Protein AF-0000000070204686 (afdb_homodimer)

Sequence (764 aa):
MTTYTDKGEKPESGRFVSFDHITFWVGNAKQAASHYCARLGFELLAYKGLETGSREVAAHVVRQNKIMFVFQSMLQPHKPKEMGEHLVKHGDSVKDVAFEVEDLDAIFTRAIERGAIVVKKPWEETDEGGTVKFAMVKTYGDTTHTFVDRSKYKGAFLPGYRAITIQDPLCDLLPKTGLNFIDHIVGNQPEDDMVSVAEWYERNLMFHRFWSVDDKQIHTEYSALRSIVVTNYEETIKMPINEPASGRRKSQIQEYVDFNGGAGVQHIAMNTNDIIETVTRMKARGQQFLEIPTKYYDNLRKRLKLSNIKVTENMDTLQKLRILVDFDENGYLLQIFTRMMQDRPTVFLEVIQRHNNSGFGAGNFKSLFEAIELEQAERGNLMTTYTDKGEKPESGRFVSFDHITFWVGNAKQAASHYCARLGFELLAYKGLETGSREVAAHVVRQNKIMFVFQSMLQPHKPKEMGEHLVKHGDSVKDVAFEVEDLDAIFTRAIERGAIVVKKPWEETDEGGTVKFAMVKTYGDTTHTFVDRSKYKGAFLPGYRAITIQDPLCDLLPKTGLNFIDHIVGNQPEDDMVSVAEWYERNLMFHRFWSVDDKQIHTEYSALRSIVVTNYEETIKMPINEPASGRRKSQIQEYVDFNGGAGVQHIAMNTNDIIETVTRMKARGQQFLEIPTKYYDNLRKRLKLSNIKVTENMDTLQKLRILVDFDENGYLLQIFTRMMQDRPTVFLEVIQRHNNSGFGAGNFKSLFEAIELEQAERGNL

Organism: Mizuhopecten yessoensis (NCBI:txid6573)

pLDDT: mean 93.79, std 6.83, range [66.12, 98.94]

Foldseek 3Di:
DDFDDDFDDDQPDKDWDAWQAWEKEAADQVVVQVCCCLQQVWFWWWWFDVVLPHDFKIWTWTDDARYIYIYIYTDDVCPPVVSVVQCVQAHTATAETETEMDPVVSQQVQLVVLPWAWPAAWDWDQDPFFIKIWGKTDAFDNHIYIYIYCVGGDDRRHPSIGTDDDGDVSSVVADHQAWHGWLAWEKFFEPPCQVVRLVSCCRNRVWAWGDWDDQVLADDQFWTKIWTWTAHSVRNYIYIYMYTDDGNADFLSNLQCVLRVGMHIQEIEIEGACNLSNLVRSVVSVFAFFDFDLVLLVVVVVVVVVAPEDDPDDSVSCSVSVWDWADDNQWIKIKTKTQAPDPRNGYTYMYMYTDRDSDDRSVCSNRVRVRSVVVCVVVVRD/DDFDDDFDDDDPDKDWDAWQAWEKEAADQVVVQVCCCLQQVWFWWWWFDVVLPHDFKIWTWTDDARYIYIYIYTDDVCPPVVSVVQCVQAHTATAETETEMDPVVSQQVQLVVLPWAWPAAWDWDQDPFFIKIWGKTDAFDNHIYIYIYCVGGDDRRHPSIDTDDDGDVSSVVADHQAWHYWLAWEKFFEPPCQVVRLVSCCRNRVWAWGDWDDQVLADDQFWTKIWTWTAHSVRNYIYIYMYTDDGNADFLSNLQCVLRVGMHIQEIEIEGADNLSNLVRSVVSVFAFFDFDLVLLVVVVVVVVVAPEDDPDDSVSCSVSVWDWADDNQWIKIKTKTQAPDPRNGYTYMYMYTDRDSDDRSVCSNRVRVRSVVVCVVVVRD

Secondary structure (DSSP, 8-state):
-EE-----PPPSS-EEEEEEEEEEE-S-HHHHHHHHHHHH--EEEEEESGGGT-SSEEEEEEEETTEEEEEEEE-BTTBSHHHHHHHHHHSSEEEEEEEEEESHHHHHHHHHHTTPEEEEEEEEEEETTEEEEEEEEE-STT-EEEEEEEEEE-SSSSTTPEEP-SPPHHHHHS----EEEEEEEEEE--TT-HHHHHHHHHHHS--EEEEEE-TTTSB-SS-EEEEEEEE-TTS--EEEEEEEE--SS--HHHHHHHHHTSSEEEEEEEEES-HHHHHHHHHHTT--B----THHHHHHHHHHHTSS----S-HHHHHHHT-EEEE-SS-EEEEEEBPPSSSSTT-EEEEEEEES--S--HHHHHHHHHHHHHHHHHTT--/-EE-----PPPSS-EEEEEEEEEEE-S-HHHHHHHHHHHH--EEEEEESGGGT-SSEEEEEEEETTEEEEEEEE-BTTBSHHHHHHHHHHSSEEEEEEEEEESHHHHHHHHHHTTPEEEEEEEEEEETTEEEEEEEEE-STT-EEEEEEEEEE-SSSSTTPEEP-SPPHHHHHS----EEEEEEEEEE--TT-HHHHHHHHHHHS--EEEEEE-TTTSB-SS-EEEEEEEE-TTS--EEEEEEEE--SS--HHHHHHHHHTS-EEEEEEEEES-HHHHHHHHHHTT--B----THHHHHHHHHHHTSS----S-HHHHHHHT-EEEE-SS-EEEEEEBPPSSSSS--EEEEEEEES--S--HHHHHHHHHHHHHHHHHTT--

Solvent-accessible surface area (backbone atoms only — not comparable to full-atom values): 37889 Å² total; per-residue (Å²): 119,48,76,48,83,65,56,70,74,76,67,92,53,44,45,77,63,33,68,46,38,37,32,28,42,32,49,46,18,56,38,50,47,50,37,43,30,61,28,59,43,32,38,80,46,31,39,30,19,43,66,61,68,34,77,40,47,33,35,32,30,32,33,36,81,59,31,35,42,33,27,26,16,61,36,34,43,54,29,49,55,69,58,38,54,45,37,34,30,35,35,63,37,60,38,31,51,24,31,28,35,44,55,58,65,49,43,50,52,49,14,47,75,52,63,46,46,74,73,38,73,75,47,74,44,67,45,99,40,32,38,34,40,37,32,29,34,51,63,58,65,79,26,30,36,33,42,36,32,52,89,56,41,72,50,84,79,54,67,66,48,42,63,58,82,74,79,57,45,46,67,75,73,44,64,78,27,64,51,41,36,67,55,36,40,33,32,37,24,49,72,88,38,34,64,60,51,52,47,43,40,33,58,24,69,46,23,22,57,44,37,35,38,48,46,91,70,34,46,60,94,38,24,17,32,32,37,40,26,35,19,40,81,82,60,51,38,39,39,39,28,28,18,37,35,87,47,82,36,63,22,71,46,46,48,25,25,59,36,32,60,42,32,36,57,30,37,44,30,34,23,27,91,46,55,68,59,22,51,53,33,23,41,57,39,46,43,58,58,52,70,58,65,68,67,57,54,57,53,47,53,56,53,41,69,75,43,92,58,78,75,86,66,60,64,67,56,33,55,74,71,38,46,43,73,21,72,55,100,73,24,31,33,38,39,38,44,40,40,57,70,39,84,37,70,43,39,32,42,30,45,33,27,67,45,73,38,89,72,83,34,74,74,37,47,43,55,52,49,50,35,52,46,52,52,34,44,52,36,68,64,90,119,49,76,49,83,65,56,69,74,75,68,91,54,45,45,77,62,34,68,45,36,38,34,28,40,30,48,47,17,55,38,50,48,48,37,43,28,61,29,60,43,33,38,79,46,31,38,29,19,42,67,61,67,34,75,39,46,30,35,33,30,33,33,37,80,57,31,34,42,32,25,25,17,60,37,36,43,53,29,51,54,70,58,38,54,44,38,33,31,36,35,63,37,59,39,31,50,25,30,27,35,43,55,58,64,51,43,50,53,48,14,47,75,52,63,46,48,75,73,38,72,74,46,74,43,66,46,97,40,33,37,34,40,37,32,30,34,52,65,58,65,79,26,30,36,34,42,36,32,52,90,56,42,71,48,85,79,54,66,65,49,43,64,58,83,75,79,57,44,45,67,75,74,44,66,76,26,64,51,41,35,68,53,36,41,32,32,38,25,50,72,88,39,32,64,61,52,53,48,44,40,34,59,25,69,46,23,22,57,44,38,35,38,48,46,89,71,35,48,60,94,37,25,16,30,32,38,39,26,36,20,39,80,83,60,51,38,39,38,38,29,27,17,37,35,89,45,82,34,64,20,70,46,46,48,24,26,58,35,31,59,42,31,37,56,31,37,44,29,34,23,27,92,46,54,68,59,22,52,54,33,23,40,57,38,46,43,58,58,53,68,59,65,70,67,57,54,57,54,46,54,56,53,42,69,75,44,92,60,79,74,87,65,61,65,69,56,32,54,74,69,39,47,44,72,22,71,56,99,75,24,30,34,38,37,38,44,39,40,55,69,40,84,38,71,43,39,31,43,30,44,35,24,66,44,73,38,89,72,82,32,74,74,38,47,43,56,52,50,52,35,52,46,51,53,35,44,53,36,68,64,87

Nearest PDB structures (foldseek):
  8im2-assembly1_A  TM=9.362E-01  e=2.342E-60  Homo sapiens
  1sqi-assembly1_B  TM=9.832E-01  e=4.520E-55  Rattus norvegicus
  1sqi-assembly1_A  TM=9.799E-01  e=2.000E-55  Rattus norvegicus
  8jbw-assembly1_A-2  TM=8.081E-01  e=1.076E-39  Zymoseptoria tritici
  3zgj-assembly1_A  TM=9.229E-01  e=2.333E-34  Streptomyces coelicolor A3(2)

InterPro domains:
  IPR004360 Glyoxalase/fosfomycin resistance/dioxygenase domain [PF00903] (182-303)
  IPR005956 4-hydroxyphenylpyruvate dioxygenase [PIRSF009283] (11-382)
  IPR005956 4-hydroxyphenylpyruvate dioxygenase [PTHR11959] (7-382)
  IPR005956 4-hydroxyphenylpyruvate dioxygenase [TIGR01263] (18-382)
  IPR029068 Glyoxalase/Bleomycin resistance protein/Dihydroxybiphenyl dioxygenase [G3DSA:3.10.180.10] (1-171)
  IPR029068 Glyoxalase/Bleomycin resistance protein/Dihydroxybiphenyl dioxygenase [G3DSA:3.10.180.10] (176-382)
  IPR029068 Glyoxalase/Bleomycin resistance protein/Dihydroxybiphenyl dioxygenase [SSF54593] (16-369)
  IPR037523 Vicinal oxygen chelate (VOC), core domain [PS51819] (18-150)
  IPR037523 Vicinal oxygen chelate (VOC), core domain [PS51819] (181-339)
  IPR041735 4-hydroxyphenylpyruvate dioxygenase, C-terminal [cd07250] (179-373)
  IPR041736 4-hydroxyphenylpyruvate dioxygenase, N-terminal [cd08342] (19-163)

Radius of gyration: 27.89 Å; Cα contacts (8 Å, |Δi|>4): 1890; chains: 2; bounding box: 58×85×65 Å

Structure (mmCIF, N/CA/C/O backbone):
data_AF-0000000070204686-model_v1
#
loop_
_entity.id
_entity.type
_entity.pdbx_description
1 polymer '4-hydroxyphenylpyruvate dioxygenase'
#
loop_
_atom_site.group_PDB
_atom_site.id
_atom_site.type_symbol
_atom_site.label_atom_id
_atom_site.label_alt_id
_atom_site.label_comp_id
_atom_site.label_asym_id
_atom_site.label_entity_id
_atom_site.label_seq_id
_atom_site.pdbx_PDB_ins_code
_atom_site.Cartn_x
_atom_site.Cartn_y
_atom_site.Cartn_z
_atom_site.occupancy
_atom_site.B_iso_or_equiv
_atom_site.auth_seq_id
_atom_site.auth_comp_id
_atom_site.auth_asym_id
_atom_site.auth_atom_id
_atom_site.pdbx_PDB_model_num
ATOM 1 N N . MET A 1 1 ? 14.141 -33.031 -17.531 1 71.12 1 MET A N 1
ATOM 2 C CA . MET A 1 1 ? 12.766 -32.875 -17.047 1 71.12 1 MET A CA 1
ATOM 3 C C . MET A 1 1 ? 12.016 -34.219 -17.125 1 71.12 1 MET A C 1
ATOM 5 O O . MET A 1 1 ? 12.148 -34.969 -18.094 1 71.12 1 MET A O 1
ATOM 9 N N . THR A 1 2 ? 11.484 -34.562 -15.969 1 72.31 2 THR A N 1
ATOM 10 C CA . THR A 1 2 ? 10.711 -35.812 -15.898 1 72.31 2 THR A CA 1
ATOM 11 C C . THR A 1 2 ? 9.219 -35.531 -15.898 1 72.31 2 THR A C 1
ATOM 13 O O . THR A 1 2 ? 8.742 -34.688 -15.125 1 72.31 2 THR A O 1
ATOM 16 N N . THR A 1 3 ? 8.523 -36.125 -16.891 1 75.19 3 THR A N 1
ATOM 17 C CA . THR A 1 3 ? 7.074 -36 -16.969 1 75.19 3 THR A CA 1
ATOM 18 C C . THR A 1 3 ? 6.406 -37.25 -16.359 1 75.19 3 THR A C 1
ATOM 20 O O . THR A 1 3 ? 6.863 -38.375 -16.562 1 75.19 3 THR A O 1
ATOM 23 N N . TYR A 1 4 ? 5.371 -36.938 -15.68 1 82.81 4 TYR A N 1
ATOM 24 C CA . TYR A 1 4 ? 4.637 -38.031 -15.062 1 82.81 4 TYR A CA 1
ATOM 25 C C . TYR A 1 4 ? 3.291 -38.25 -15.742 1 82.81 4 TYR A C 1
ATOM 27 O O . TYR A 1 4 ? 2.555 -37.281 -15.984 1 82.81 4 TYR A O 1
ATOM 35 N N . THR A 1 5 ? 3.033 -39.438 -16.047 1 81.06 5 THR A N 1
ATOM 36 C CA . THR A 1 5 ? 1.786 -39.719 -16.75 1 81.06 5 THR A CA 1
ATOM 37 C C . THR A 1 5 ? 0.787 -40.406 -15.828 1 81.06 5 THR A C 1
ATOM 39 O O . THR A 1 5 ? -0.408 -40.469 -16.125 1 81.06 5 THR A O 1
ATOM 42 N N . ASP A 1 6 ? 1.283 -40.906 -14.758 1 84.69 6 ASP A N 1
ATOM 43 C CA . ASP A 1 6 ? 0.406 -41.562 -13.805 1 84.69 6 ASP A CA 1
ATOM 44 C C . ASP A 1 6 ? -0.297 -40.562 -12.906 1 84.69 6 ASP A C 1
ATOM 46 O O . ASP A 1 6 ? 0.343 -39.906 -12.078 1 84.69 6 ASP A O 1
ATOM 50 N N . LYS A 1 7 ? -1.594 -40.469 -13.039 1 89.06 7 LYS A N 1
ATOM 51 C CA . LYS A 1 7 ? -2.357 -39.5 -12.25 1 89.06 7 LYS A CA 1
ATOM 52 C C . LYS A 1 7 ? -2.771 -40.094 -10.906 1 89.06 7 LYS A C 1
ATOM 54 O O . LYS A 1 7 ? -3.266 -39.375 -10.039 1 89.06 7 LYS A O 1
ATOM 59 N N . GLY A 1 8 ? -2.4 -41.25 -10.75 1 86.44 8 GLY A N 1
ATOM 60 C CA . GLY A 1 8 ? -2.846 -41.906 -9.531 1 86.44 8 GLY A CA 1
ATOM 61 C C . GLY A 1 8 ? -4.336 -42.188 -9.523 1 86.44 8 GLY A C 1
ATOM 62 O O . GLY A 1 8 ? -4.98 -42.188 -10.57 1 86.44 8 GLY A O 1
ATOM 63 N N . GLU A 1 9 ? -4.848 -42.625 -8.391 1 89 9 GLU A N 1
ATOM 64 C CA . GLU A 1 9 ? -6.262 -42.969 -8.258 1 89 9 GLU A CA 1
ATOM 65 C C . GLU A 1 9 ? -7.137 -41.719 -8.289 1 89 9 GLU A C 1
ATOM 67 O O . GLU A 1 9 ? -6.781 -40.688 -7.699 1 89 9 GLU A O 1
ATOM 72 N N . LYS A 1 10 ? -8.133 -41.812 -9.047 1 91.81 10 LYS A N 1
ATOM 73 C CA . LYS A 1 10 ? -9.125 -40.75 -9.016 1 91.81 10 LYS A CA 1
ATOM 74 C C . LYS A 1 10 ? -9.859 -40.719 -7.68 1 91.81 10 LYS A C 1
ATOM 76 O O . LYS A 1 10 ? -10.297 -41.75 -7.184 1 91.81 10 LYS A O 1
ATOM 81 N N . PRO A 1 11 ? -10.008 -39.594 -7.082 1 92.19 11 PRO A N 1
ATOM 82 C CA . PRO A 1 11 ? -10.773 -39.5 -5.836 1 92.19 11 PRO A CA 1
ATOM 83 C C . PRO A 1 11 ? -12.195 -40.062 -5.984 1 92.19 11 PRO A C 1
ATOM 85 O O . PRO A 1 11 ? -12.852 -39.781 -6.996 1 92.19 11 PRO A O 1
ATOM 88 N N . GLU A 1 12 ? -12.609 -40.719 -5.008 1 91.38 12 GLU A N 1
ATOM 89 C CA . GLU A 1 12 ? -13.922 -41.344 -5.051 1 91.38 12 GLU A CA 1
ATOM 90 C C . GLU A 1 12 ? -15.039 -40.312 -5.031 1 91.38 12 GLU A C 1
ATOM 92 O O . GLU A 1 12 ? -16.109 -40.531 -5.598 1 91.38 12 GLU A O 1
ATOM 97 N N . SER A 1 13 ? -14.812 -39.344 -4.348 1 93.56 13 SER A N 1
ATOM 98 C CA . SER A 1 13 ? -15.773 -38.25 -4.223 1 93.56 13 SER A CA 1
ATOM 99 C C . SER A 1 13 ? -15.07 -36.906 -4.074 1 93.56 13 SER A C 1
ATOM 101 O O . SER A 1 13 ? -13.906 -36.875 -3.674 1 93.56 13 SER A O 1
ATOM 103 N N . GLY A 1 14 ? -15.828 -35.906 -4.527 1 94.06 14 GLY A N 1
ATOM 104 C CA . GLY A 1 14 ? -15.242 -34.562 -4.445 1 94.06 14 GLY A CA 1
ATOM 105 C C . GLY A 1 14 ? -14.375 -34.219 -5.637 1 94.06 14 GLY A C 1
ATOM 106 O O . GLY A 1 14 ? -13.758 -35.094 -6.234 1 94.06 14 GLY A O 1
ATOM 107 N N . ARG A 1 15 ? -14.32 -32.969 -5.953 1 96.12 15 ARG A N 1
ATOM 108 C CA . ARG A 1 15 ? -13.539 -32.531 -7.102 1 96.12 15 ARG A CA 1
ATOM 109 C C . ARG A 1 15 ? -13.016 -31.109 -6.887 1 96.12 15 ARG A C 1
ATOM 111 O O . ARG A 1 15 ? -13.742 -30.234 -6.406 1 96.12 15 ARG A O 1
ATOM 118 N N . PHE A 1 16 ? -11.719 -30.938 -7.164 1 97.94 16 PHE A N 1
ATOM 119 C CA . PHE A 1 16 ? -11.172 -29.594 -7.289 1 97.94 16 PHE A CA 1
ATOM 120 C C . PHE A 1 16 ? -11.453 -29.016 -8.672 1 97.94 16 PHE A C 1
ATOM 122 O O . PHE A 1 16 ? -11.141 -29.656 -9.688 1 97.94 16 PHE A O 1
ATOM 129 N N . VAL A 1 17 ? -11.961 -27.844 -8.742 1 97.88 17 VAL A N 1
ATOM 130 C CA . VAL A 1 17 ? -12.43 -27.297 -10.008 1 97.88 17 VAL A CA 1
ATOM 131 C C . VAL A 1 17 ? -11.383 -26.328 -10.578 1 97.88 17 VAL A C 1
ATOM 133 O O . VAL A 1 17 ? -10.961 -26.484 -11.727 1 97.88 17 VAL A O 1
ATOM 136 N N . SER A 1 18 ? -10.961 -25.359 -9.844 1 98.12 18 SER A N 1
ATOM 137 C CA . SER A 1 18 ? -10.031 -24.312 -10.25 1 98.12 18 SER A CA 1
ATOM 138 C C . SER A 1 18 ? -9.516 -23.531 -9.039 1 98.12 18 SER A C 1
ATOM 140 O O . SER A 1 18 ? -9.961 -23.766 -7.914 1 98.1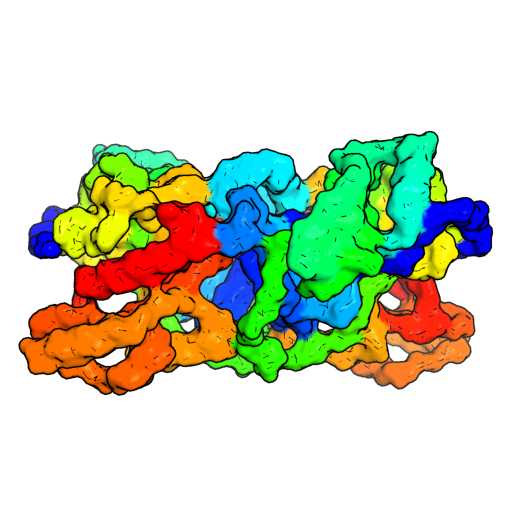2 18 SER A O 1
ATOM 142 N N . PHE A 1 19 ? -8.523 -22.719 -9.289 1 98.75 19 PHE A N 1
ATOM 143 C CA . PHE A 1 19 ? -8.25 -21.688 -8.297 1 98.75 19 PHE A CA 1
ATOM 144 C C . PHE A 1 19 ? -9.477 -20.812 -8.086 1 98.75 19 PHE A C 1
ATOM 146 O O . PHE A 1 19 ? -10.164 -20.438 -9.039 1 98.75 19 PHE A O 1
ATOM 153 N N . ASP A 1 20 ? -9.82 -20.516 -6.879 1 98.75 20 ASP A N 1
ATOM 154 C CA . ASP A 1 20 ? -10.953 -19.641 -6.586 1 98.75 20 ASP A CA 1
ATOM 155 C C . ASP A 1 20 ? -10.516 -18.188 -6.453 1 98.75 20 ASP A C 1
ATOM 157 O O . ASP A 1 20 ? -10.953 -17.328 -7.219 1 98.75 20 ASP A O 1
ATOM 161 N N . HIS A 1 21 ? -9.742 -17.875 -5.488 1 98.88 21 HIS A N 1
ATOM 162 C CA . HIS A 1 21 ? -9.148 -16.562 -5.258 1 98.88 21 HIS A CA 1
ATOM 163 C C . HIS A 1 21 ? -7.898 -16.672 -4.395 1 98.88 21 HIS A C 1
ATOM 165 O O . HIS A 1 21 ? -7.66 -17.688 -3.758 1 98.88 21 HIS A O 1
ATOM 171 N N . ILE A 1 22 ? -7.098 -15.688 -4.438 1 98.94 22 ILE A N 1
ATOM 172 C CA . ILE A 1 22 ? -5.875 -15.625 -3.648 1 98.94 22 ILE A CA 1
ATOM 173 C C . ILE A 1 22 ? -5.973 -14.492 -2.625 1 98.94 22 ILE A C 1
ATOM 175 O O . ILE A 1 22 ? -6.27 -13.352 -2.98 1 98.94 22 ILE A O 1
ATOM 179 N N . THR A 1 23 ? -5.742 -14.797 -1.374 1 98.94 23 THR A N 1
ATOM 180 C CA . THR A 1 23 ? -5.801 -13.797 -0.309 1 98.94 23 THR A CA 1
ATOM 181 C C . THR A 1 23 ? -4.398 -13.375 0.116 1 98.94 23 THR A C 1
ATOM 183 O O . THR A 1 23 ? -3.568 -14.219 0.461 1 98.94 23 THR A O 1
ATOM 186 N N . PHE A 1 24 ? -4.164 -12.117 0.087 1 98.94 24 PHE A N 1
ATOM 187 C CA . PHE A 1 24 ? -2.945 -11.508 0.602 1 98.94 24 PHE A CA 1
ATOM 188 C C . PHE A 1 24 ? -3.195 -10.852 1.957 1 98.94 24 PHE A C 1
ATOM 190 O O . PHE A 1 24 ? -4.211 -10.18 2.15 1 98.94 24 PHE A O 1
ATOM 197 N N . TRP A 1 25 ? -2.316 -11.109 2.869 1 98.88 25 TRP A N 1
ATOM 198 C CA . TRP A 1 25 ? -2.225 -10.227 4.031 1 98.88 25 TRP A CA 1
ATOM 199 C C . TRP A 1 25 ? -1.192 -9.133 3.805 1 98.88 25 TRP A C 1
ATOM 201 O O . TRP A 1 25 ? -0.029 -9.414 3.512 1 98.88 25 TRP A O 1
ATOM 211 N N . VAL A 1 26 ? -1.695 -7.918 3.916 1 98.81 26 VAL A N 1
ATOM 212 C CA . VAL A 1 26 ? -0.871 -6.777 3.531 1 98.81 26 VAL A CA 1
ATOM 213 C C . VAL A 1 26 ? -0.969 -5.688 4.594 1 98.81 26 VAL A C 1
ATOM 215 O O . VAL A 1 26 ? -1.84 -5.734 5.465 1 98.81 26 VAL A O 1
ATOM 218 N N . GLY A 1 27 ? -0.033 -4.738 4.551 1 98.38 27 GLY A N 1
ATOM 219 C CA . GLY A 1 27 ? -0.051 -3.635 5.496 1 98.38 27 GLY A CA 1
ATOM 220 C C . GLY A 1 27 ? -1.205 -2.676 5.27 1 98.38 27 GLY A C 1
ATOM 221 O O . GLY A 1 27 ? -1.776 -2.148 6.227 1 98.38 27 GLY A O 1
ATOM 222 N N . ASN A 1 28 ? -1.517 -2.416 4.027 1 98.56 28 ASN A N 1
ATOM 223 C CA . ASN A 1 28 ? -2.561 -1.482 3.615 1 98.56 28 ASN A CA 1
ATOM 224 C C . ASN A 1 28 ? -3.352 -2.016 2.426 1 98.56 28 ASN A C 1
ATOM 226 O O . ASN A 1 28 ? -2.998 -1.757 1.273 1 98.56 28 ASN A O 1
ATOM 230 N N . ALA A 1 29 ? -4.477 -2.602 2.752 1 98.81 29 ALA A N 1
ATOM 231 C CA . ALA A 1 29 ? -5.273 -3.299 1.745 1 98.81 29 ALA A CA 1
ATOM 232 C C . ALA A 1 29 ? -5.82 -2.322 0.709 1 98.81 29 ALA A C 1
ATOM 234 O O . ALA A 1 29 ? -5.879 -2.639 -0.481 1 98.81 29 ALA A O 1
ATOM 235 N N . LYS A 1 30 ? -6.238 -1.197 1.124 1 98.31 30 LYS A N 1
ATOM 236 C CA . LYS A 1 30 ? -6.785 -0.179 0.232 1 98.31 30 LYS A CA 1
ATOM 237 C C . LYS A 1 30 ? -5.766 0.223 -0.831 1 98.31 30 LYS A C 1
ATOM 239 O O . LYS A 1 30 ? -6.078 0.251 -2.021 1 98.31 30 LYS A O 1
ATOM 244 N N . GLN A 1 31 ? -4.574 0.503 -0.41 1 98.25 31 GLN A N 1
ATOM 245 C CA . GLN A 1 31 ? -3.537 0.931 -1.341 1 98.25 31 GLN A CA 1
ATOM 246 C C . GLN A 1 31 ? -3.078 -0.228 -2.223 1 98.25 31 GLN A C 1
ATOM 248 O O . GLN A 1 31 ? -2.73 -0.028 -3.389 1 98.25 31 GLN A O 1
ATOM 253 N N . ALA A 1 32 ? -3.008 -1.411 -1.649 1 98.62 32 ALA A N 1
ATOM 254 C CA . ALA A 1 32 ? -2.664 -2.572 -2.467 1 98.62 32 ALA A CA 1
ATOM 255 C C . ALA A 1 32 ? -3.662 -2.756 -3.605 1 98.62 32 ALA A C 1
ATOM 257 O O . ALA A 1 32 ? -3.27 -2.895 -4.766 1 98.62 32 ALA A O 1
ATOM 258 N N . ALA A 1 33 ? -4.926 -2.73 -3.264 1 98.19 33 ALA A N 1
ATOM 259 C CA . ALA A 1 33 ? -5.965 -2.861 -4.281 1 98.19 33 ALA A CA 1
ATOM 260 C C . ALA A 1 33 ? -5.832 -1.773 -5.344 1 98.19 33 ALA A C 1
ATOM 262 O O . ALA A 1 33 ? -5.91 -2.055 -6.539 1 98.19 33 ALA A O 1
ATOM 263 N N . SER A 1 34 ? -5.648 -0.604 -4.867 1 97 34 SER A N 1
ATOM 264 C CA . SER A 1 34 ? -5.488 0.524 -5.781 1 97 34 SER A CA 1
ATOM 265 C C . SER A 1 34 ? -4.309 0.308 -6.723 1 97 34 SER A C 1
ATOM 267 O O . SER A 1 34 ? -4.383 0.648 -7.906 1 97 34 SER A O 1
ATOM 269 N N . HIS A 1 35 ? -3.223 -0.2 -6.227 1 97.19 35 HIS A N 1
ATOM 270 C CA . HIS A 1 35 ? -2.023 -0.441 -7.02 1 97.19 35 HIS A CA 1
ATOM 271 C C . HIS A 1 35 ? -2.291 -1.451 -8.133 1 97.19 35 HIS A C 1
ATOM 273 O O . HIS A 1 35 ? -1.932 -1.22 -9.289 1 97.19 35 HIS A O 1
ATOM 279 N N . TYR A 1 36 ? -2.898 -2.527 -7.797 1 97.69 36 TYR A N 1
ATOM 280 C CA . TYR A 1 36 ? -3.168 -3.58 -8.773 1 97.69 36 TYR A CA 1
ATOM 281 C C . TYR A 1 36 ? -4.164 -3.109 -9.82 1 97.69 36 TYR A C 1
ATOM 283 O O . TYR A 1 36 ? -4.09 -3.516 -10.984 1 97.69 36 TYR A O 1
ATOM 291 N N . CYS A 1 37 ? -5.055 -2.262 -9.406 1 96.38 37 CYS A N 1
ATOM 292 C CA . CYS A 1 37 ? -5.973 -1.671 -10.375 1 96.38 37 CYS A CA 1
ATOM 293 C C . CYS A 1 37 ? -5.246 -0.703 -11.297 1 96.38 37 CYS A C 1
ATOM 295 O O . CYS A 1 37 ? -5.395 -0.771 -12.516 1 96.38 37 CYS A O 1
ATOM 297 N N . ALA A 1 38 ? -4.41 0.13 -10.734 1 95.25 38 ALA A N 1
ATOM 298 C CA . ALA A 1 38 ? -3.752 1.188 -11.492 1 95.25 38 ALA A CA 1
ATOM 299 C C . ALA A 1 38 ? -2.684 0.615 -12.422 1 95.25 38 ALA A C 1
ATOM 301 O O . ALA A 1 38 ? -2.539 1.059 -13.562 1 95.25 38 ALA A O 1
ATOM 302 N N . ARG A 1 39 ? -1.965 -0.385 -11.906 1 95.94 39 ARG A N 1
ATOM 303 C CA . ARG A 1 39 ? -0.764 -0.801 -12.625 1 95.94 39 ARG A CA 1
ATOM 304 C C . ARG A 1 39 ? -1.03 -2.045 -13.461 1 95.94 39 ARG A C 1
ATOM 306 O O . ARG A 1 39 ? -0.379 -2.262 -14.492 1 95.94 39 ARG A O 1
ATOM 313 N N . LEU A 1 40 ? -1.995 -2.871 -13.055 1 96.81 40 LEU A N 1
ATOM 314 C CA . LEU A 1 40 ? -2.15 -4.16 -13.719 1 96.81 40 LEU A CA 1
ATOM 315 C C . LEU A 1 40 ? -3.506 -4.254 -14.414 1 96.81 40 LEU A C 1
ATOM 317 O O . LEU A 1 40 ? -3.775 -5.223 -15.125 1 96.81 40 LEU A O 1
ATOM 321 N N . GLY A 1 41 ? -4.367 -3.34 -14.172 1 96 41 GLY A N 1
ATOM 322 C CA . GLY A 1 41 ? -5.629 -3.287 -14.891 1 96 41 GLY A CA 1
ATOM 323 C C . GLY A 1 41 ? -6.738 -4.062 -14.203 1 96 41 GLY A C 1
ATOM 324 O O . GLY A 1 41 ? -7.77 -4.352 -14.812 1 96 41 GLY A O 1
ATOM 325 N N . PHE A 1 42 ? -6.562 -4.426 -13.008 1 97.19 42 PHE A N 1
ATOM 326 C CA . PHE A 1 42 ? -7.652 -5.023 -12.25 1 97.19 42 PHE A CA 1
ATOM 327 C C . PHE A 1 42 ? -8.75 -4 -11.977 1 97.19 42 PHE A C 1
ATOM 329 O O . PHE A 1 42 ? -8.539 -2.799 -12.148 1 97.19 42 PHE A O 1
ATOM 336 N N . GLU A 1 43 ? -9.914 -4.562 -11.57 1 96.69 43 GLU A N 1
ATOM 337 C CA . GLU A 1 43 ? -11.039 -3.723 -11.172 1 96.69 43 GLU A CA 1
ATOM 338 C C . GLU A 1 43 ? -11.539 -4.102 -9.781 1 96.69 43 GLU A C 1
ATOM 340 O O . GLU A 1 43 ? -11.57 -5.285 -9.43 1 96.69 43 GLU A O 1
ATOM 345 N N . LEU A 1 44 ? -11.93 -3.08 -9.055 1 97.12 44 LEU A N 1
ATOM 346 C CA . LEU A 1 44 ? -12.516 -3.355 -7.75 1 97.12 44 LEU A CA 1
ATOM 347 C C . LEU A 1 44 ? -13.828 -4.121 -7.895 1 97.12 44 LEU A C 1
ATOM 349 O O . LEU A 1 44 ? -14.664 -3.783 -8.734 1 97.12 44 LEU A O 1
ATOM 353 N N . LEU A 1 45 ? -14.008 -5.148 -7.098 1 97.81 45 LEU A N 1
ATOM 354 C CA . LEU A 1 45 ? -15.195 -5.992 -7.176 1 97.81 45 LEU A CA 1
ATOM 355 C C . LEU A 1 45 ? -16.047 -5.852 -5.918 1 97.81 45 LEU A C 1
ATOM 357 O O . LEU A 1 45 ? -17.266 -5.719 -6.004 1 97.81 45 LEU A O 1
ATOM 361 N N . ALA A 1 46 ? -15.422 -5.973 -4.746 1 98.56 46 ALA A N 1
ATOM 362 C CA . ALA A 1 46 ? -16.156 -6 -3.477 1 98.56 46 ALA A CA 1
ATOM 363 C C . ALA A 1 46 ? -15.266 -5.523 -2.328 1 98.56 46 ALA A C 1
ATOM 365 O O . ALA A 1 46 ? -14.039 -5.434 -2.475 1 98.56 46 ALA A O 1
ATOM 366 N N . TYR A 1 47 ? -15.945 -5.215 -1.275 1 98.12 47 TYR A N 1
ATOM 367 C CA . TYR A 1 47 ? -15.273 -4.656 -0.107 1 98.12 47 TYR A CA 1
ATOM 368 C C . TYR A 1 47 ? -15.891 -5.184 1.182 1 98.12 47 TYR A C 1
ATOM 370 O O . TYR A 1 47 ? -17.109 -5.398 1.252 1 98.12 47 TYR A O 1
ATOM 378 N N . LYS A 1 48 ? -15.07 -5.5 2.141 1 98.19 48 LYS A N 1
ATOM 379 C CA . LYS A 1 48 ? -15.461 -5.805 3.514 1 98.19 48 LYS A CA 1
ATOM 380 C C . LYS A 1 48 ? -14.633 -5 4.512 1 98.19 48 LYS A C 1
ATOM 382 O O . LYS A 1 48 ? -13.406 -4.953 4.41 1 98.19 48 LYS A O 1
ATOM 387 N N . GLY A 1 49 ? -15.227 -4.336 5.465 1 97.56 49 GLY A N 1
ATOM 388 C CA . GLY A 1 49 ? -14.562 -3.531 6.477 1 97.56 49 GLY A CA 1
ATOM 389 C C . GLY A 1 49 ? -15.516 -2.961 7.508 1 97.56 49 GLY A C 1
ATOM 390 O O . GLY A 1 49 ? -16.562 -3.553 7.797 1 97.56 49 GLY A O 1
ATOM 391 N N . LEU A 1 50 ? -15.141 -1.843 8.125 1 96.5 50 LEU A N 1
ATOM 392 C CA . LEU A 1 50 ? -15.945 -1.253 9.195 1 96.5 50 LEU A CA 1
ATOM 393 C C . LEU A 1 50 ? -17.359 -0.958 8.711 1 96.5 50 LEU A C 1
ATOM 395 O O . LEU A 1 50 ? -18.328 -1.188 9.438 1 96.5 50 LEU A O 1
ATOM 399 N N . GLU A 1 51 ? -17.531 -0.53 7.465 1 94.38 51 GLU A N 1
ATOM 400 C CA . GLU A 1 51 ? -18.812 -0.135 6.895 1 94.38 51 GLU A CA 1
ATOM 401 C C . GLU A 1 51 ? -19.719 -1.346 6.68 1 94.38 51 GLU A C 1
ATOM 403 O O . GLU A 1 51 ? -20.922 -1.198 6.5 1 94.38 51 GLU A O 1
ATOM 408 N N . THR A 1 52 ? -19.109 -2.549 6.633 1 95.25 52 THR A N 1
ATOM 409 C CA . THR A 1 52 ? -19.906 -3.758 6.43 1 95.25 52 THR A CA 1
ATOM 410 C C . THR A 1 52 ? -19.984 -4.574 7.715 1 95.25 52 THR A C 1
ATOM 412 O O . THR A 1 52 ? -20.422 -5.73 7.695 1 95.25 52 THR A O 1
ATOM 415 N N . GLY A 1 53 ? -19.406 -4.035 8.789 1 95.19 53 GLY A N 1
ATOM 416 C CA . GLY A 1 53 ? -19.531 -4.684 10.086 1 95.19 53 GLY A CA 1
ATOM 417 C C . GLY A 1 53 ? -18.297 -5.453 10.492 1 95.19 53 GLY A C 1
ATOM 418 O O . GLY A 1 53 ? -18.219 -5.984 11.602 1 95.19 53 GLY A O 1
ATOM 419 N N . SER A 1 54 ? -17.375 -5.59 9.594 1 96.69 54 SER A N 1
ATOM 420 C CA . SER A 1 54 ? -16.109 -6.215 9.969 1 96.69 54 SER A CA 1
ATOM 421 C C . SER A 1 54 ? -15.281 -5.297 10.859 1 96.69 54 SER A C 1
ATOM 423 O O . SER A 1 54 ? -14.836 -4.238 10.414 1 96.69 54 SER A O 1
ATOM 425 N N . ARG A 1 55 ? -14.93 -5.711 11.992 1 96.81 55 ARG A N 1
ATOM 426 C CA . ARG A 1 55 ? -14.375 -4.805 13 1 96.81 55 ARG A CA 1
ATOM 427 C C . ARG A 1 55 ? -12.859 -4.941 13.086 1 96.81 55 ARG A C 1
ATOM 429 O O . ARG A 1 55 ? -12.18 -4.047 13.586 1 96.81 55 ARG A O 1
ATOM 436 N N . GLU A 1 56 ? -12.344 -6.043 12.578 1 97.31 56 GLU A N 1
ATOM 437 C CA . GLU A 1 56 ? -10.922 -6.281 12.82 1 97.31 56 GLU A CA 1
ATOM 438 C C . GLU A 1 56 ? -10.133 -6.309 11.516 1 97.31 56 GLU A C 1
ATOM 440 O O . GLU A 1 56 ? -8.93 -6.059 11.508 1 97.31 56 GLU A O 1
ATOM 445 N N . VAL A 1 57 ? -10.836 -6.656 10.438 1 98.56 57 VAL A N 1
ATOM 446 C CA . VAL A 1 57 ? -10.117 -6.855 9.18 1 98.56 57 VAL A CA 1
ATOM 447 C C . VAL A 1 57 ? -10.844 -6.133 8.055 1 98.56 57 VAL A C 1
ATOM 449 O O . VAL A 1 57 ? -12.07 -6.223 7.938 1 98.56 57 VAL A O 1
ATOM 452 N N . ALA A 1 58 ? -10.117 -5.363 7.297 1 98.62 58 ALA A N 1
ATOM 453 C CA . ALA A 1 58 ? -10.609 -4.832 6.027 1 98.62 58 ALA A CA 1
ATOM 454 C C . ALA A 1 58 ? -10.164 -5.711 4.859 1 98.62 58 ALA A C 1
ATOM 456 O O . ALA A 1 58 ? -9.07 -6.289 4.887 1 98.62 58 ALA A O 1
ATOM 457 N N . ALA A 1 59 ? -10.969 -5.805 3.828 1 98.88 59 ALA A N 1
ATOM 458 C CA . ALA A 1 59 ? -10.648 -6.621 2.658 1 98.88 59 ALA A CA 1
ATOM 459 C C . ALA A 1 59 ? -11.156 -5.961 1.377 1 98.88 59 ALA A C 1
ATOM 461 O O . ALA A 1 59 ? -12.297 -5.504 1.313 1 98.88 59 ALA A O 1
ATOM 462 N N . HIS A 1 60 ? -10.305 -5.812 0.41 1 98.81 60 HIS A N 1
ATOM 463 C CA . HIS A 1 60 ? -10.648 -5.359 -0.935 1 98.81 60 HIS A CA 1
ATOM 464 C C . HIS A 1 60 ? -10.445 -6.473 -1.958 1 98.81 60 HIS A C 1
ATOM 466 O O . HIS A 1 60 ? -9.367 -7.066 -2.023 1 98.81 60 HIS A O 1
ATOM 472 N N . VAL A 1 61 ? -11.445 -6.723 -2.752 1 98.88 61 VAL A N 1
ATOM 473 C CA . VAL A 1 61 ? -11.375 -7.738 -3.797 1 98.88 61 VAL A CA 1
ATOM 474 C C . VAL A 1 61 ? -11.219 -7.066 -5.16 1 98.88 61 VAL A C 1
ATOM 476 O O . VAL A 1 61 ? -12.016 -6.191 -5.52 1 98.88 61 VAL A O 1
ATOM 479 N N . VAL A 1 62 ? -10.18 -7.438 -5.867 1 98.44 62 VAL A N 1
ATOM 480 C CA . VAL A 1 62 ? -10.016 -6.965 -7.238 1 98.44 62 VAL A CA 1
ATOM 481 C C . VAL A 1 62 ? -10.125 -8.141 -8.203 1 98.44 62 VAL A C 1
ATOM 483 O O . VAL A 1 62 ? -9.781 -9.273 -7.859 1 98.44 62 VAL A O 1
ATOM 486 N N . ARG A 1 63 ? -10.57 -7.82 -9.398 1 97.94 63 ARG A N 1
ATOM 487 C CA . ARG A 1 63 ? -10.859 -8.898 -10.336 1 97.94 63 ARG A CA 1
ATOM 488 C C . ARG A 1 63 ? -10.438 -8.523 -11.75 1 97.94 63 ARG A C 1
ATOM 490 O O . ARG A 1 63 ? -10.555 -7.363 -12.156 1 97.94 63 ARG A O 1
ATOM 497 N N . GLN A 1 64 ? -9.922 -9.391 -12.438 1 97.69 64 GLN A N 1
ATOM 498 C CA . GLN A 1 64 ? -9.828 -9.43 -13.891 1 97.69 64 GLN A CA 1
ATOM 499 C C . GLN A 1 64 ? -10.297 -10.773 -14.438 1 97.69 64 GLN A C 1
ATOM 501 O O . GLN A 1 64 ? -9.625 -11.789 -14.266 1 97.69 64 GLN A O 1
ATOM 506 N N . ASN A 1 65 ? -11.422 -10.781 -15.102 1 97.62 65 ASN A N 1
ATOM 507 C CA . ASN A 1 65 ? -12.062 -12.008 -15.555 1 97.62 65 ASN A CA 1
ATOM 508 C C . ASN A 1 65 ? -12.18 -13.031 -14.43 1 97.62 65 ASN A C 1
ATOM 510 O O . ASN A 1 65 ? -12.859 -12.789 -13.43 1 97.62 65 ASN A O 1
ATOM 514 N N . LYS A 1 66 ? -11.422 -14.141 -14.5 1 98.06 66 LYS A N 1
ATOM 515 C CA . LYS A 1 66 ? -11.586 -15.188 -13.492 1 98.06 66 LYS A CA 1
ATOM 516 C C . LYS A 1 66 ? -10.555 -15.047 -12.383 1 98.06 66 LYS A C 1
ATOM 518 O O . LYS A 1 66 ? -10.555 -15.82 -11.422 1 98.06 66 LYS A O 1
ATOM 523 N N . ILE A 1 67 ? -9.703 -14.086 -12.461 1 98.81 67 ILE A N 1
ATOM 524 C CA . ILE A 1 67 ? -8.68 -13.867 -11.438 1 98.81 67 ILE A CA 1
ATOM 525 C C . ILE A 1 67 ? -9.234 -12.977 -10.336 1 98.81 67 ILE A C 1
ATOM 527 O O . ILE A 1 67 ? -9.711 -11.867 -10.602 1 98.81 67 ILE A O 1
ATOM 531 N N . MET A 1 68 ? -9.219 -13.438 -9.133 1 98.75 68 MET A N 1
ATOM 532 C CA . MET A 1 68 ? -9.625 -12.625 -7.988 1 98.75 68 MET A CA 1
ATOM 533 C C . MET A 1 68 ? -8.531 -12.602 -6.926 1 98.75 68 MET A C 1
ATOM 535 O O . MET A 1 68 ? -8.094 -13.656 -6.465 1 98.75 68 MET A O 1
ATOM 539 N N . PHE A 1 69 ? -8.055 -11.438 -6.605 1 98.94 69 PHE A N 1
ATOM 540 C CA . PHE A 1 69 ? -7.16 -11.203 -5.477 1 98.94 69 PHE A CA 1
ATOM 541 C C . PHE A 1 69 ? -7.895 -10.5 -4.34 1 98.94 69 PHE A C 1
ATOM 543 O O . PHE A 1 69 ? -8.688 -9.594 -4.574 1 98.94 69 PHE A O 1
ATOM 550 N N . VAL A 1 70 ? -7.699 -10.969 -3.154 1 98.94 70 VAL A N 1
ATOM 551 C CA . VAL A 1 70 ? -8.242 -10.352 -1.949 1 98.94 70 VAL A CA 1
ATOM 552 C C . VAL A 1 70 ? -7.102 -9.805 -1.095 1 98.94 70 VAL A C 1
ATOM 554 O O . VAL A 1 70 ? -6.254 -10.555 -0.619 1 98.94 70 VAL A O 1
ATOM 557 N N . PHE A 1 71 ? -7.086 -8.5 -0.883 1 98.94 71 PHE A N 1
ATOM 558 C CA . PHE A 1 71 ? -6.113 -7.879 0.004 1 98.94 71 PHE A CA 1
ATOM 559 C C . PHE A 1 71 ? -6.73 -7.574 1.362 1 98.94 71 PHE A C 1
ATOM 561 O O . PHE A 1 71 ? -7.75 -6.883 1.445 1 98.94 71 PHE A O 1
ATOM 568 N N . GLN A 1 72 ? -6.113 -8.102 2.396 1 98.94 72 GLN A N 1
ATOM 569 C CA . GLN A 1 72 ? -6.645 -7.922 3.744 1 98.94 72 GLN A CA 1
ATOM 570 C C . GLN A 1 72 ? -5.637 -7.211 4.641 1 98.94 72 GLN A C 1
ATOM 572 O O . GLN A 1 72 ? -4.43 -7.453 4.547 1 98.94 72 GLN A O 1
ATOM 577 N N . SER A 1 73 ? -6.082 -6.336 5.473 1 98.81 73 SER A N 1
ATOM 578 C CA . SER A 1 73 ? -5.23 -5.641 6.438 1 98.81 73 SER A CA 1
ATOM 579 C C . SER A 1 73 ? -5.945 -5.449 7.77 1 98.81 73 SER A C 1
ATOM 581 O O . SER A 1 73 ? -7.176 -5.504 7.832 1 98.81 73 SER A O 1
ATOM 583 N N . MET A 1 74 ? -5.188 -5.242 8.812 1 98.62 74 MET A N 1
ATOM 584 C CA . MET A 1 74 ? -5.699 -5.039 10.164 1 98.62 74 MET A CA 1
ATOM 585 C C . MET A 1 74 ? -6.398 -3.688 10.289 1 98.62 74 MET A C 1
ATOM 587 O O . MET A 1 74 ? -5.957 -2.703 9.688 1 98.62 74 MET A O 1
ATOM 591 N N . LEU A 1 75 ? -7.414 -3.666 11.148 1 98.12 75 LEU A N 1
ATOM 592 C CA . LEU A 1 75 ? -8.148 -2.422 11.352 1 98.12 75 LEU A CA 1
ATOM 593 C C . LEU A 1 75 ? -7.855 -1.838 12.727 1 98.12 75 LEU A C 1
ATOM 595 O O . LEU A 1 75 ? -8.141 -0.666 12.984 1 98.12 75 LEU A O 1
ATOM 599 N N . GLN A 1 76 ? -7.355 -2.645 13.625 1 97.88 76 GLN A N 1
ATOM 600 C CA . GLN A 1 76 ? -7.129 -2.221 15 1 97.88 76 GLN A CA 1
ATOM 601 C C . GLN A 1 76 ? -5.656 -2.365 15.383 1 97.88 76 GLN A C 1
ATOM 603 O O . GLN A 1 76 ? -4.949 -3.213 14.836 1 97.88 76 GLN A O 1
ATOM 608 N N . PRO A 1 77 ? -5.246 -1.562 16.359 1 98.38 77 PRO A N 1
ATOM 609 C CA . PRO A 1 77 ? -3.893 -1.777 16.875 1 98.38 77 PRO A CA 1
ATOM 610 C C . PRO A 1 77 ? -3.688 -3.188 17.422 1 98.38 77 PRO A C 1
ATOM 612 O O . PRO A 1 77 ? -4.418 -3.619 18.312 1 98.38 77 PRO A O 1
ATOM 615 N N . HIS A 1 78 ? -2.756 -3.904 16.938 1 98.25 78 HIS A N 1
ATOM 616 C CA . HIS A 1 78 ? -2.268 -5.188 17.438 1 98.25 78 HIS A CA 1
ATOM 617 C C . HIS A 1 78 ? -3.287 -6.297 17.203 1 98.25 78 HIS A C 1
ATOM 619 O O . HIS A 1 78 ? -3.135 -7.406 17.719 1 98.25 78 HIS A O 1
ATOM 625 N N . LYS A 1 79 ? -4.387 -5.945 16.484 1 97.31 79 LYS A N 1
ATOM 626 C CA . LYS A 1 79 ? -5.43 -6.941 16.25 1 97.31 79 LYS A CA 1
ATOM 627 C C . LYS A 1 79 ? -5.824 -6.988 14.781 1 97.31 79 LYS A C 1
ATOM 629 O O . LYS A 1 79 ? -6.035 -5.949 14.156 1 97.31 79 LYS A O 1
ATOM 634 N N . PRO A 1 80 ? -5.988 -8.289 14.312 1 98.06 80 PRO A N 1
ATOM 635 C CA . PRO A 1 80 ? -5.734 -9.602 14.914 1 98.06 80 PRO A CA 1
ATOM 636 C C . PRO A 1 80 ? -4.25 -9.867 15.133 1 98.06 80 PRO A C 1
ATOM 638 O O . PRO A 1 80 ? -3.43 -9.57 14.258 1 98.06 80 PRO A O 1
ATOM 641 N N . LYS A 1 81 ? -3.947 -10.516 16.156 1 98.06 81 LYS A N 1
ATOM 642 C CA . LYS A 1 81 ? -2.559 -10.766 16.531 1 98.06 81 LYS A CA 1
ATOM 643 C C . LYS A 1 81 ? -1.831 -11.555 15.453 1 98.06 81 LYS A C 1
ATOM 645 O O . LYS A 1 81 ? -0.703 -11.227 15.086 1 98.06 81 LYS A O 1
ATOM 650 N N . GLU A 1 82 ? -2.434 -12.562 14.93 1 98 82 GLU A N 1
ATOM 651 C CA . GLU A 1 82 ? -1.815 -13.43 13.938 1 98 82 GLU A CA 1
ATOM 652 C C . GLU A 1 82 ? -1.485 -12.664 12.656 1 98 82 GLU A C 1
ATOM 654 O O . GLU A 1 82 ? -0.472 -12.938 12.008 1 98 82 GLU A O 1
ATOM 659 N N . MET A 1 83 ? -2.314 -11.781 12.297 1 98.25 83 MET A N 1
ATOM 660 C CA . MET A 1 83 ? -2.068 -10.984 11.102 1 98.25 83 MET A CA 1
ATOM 661 C C . MET A 1 83 ? -0.887 -10.039 11.312 1 98.25 83 MET A C 1
ATOM 663 O O . MET A 1 83 ? -0.083 -9.836 10.398 1 98.25 83 MET A O 1
ATOM 667 N N . GLY A 1 84 ? -0.849 -9.422 12.492 1 98.5 84 GLY A N 1
ATOM 668 C CA . GLY A 1 84 ? 0.29 -8.578 12.812 1 98.5 84 GLY A CA 1
ATOM 669 C C . GLY A 1 84 ? 1.614 -9.32 12.766 1 98.5 84 GLY A C 1
ATOM 670 O O . GLY A 1 84 ? 2.588 -8.82 12.195 1 98.5 84 GLY A O 1
ATOM 671 N N . GLU A 1 85 ? 1.62 -10.477 13.367 1 98.44 85 GLU A N 1
ATOM 672 C CA . GLU A 1 85 ? 2.818 -11.305 13.352 1 98.44 85 GLU A CA 1
ATOM 673 C C . GLU A 1 85 ? 3.213 -11.68 11.93 1 98.44 85 GLU A C 1
ATOM 675 O O . GLU A 1 85 ? 4.395 -11.672 11.586 1 98.44 85 GLU A O 1
ATOM 680 N N . HIS A 1 86 ? 2.225 -12.039 11.141 1 98.62 86 HIS A N 1
ATOM 681 C CA . HIS A 1 86 ? 2.447 -12.398 9.75 1 98.62 86 HIS A CA 1
ATOM 682 C C . HIS A 1 86 ? 3.045 -11.234 8.969 1 98.62 86 HIS A C 1
ATOM 684 O O . HIS A 1 86 ? 3.977 -11.43 8.18 1 98.62 86 HIS A O 1
ATOM 690 N N . LEU A 1 87 ? 2.557 -10.07 9.219 1 98.38 87 LEU A N 1
ATOM 691 C CA . LEU A 1 87 ? 3.006 -8.875 8.5 1 98.38 87 LEU A CA 1
ATOM 692 C C . LEU A 1 87 ? 4.465 -8.57 8.82 1 98.38 87 LEU A C 1
ATOM 694 O O . LEU A 1 87 ? 5.246 -8.242 7.926 1 98.38 87 LEU A O 1
ATOM 698 N N . VAL A 1 88 ? 4.809 -8.648 10.078 1 98.56 88 VAL A N 1
ATOM 699 C CA . VAL A 1 88 ? 6.16 -8.305 10.508 1 98.56 88 VAL A CA 1
ATOM 700 C C . VAL A 1 88 ? 7.148 -9.344 9.992 1 98.56 88 VAL A C 1
ATOM 702 O O . VAL A 1 88 ? 8.289 -9.016 9.656 1 98.56 88 VAL A O 1
ATOM 705 N N . LYS A 1 89 ? 6.703 -10.492 9.844 1 98.69 89 LYS A N 1
ATOM 706 C CA . LYS A 1 89 ? 7.562 -11.586 9.398 1 98.69 89 LYS A CA 1
ATOM 707 C C . LYS A 1 89 ? 7.672 -11.617 7.879 1 98.69 89 LYS A C 1
ATOM 709 O O . LYS A 1 89 ? 8.773 -11.656 7.332 1 98.69 89 LYS A O 1
ATOM 714 N N . HIS A 1 90 ? 6.562 -11.516 7.156 1 98.69 90 HIS A N 1
ATOM 715 C CA . HIS A 1 90 ? 6.531 -11.828 5.734 1 98.69 90 HIS A CA 1
ATOM 716 C C . HIS A 1 90 ? 6.387 -10.562 4.895 1 98.69 90 HIS A C 1
ATOM 718 O O . HIS A 1 90 ? 6.625 -10.578 3.686 1 98.69 90 HIS A O 1
ATOM 724 N N . GLY A 1 91 ? 6.039 -9.375 5.496 1 98.19 91 GLY A N 1
ATOM 725 C CA . GLY A 1 91 ? 5.598 -8.258 4.68 1 98.19 91 GLY A CA 1
ATOM 726 C C . GLY A 1 91 ? 4.309 -8.539 3.926 1 98.19 91 GLY A C 1
ATOM 727 O O . GLY A 1 91 ? 3.486 -9.344 4.371 1 98.19 91 GLY A O 1
ATOM 728 N N . ASP A 1 92 ? 3.998 -7.805 2.889 1 98.56 92 ASP A N 1
ATOM 729 C CA . ASP A 1 92 ? 2.873 -8.156 2.027 1 98.56 92 ASP A CA 1
ATOM 730 C C . ASP A 1 92 ? 3.1 -9.508 1.354 1 98.56 92 ASP A C 1
ATOM 732 O O . ASP A 1 92 ? 4.051 -9.672 0.585 1 98.56 92 ASP A O 1
ATOM 736 N N . SER A 1 93 ? 2.24 -10.445 1.635 1 98.69 93 SER A N 1
ATOM 737 C CA . SER A 1 93 ? 2.477 -11.789 1.125 1 98.69 93 SER A CA 1
ATOM 738 C C . SER A 1 93 ? 1.169 -12.555 0.96 1 98.69 93 SER A C 1
ATOM 740 O O . SER A 1 93 ? 0.134 -12.148 1.492 1 98.69 93 SER A O 1
ATOM 742 N N . VAL A 1 94 ? 1.238 -13.594 0.194 1 98.88 94 VAL A N 1
ATOM 743 C CA . VAL A 1 94 ? 0.091 -14.484 0.031 1 98.88 94 VAL A CA 1
ATOM 744 C C . VAL A 1 94 ? -0.109 -15.305 1.301 1 98.88 94 VAL A C 1
ATOM 746 O O . VAL A 1 94 ? 0.812 -15.992 1.757 1 98.88 94 VAL A O 1
ATOM 749 N N . LYS A 1 95 ? -1.259 -15.203 1.83 1 98.88 95 LYS A N 1
ATOM 750 C CA . LYS A 1 95 ? -1.596 -15.969 3.025 1 98.88 95 LYS A CA 1
ATOM 751 C C . LYS A 1 95 ? -2.369 -17.234 2.664 1 98.88 95 LYS A C 1
ATOM 753 O O . LYS A 1 95 ? -2.18 -18.281 3.287 1 98.88 95 LYS A O 1
ATOM 758 N N . ASP A 1 96 ? -3.229 -17.125 1.641 1 98.88 96 ASP A N 1
ATOM 759 C CA . ASP A 1 96 ? -4.129 -18.234 1.352 1 98.88 96 ASP A CA 1
ATOM 760 C C . ASP A 1 96 ? -4.348 -18.391 -0.152 1 98.88 96 ASP A C 1
ATOM 762 O O . ASP A 1 96 ? -4.543 -17.391 -0.859 1 98.88 96 ASP A O 1
ATOM 766 N N . VAL A 1 97 ? -4.266 -19.562 -0.581 1 98.94 97 VAL A N 1
ATOM 767 C CA . VAL A 1 97 ? -4.664 -19.953 -1.929 1 98.94 97 VAL A CA 1
ATOM 768 C C . VAL A 1 97 ? -5.945 -20.781 -1.869 1 98.94 97 VAL A C 1
ATOM 770 O O . VAL A 1 97 ? -5.914 -21.969 -1.49 1 98.94 97 VAL A O 1
ATOM 773 N N . ALA A 1 98 ? -6.996 -20.203 -2.359 1 98.94 98 ALA A N 1
ATOM 774 C CA . ALA A 1 98 ? -8.289 -20.875 -2.258 1 98.94 98 ALA A CA 1
ATOM 775 C C . ALA A 1 98 ? -8.594 -21.688 -3.52 1 98.94 98 ALA A C 1
ATOM 777 O O . ALA A 1 98 ? -8.266 -21.25 -4.629 1 98.94 98 ALA A O 1
ATOM 778 N N . PHE A 1 99 ? -9.266 -22.828 -3.32 1 98.81 99 PHE A N 1
ATOM 779 C CA . PHE A 1 99 ? -9.703 -23.688 -4.406 1 98.81 99 PHE A CA 1
ATOM 780 C C . PHE A 1 99 ? -11.227 -23.781 -4.449 1 98.81 99 PHE A C 1
ATOM 782 O O . PHE A 1 99 ? -11.867 -23.984 -3.418 1 98.81 99 PHE A O 1
ATOM 789 N N . GLU A 1 100 ? -11.742 -23.562 -5.598 1 98.75 100 GLU A N 1
ATOM 790 C CA . GLU A 1 100 ? -13.133 -23.938 -5.805 1 98.75 100 GLU A CA 1
ATOM 791 C C . GLU A 1 100 ? -13.297 -25.453 -5.844 1 98.75 100 GLU A C 1
ATOM 793 O O . GLU A 1 100 ? -12.578 -26.141 -6.574 1 98.75 100 GLU A O 1
ATOM 798 N N . VAL A 1 101 ? -14.305 -25.984 -5.074 1 98.62 101 VAL A N 1
ATOM 799 C CA . VAL A 1 101 ? -14.414 -27.438 -4.996 1 98.62 101 VAL A CA 1
ATOM 800 C C . VAL A 1 101 ? -15.883 -27.844 -5.102 1 98.62 101 VAL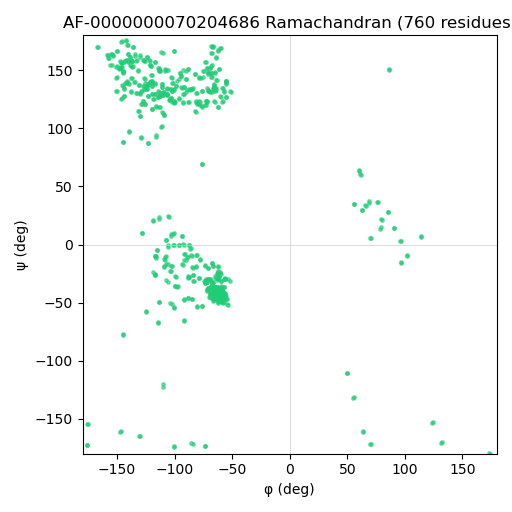 A C 1
ATOM 802 O O . VAL A 1 101 ? -16.781 -27.031 -4.875 1 98.62 101 VAL A O 1
ATOM 805 N N . GLU A 1 102 ? -16.125 -29.047 -5.484 1 97.88 102 GLU A N 1
ATOM 806 C CA . GLU A 1 102 ? -17.391 -29.75 -5.414 1 97.88 102 GLU A CA 1
ATOM 807 C C . GLU A 1 102 ? -17.344 -30.875 -4.387 1 97.88 102 GLU A C 1
ATOM 809 O O . GLU A 1 102 ? -16.344 -31.594 -4.301 1 97.88 102 GLU A O 1
ATOM 814 N N . ASP A 1 103 ? -18.391 -30.984 -3.584 1 97.56 103 ASP A N 1
ATOM 815 C CA . ASP A 1 103 ? -18.438 -31.953 -2.488 1 97.56 103 ASP A CA 1
ATOM 816 C C . ASP A 1 103 ? -17.312 -31.719 -1.493 1 97.56 103 ASP A C 1
ATOM 818 O O . ASP A 1 103 ? -16.516 -32.625 -1.232 1 97.56 103 ASP A O 1
ATOM 822 N N . LEU A 1 104 ? -17.359 -30.594 -0.88 1 98.38 104 LEU A N 1
ATOM 823 C CA . LEU A 1 104 ? -16.344 -30.109 0.041 1 98.38 104 LEU A CA 1
ATOM 824 C C . LEU A 1 104 ? -16.156 -31.062 1.209 1 98.38 104 LEU A C 1
ATOM 826 O O . LEU A 1 104 ? -15.031 -31.328 1.635 1 98.38 104 LEU A O 1
ATOM 830 N N . ASP A 1 105 ? -17.188 -31.641 1.671 1 97.62 105 ASP A N 1
ATOM 831 C CA . ASP A 1 105 ? -17.141 -32.531 2.828 1 97.62 105 ASP A CA 1
ATOM 832 C C . ASP A 1 105 ? -16.281 -33.75 2.537 1 97.62 105 ASP A C 1
ATOM 834 O O . ASP A 1 105 ? -15.492 -34.188 3.383 1 97.62 105 ASP A O 1
ATOM 838 N N . ALA A 1 106 ? -16.469 -34.281 1.405 1 97.38 106 ALA A N 1
ATOM 839 C CA . ALA A 1 106 ? -15.703 -35.438 1.028 1 97.38 106 ALA A CA 1
ATOM 840 C C . ALA A 1 106 ? -14.211 -35.125 0.934 1 97.38 106 ALA A C 1
ATOM 842 O O . ALA A 1 106 ? -13.375 -35.906 1.377 1 97.38 106 ALA A O 1
ATOM 843 N N . ILE A 1 107 ? -13.93 -34.031 0.287 1 97.44 107 ILE A N 1
ATOM 844 C CA . ILE A 1 107 ? -12.547 -33.594 0.135 1 97.44 107 ILE A CA 1
ATOM 845 C C . ILE A 1 107 ? -11.914 -33.375 1.511 1 97.44 107 ILE A C 1
ATOM 847 O O . ILE A 1 107 ? -10.805 -33.875 1.772 1 97.44 107 ILE A O 1
ATOM 851 N N . PHE A 1 108 ? -12.641 -32.719 2.379 1 97.69 108 PHE A N 1
ATOM 852 C CA . PHE A 1 108 ? -12.133 -32.375 3.705 1 97.69 108 PHE A CA 1
ATOM 853 C C . PHE A 1 108 ? -11.914 -33.656 4.527 1 97.69 108 PHE A C 1
ATOM 855 O O . PHE A 1 108 ? -10.875 -33.812 5.172 1 97.69 108 PHE A O 1
ATOM 862 N N . THR A 1 109 ? -12.883 -34.469 4.527 1 97.19 109 THR A N 1
ATOM 863 C CA . THR A 1 109 ? -12.797 -35.719 5.277 1 97.19 109 THR A CA 1
ATOM 864 C C . THR A 1 109 ? -11.578 -36.531 4.836 1 97.19 109 THR A C 1
ATOM 866 O O . THR A 1 109 ? -10.828 -37.031 5.668 1 97.19 109 THR A O 1
ATOM 869 N N . ARG A 1 110 ? -11.414 -36.625 3.6 1 96.06 110 ARG A N 1
ATOM 870 C CA . ARG A 1 110 ? -10.273 -37.375 3.051 1 96.06 110 ARG A CA 1
ATOM 871 C C . ARG A 1 110 ? -8.953 -36.719 3.453 1 96.06 110 ARG A C 1
ATOM 873 O O . ARG A 1 110 ? -8 -37.406 3.811 1 96.06 110 ARG A O 1
ATOM 880 N N . ALA A 1 111 ? -8.867 -35.438 3.334 1 96.5 111 ALA A N 1
ATOM 881 C CA . ALA A 1 111 ? -7.652 -34.719 3.697 1 96.5 111 ALA A CA 1
ATOM 882 C C . ALA A 1 111 ? -7.27 -34.969 5.152 1 96.5 111 ALA A C 1
ATOM 884 O O . ALA A 1 111 ? -6.102 -35.219 5.465 1 96.5 111 ALA A O 1
ATOM 885 N N . ILE A 1 112 ? -8.258 -34.938 6.02 1 96 112 ILE A N 1
ATOM 886 C CA . ILE A 1 112 ? -8.023 -35.125 7.445 1 96 112 ILE A CA 1
ATOM 887 C C . ILE A 1 112 ? -7.57 -36.562 7.711 1 96 112 ILE A C 1
ATOM 889 O O . ILE A 1 112 ? -6.641 -36.812 8.484 1 96 112 ILE A O 1
ATOM 893 N N . GLU A 1 113 ? -8.227 -37.469 7.113 1 95.56 113 GLU A N 1
ATOM 894 C CA . GLU A 1 113 ? -7.895 -38.875 7.289 1 95.56 113 GLU A CA 1
ATOM 895 C C . GLU A 1 113 ? -6.465 -39.156 6.844 1 95.56 113 GLU A C 1
ATOM 897 O O . GLU A 1 113 ? -5.816 -40.062 7.367 1 95.56 113 GLU A O 1
ATOM 902 N N . ARG A 1 114 ? -6.055 -38.344 6.004 1 95.19 114 ARG A N 1
ATOM 903 C CA . ARG A 1 114 ? -4.738 -38.594 5.414 1 95.19 114 ARG A CA 1
ATOM 904 C C . ARG A 1 114 ? -3.676 -37.719 6.062 1 95.19 114 ARG A C 1
ATOM 906 O O . ARG A 1 114 ? -2.539 -37.656 5.594 1 95.19 114 ARG A O 1
ATOM 913 N N . GLY A 1 115 ? -4.094 -36.875 7.047 1 94.12 115 GLY A N 1
ATOM 914 C CA . GLY A 1 115 ? -3.094 -36.25 7.902 1 94.12 115 GLY A CA 1
ATOM 915 C C . GLY A 1 115 ? -3.004 -34.75 7.73 1 94.12 115 GLY A C 1
ATOM 916 O O . GLY A 1 115 ? -2.117 -34.094 8.297 1 94.12 115 GLY A O 1
ATOM 917 N N . ALA A 1 116 ? -3.838 -34.188 7.012 1 95.44 116 ALA A N 1
ATOM 918 C CA . ALA A 1 116 ? -3.805 -32.719 6.848 1 95.44 116 ALA A CA 1
ATOM 919 C C . ALA A 1 116 ? -4.055 -32.031 8.172 1 95.44 116 ALA A C 1
ATOM 921 O O . ALA A 1 116 ? -4.875 -32.469 8.977 1 95.44 116 ALA A O 1
ATOM 922 N N . ILE A 1 117 ? -3.324 -30.922 8.398 1 96.12 117 ILE A N 1
ATOM 923 C CA . ILE A 1 117 ? -3.557 -30.078 9.562 1 96.12 117 ILE A CA 1
ATOM 924 C C . ILE A 1 117 ? -4.742 -29.156 9.305 1 96.12 117 ILE A C 1
ATOM 926 O O . ILE A 1 117 ? -4.715 -28.359 8.367 1 96.12 117 ILE A O 1
ATOM 930 N N . VAL A 1 118 ? -5.727 -29.297 10.172 1 97.12 118 VAL A N 1
ATOM 931 C CA . VAL A 1 118 ? -6.941 -28.5 10.039 1 97.12 118 VAL A CA 1
ATOM 932 C C . VAL A 1 118 ? -6.715 -27.109 10.641 1 97.12 118 VAL A C 1
ATOM 934 O O . VAL A 1 118 ? -6.281 -26.984 11.789 1 97.12 118 VAL A O 1
ATOM 937 N N . VAL A 1 119 ? -6.91 -26.109 9.867 1 97.5 119 VAL A N 1
ATOM 938 C CA . VAL A 1 119 ? -6.914 -24.734 10.375 1 97.5 119 VAL A CA 1
ATOM 939 C C . VAL A 1 119 ? -8.32 -24.359 10.828 1 97.5 119 VAL A C 1
ATOM 941 O O . VAL A 1 119 ? -8.5 -23.766 11.891 1 97.5 119 VAL A O 1
ATOM 944 N N . LYS A 1 120 ? -9.312 -24.672 10 1 97.06 120 LYS A N 1
ATOM 945 C CA . LYS A 1 120 ? -10.719 -24.453 10.328 1 97.06 120 LYS A CA 1
ATOM 946 C C . LYS A 1 120 ? -11.594 -25.547 9.727 1 97.06 120 LYS A C 1
ATOM 948 O O . LYS A 1 120 ? -11.531 -25.812 8.523 1 97.06 120 LYS A O 1
ATOM 953 N N . LYS A 1 121 ? -12.359 -26.156 10.562 1 98 121 LYS A N 1
ATOM 954 C CA . LYS A 1 121 ? -13.305 -27.172 10.109 1 98 121 LYS A CA 1
ATOM 955 C C . LYS A 1 121 ? -14.367 -26.562 9.195 1 98 121 LYS A C 1
ATOM 957 O O . LYS A 1 121 ? -14.555 -25.344 9.18 1 98 121 LYS A O 1
ATOM 962 N N . PRO A 1 122 ? -15.023 -27.422 8.43 1 98.44 122 PRO A N 1
ATOM 963 C CA . PRO A 1 122 ? -16.031 -26.891 7.504 1 98.44 122 PRO A CA 1
ATOM 964 C C . PRO A 1 122 ? -17.031 -25.969 8.195 1 98.44 122 PRO A C 1
ATOM 966 O O . PRO A 1 122 ? -17.516 -26.281 9.289 1 98.44 122 PRO A O 1
ATOM 969 N N . TRP A 1 123 ? -17.25 -24.844 7.617 1 98.38 123 TRP A N 1
ATOM 970 C CA . TRP A 1 123 ? -18.25 -23.906 8.109 1 98.38 123 TRP A CA 1
ATOM 971 C C . TRP A 1 123 ? -19 -23.25 6.953 1 98.38 123 TRP A C 1
ATOM 973 O O . TRP A 1 123 ? -18.594 -23.375 5.793 1 98.38 123 TRP A O 1
ATOM 983 N N . GLU A 1 124 ? -20.094 -22.656 7.262 1 98.38 124 GLU A N 1
ATOM 984 C CA . GLU A 1 124 ? -20.906 -21.969 6.266 1 98.38 124 GLU A CA 1
ATOM 985 C C . GLU A 1 124 ? -21.094 -20.484 6.625 1 98.38 124 GLU A C 1
ATOM 987 O O . GLU A 1 124 ? -21.156 -20.141 7.801 1 98.38 124 GLU A O 1
ATOM 992 N N . GLU A 1 125 ? -21.031 -19.703 5.617 1 98.25 125 GLU A N 1
ATOM 993 C CA . GLU A 1 125 ? -21.406 -18.297 5.73 1 98.25 125 GLU A CA 1
ATOM 994 C C . GLU A 1 125 ? -22.562 -17.953 4.809 1 98.25 125 GLU A C 1
ATOM 996 O O . GLU A 1 125 ? -22.641 -18.453 3.684 1 98.25 125 GLU A O 1
ATOM 1001 N N . THR A 1 126 ? -23.5 -17.125 5.324 1 98.12 126 THR A N 1
ATOM 1002 C CA . THR A 1 126 ? -24.734 -16.844 4.598 1 98.12 126 THR A CA 1
ATOM 1003 C C . THR A 1 126 ? -25.047 -15.352 4.613 1 98.12 126 THR A C 1
ATOM 1005 O O . THR A 1 126 ? -24.781 -14.672 5.602 1 98.12 126 THR A O 1
ATOM 1008 N N . ASP A 1 127 ? -25.5 -14.859 3.533 1 96.94 127 ASP A N 1
ATOM 1009 C CA . ASP A 1 127 ? -26.125 -13.547 3.451 1 96.94 127 ASP A CA 1
ATOM 1010 C C . ASP A 1 127 ? -27.234 -13.523 2.4 1 96.94 127 ASP A C 1
ATOM 1012 O O . ASP A 1 127 ? -27.812 -14.555 2.09 1 96.94 127 ASP A O 1
ATOM 1016 N N . GLU A 1 128 ? -27.625 -12.359 1.929 1 96.56 128 GLU A N 1
ATOM 1017 C CA . GLU A 1 128 ? -28.75 -12.242 0.999 1 96.56 128 GLU A CA 1
ATOM 1018 C C . GLU A 1 128 ? -28.453 -12.977 -0.309 1 96.56 128 GLU A C 1
ATOM 1020 O O . GLU A 1 128 ? -29.375 -13.367 -1.026 1 96.56 128 GLU A O 1
ATOM 1025 N N . GLY A 1 129 ? -27.234 -13.25 -0.567 1 97.38 129 GLY A N 1
ATOM 1026 C CA . GLY A 1 129 ? -26.844 -13.906 -1.806 1 97.38 129 GLY A CA 1
ATOM 1027 C C . GLY A 1 129 ? -26.859 -15.414 -1.708 1 97.38 129 GLY A C 1
ATOM 1028 O O . GLY A 1 129 ? -26.688 -16.109 -2.713 1 97.38 129 GLY A O 1
ATOM 1029 N N . GLY A 1 130 ? -27 -15.93 -0.509 1 98.25 130 GLY A N 1
ATOM 1030 C CA . GLY A 1 130 ? -26.984 -17.375 -0.314 1 98.25 130 GLY A CA 1
ATOM 1031 C C . GLY A 1 130 ? -25.938 -17.828 0.678 1 98.25 130 GLY A C 1
ATOM 1032 O O . GLY A 1 130 ? -25.641 -17.125 1.645 1 98.25 130 GLY A O 1
ATOM 1033 N N . THR A 1 131 ? -25.562 -19.062 0.417 1 98.5 131 THR A N 1
ATOM 1034 C CA . THR A 1 131 ? -24.656 -19.688 1.371 1 98.5 131 THR A CA 1
ATOM 1035 C C . THR A 1 131 ? -23.406 -20.203 0.668 1 98.5 131 THR A C 1
ATOM 1037 O O . THR A 1 131 ? -23.484 -20.75 -0.435 1 98.5 131 THR A O 1
ATOM 1040 N N . VAL A 1 132 ? -22.297 -20.016 1.266 1 98.75 132 VAL A N 1
ATOM 1041 C CA . VAL A 1 132 ? -21.031 -20.594 0.824 1 98.75 132 VAL A CA 1
ATOM 1042 C C . VAL A 1 132 ? -20.469 -21.484 1.919 1 98.75 132 VAL A C 1
ATOM 1044 O O . VAL A 1 132 ? -20.516 -21.141 3.102 1 98.75 132 VAL A O 1
ATOM 1047 N N . LYS A 1 133 ? -19.969 -22.641 1.571 1 98.62 133 LYS A N 1
ATOM 1048 C CA . LYS A 1 133 ? -19.297 -23.562 2.486 1 98.62 133 LYS A CA 1
ATOM 1049 C C . LYS A 1 133 ? -17.781 -23.484 2.334 1 98.62 133 LYS A C 1
ATOM 1051 O O . LYS A 1 133 ? -17.266 -23.406 1.214 1 98.62 133 LYS A O 1
ATOM 1056 N N . PHE A 1 134 ? -17.109 -23.516 3.451 1 98.81 134 PHE A N 1
ATOM 1057 C CA . PHE A 1 134 ? -15.656 -23.375 3.467 1 98.81 134 PHE A CA 1
ATOM 1058 C C . PHE A 1 134 ? -15.008 -24.484 4.281 1 98.81 134 PHE A C 1
ATOM 1060 O O . PHE A 1 134 ? -15.68 -25.141 5.082 1 98.81 134 PHE A O 1
ATOM 1067 N N . ALA A 1 135 ? -13.797 -24.672 4.105 1 98.75 135 ALA A N 1
ATOM 1068 C CA . ALA A 1 135 ? -12.867 -25.375 4.98 1 98.75 135 ALA A CA 1
ATOM 1069 C C . ALA A 1 135 ? -11.438 -24.906 4.754 1 98.75 135 ALA A C 1
ATOM 1071 O O . ALA A 1 135 ? -11.109 -24.375 3.689 1 98.75 135 ALA A O 1
ATOM 1072 N N . MET A 1 136 ? -10.656 -25.047 5.754 1 98.56 136 MET A N 1
ATOM 1073 C CA . MET A 1 136 ? -9.305 -24.516 5.633 1 98.56 136 MET A CA 1
ATOM 1074 C C . MET A 1 136 ? -8.281 -25.484 6.211 1 98.56 136 MET A C 1
ATOM 1076 O O . MET A 1 136 ? -8.461 -26 7.312 1 98.56 136 MET A O 1
ATOM 1080 N N . VAL A 1 137 ? -7.25 -25.719 5.449 1 98.25 137 VAL A N 1
ATOM 1081 C CA . VAL A 1 137 ? -6.16 -26.578 5.898 1 98.25 137 VAL A CA 1
ATOM 1082 C C . VAL A 1 137 ? -4.828 -25.859 5.734 1 98.25 137 VAL A C 1
ATOM 1084 O O . VAL A 1 137 ? -4.727 -24.891 4.973 1 98.25 137 VAL A O 1
ATOM 1087 N N . LYS A 1 138 ? -3.844 -26.312 6.484 1 97.62 138 LYS A N 1
ATOM 1088 C CA . LYS A 1 138 ? -2.5 -25.75 6.395 1 97.62 138 LYS A CA 1
ATOM 1089 C C . LYS A 1 138 ? -1.641 -26.516 5.398 1 97.62 138 LYS A C 1
ATOM 1091 O O . LYS A 1 138 ? -1.701 -27.75 5.344 1 97.62 138 LYS A O 1
ATOM 1096 N N . THR A 1 139 ? -0.931 -25.859 4.594 1 97.12 139 THR A N 1
ATOM 1097 C CA . THR A 1 139 ? 0.081 -26.469 3.746 1 97.12 139 THR A CA 1
ATOM 1098 C C . THR A 1 139 ? 1.483 -26.078 4.203 1 97.12 139 THR A C 1
ATOM 1100 O O . THR A 1 139 ? 1.863 -26.344 5.348 1 97.12 139 THR A O 1
ATOM 1103 N N . TYR A 1 140 ? 2.348 -25.453 3.33 1 97.75 140 TYR A N 1
ATOM 1104 C CA . TYR A 1 140 ? 3.727 -25.172 3.705 1 97.75 140 TYR A CA 1
ATOM 1105 C C . TYR A 1 140 ? 3.838 -23.797 4.348 1 97.75 140 TYR A C 1
ATOM 1107 O O . TYR A 1 140 ? 3.123 -22.859 3.967 1 97.75 140 TYR A O 1
ATOM 1115 N N . GLY A 1 141 ? 4.84 -23.688 5.285 1 97.25 141 GLY A N 1
ATOM 1116 C CA . GLY A 1 141 ? 5.02 -22.422 5.973 1 97.25 141 GLY A CA 1
ATOM 1117 C C . GLY A 1 141 ? 3.766 -21.938 6.68 1 97.25 141 GLY A C 1
ATOM 1118 O O . GLY A 1 141 ? 3.148 -22.688 7.434 1 97.25 141 GLY A O 1
ATOM 1119 N N . ASP A 1 142 ? 3.439 -20.688 6.457 1 97.62 142 ASP A N 1
ATOM 1120 C CA . ASP A 1 142 ? 2.244 -20.094 7.051 1 97.62 142 ASP A CA 1
ATOM 1121 C C . ASP A 1 142 ? 1.105 -20.031 6.035 1 97.62 142 ASP A C 1
ATOM 1123 O O . ASP A 1 142 ? 0.076 -19.406 6.293 1 97.62 142 ASP A O 1
ATOM 1127 N N . THR A 1 143 ? 1.298 -20.656 4.895 1 98.5 143 THR A N 1
ATOM 1128 C CA . THR A 1 143 ? 0.308 -20.625 3.826 1 98.5 143 THR A CA 1
ATOM 1129 C C . THR A 1 143 ? -0.83 -21.609 4.117 1 98.5 143 THR A C 1
ATOM 1131 O O . THR A 1 143 ? -0.599 -22.703 4.633 1 98.5 143 THR A O 1
ATOM 1134 N N . THR A 1 144 ? -2.02 -21.203 3.746 1 98.75 144 THR A N 1
ATOM 1135 C CA . THR A 1 144 ? -3.193 -22.062 3.918 1 98.75 144 THR A CA 1
ATOM 1136 C C . THR A 1 144 ? -3.93 -22.234 2.594 1 98.75 144 THR A C 1
ATOM 1138 O O . THR A 1 144 ? -3.715 -21.469 1.649 1 98.75 144 THR A O 1
ATOM 1141 N N . HIS A 1 145 ? -4.688 -23.266 2.496 1 98.81 145 HIS A N 1
ATOM 1142 C CA . HIS A 1 145 ? -5.668 -23.484 1.434 1 98.81 145 HIS A CA 1
ATOM 1143 C C . HIS A 1 145 ? -7.09 -23.438 1.978 1 98.81 145 HIS A C 1
ATOM 1145 O O . HIS A 1 145 ? -7.402 -24.094 2.971 1 98.81 145 HIS A O 1
ATOM 1151 N N . THR A 1 146 ? -7.852 -22.656 1.381 1 98.88 146 THR A N 1
ATOM 1152 C CA . THR A 1 146 ? -9.281 -22.656 1.674 1 98.88 146 THR A CA 1
ATOM 1153 C C . THR A 1 146 ? -10.062 -23.344 0.564 1 98.88 146 THR A C 1
ATOM 1155 O O . THR A 1 146 ? -9.859 -23.062 -0.619 1 98.88 146 THR A O 1
ATOM 1158 N N . PHE A 1 147 ? -10.828 -24.312 0.961 1 98.81 147 PHE A N 1
ATOM 1159 C CA . PHE A 1 147 ? -11.789 -24.906 0.038 1 98.81 147 PHE A CA 1
ATOM 1160 C C . PHE A 1 147 ? -13.078 -24.094 0.012 1 98.81 147 PHE A C 1
ATOM 1162 O O . PHE A 1 147 ? -13.602 -23.719 1.062 1 98.81 147 PHE A O 1
ATOM 1169 N N . VAL A 1 148 ? -13.578 -23.844 -1.179 1 98.81 148 VAL A N 1
ATOM 1170 C CA . VAL A 1 148 ? -14.75 -22.984 -1.32 1 98.81 148 VAL A CA 1
ATOM 1171 C C . VAL A 1 148 ? -15.805 -23.688 -2.176 1 98.81 148 VAL A C 1
ATOM 1173 O O . VAL A 1 148 ? -15.539 -24.047 -3.326 1 98.81 148 VAL A O 1
ATOM 1176 N N . ASP A 1 149 ? -16.922 -23.906 -1.701 1 98.62 149 ASP A N 1
ATOM 1177 C CA . ASP A 1 149 ? -18.094 -24.375 -2.439 1 98.62 149 ASP A CA 1
ATOM 1178 C C . ASP A 1 149 ? -19.156 -23.266 -2.516 1 98.62 149 ASP A C 1
ATOM 1180 O O . ASP A 1 149 ? -19.906 -23.047 -1.557 1 98.62 149 ASP A O 1
ATOM 1184 N N . ARG A 1 150 ? -19.234 -22.641 -3.617 1 96.56 150 ARG A N 1
ATOM 1185 C CA . ARG A 1 150 ? -20.172 -21.531 -3.775 1 96.56 150 ARG A CA 1
ATOM 1186 C C . ARG A 1 150 ? -21.359 -21.938 -4.625 1 96.56 150 ARG A C 1
ATOM 1188 O O . ARG A 1 150 ? -22.016 -21.094 -5.23 1 96.56 150 ARG A O 1
ATOM 1195 N N . SER A 1 151 ? -21.688 -23.156 -4.699 1 96.69 151 SER A N 1
ATOM 1196 C CA . SER A 1 151 ? -22.734 -23.688 -5.559 1 96.69 151 SER A CA 1
ATOM 1197 C C . SER A 1 151 ? -24.094 -23.094 -5.188 1 96.69 151 SER A C 1
ATOM 1199 O O . SER A 1 151 ? -25 -23.047 -6.016 1 96.69 151 SER A O 1
ATOM 1201 N N . LYS A 1 152 ? -24.25 -22.625 -4.012 1 97.56 152 LYS A N 1
ATOM 1202 C CA . LYS A 1 152 ? -25.531 -22.094 -3.555 1 97.56 152 LYS A CA 1
ATOM 1203 C C . LYS A 1 152 ? -25.438 -20.594 -3.301 1 97.56 152 LYS A C 1
ATOM 1205 O O . LYS A 1 152 ? -26.156 -20.047 -2.473 1 97.56 152 LYS A O 1
ATOM 1210 N N . TYR A 1 153 ? -24.484 -19.969 -3.91 1 97.81 153 TYR A N 1
ATOM 1211 C CA . TYR A 1 153 ? -24.266 -18.547 -3.646 1 97.81 153 TYR A CA 1
ATOM 1212 C C . TYR A 1 153 ? -24.25 -17.75 -4.945 1 97.81 153 TYR A C 1
ATOM 1214 O O . TYR A 1 153 ? -23.562 -18.109 -5.902 1 97.81 153 TYR A O 1
ATOM 1222 N N . LYS A 1 154 ? -24.922 -16.594 -4.957 1 96.81 154 LYS A N 1
ATOM 1223 C CA . LYS A 1 154 ? -25.047 -15.773 -6.16 1 96.81 154 LYS A CA 1
ATOM 1224 C C . LYS A 1 154 ? -24.641 -14.328 -5.883 1 96.81 154 LYS A C 1
ATOM 1226 O O . LYS A 1 154 ? -24.922 -13.43 -6.684 1 96.81 154 LYS A O 1
ATOM 1231 N N . GLY A 1 155 ? -24.078 -14.07 -4.77 1 95.69 155 GLY A N 1
ATOM 1232 C CA . GLY A 1 155 ? -23.672 -12.719 -4.426 1 95.69 155 GLY A CA 1
ATOM 1233 C C . GLY A 1 155 ? -22.438 -12.258 -5.18 1 95.69 155 GLY A C 1
ATOM 1234 O O . GLY A 1 155 ? -21.938 -12.969 -6.051 1 95.69 155 GLY A O 1
ATOM 1235 N N . ALA A 1 156 ? -21.906 -11.141 -4.887 1 94.31 156 ALA A N 1
ATOM 1236 C CA . ALA A 1 156 ? -20.844 -10.469 -5.633 1 94.31 156 ALA A CA 1
ATOM 1237 C C . ALA A 1 156 ? -19.531 -11.234 -5.527 1 94.31 156 ALA A C 1
ATOM 1239 O O . ALA A 1 156 ? -18.797 -11.375 -6.512 1 94.31 156 ALA A O 1
ATOM 1240 N N . PHE A 1 157 ? -19.219 -11.688 -4.359 1 98.19 157 PHE A N 1
ATOM 1241 C CA . PHE A 1 157 ? -17.969 -12.414 -4.125 1 98.19 157 PHE A CA 1
ATOM 1242 C C . PHE A 1 157 ? -18.172 -13.508 -3.088 1 98.19 157 PHE A C 1
ATOM 1244 O O . PHE A 1 157 ? -18.469 -14.656 -3.438 1 98.19 157 PHE A O 1
ATOM 1251 N N . LEU A 1 158 ? -18.219 -13.133 -1.826 1 98.5 158 LEU A N 1
ATOM 1252 C CA . LEU A 1 158 ? -18.5 -14.008 -0.691 1 98.5 158 LEU A CA 1
ATOM 1253 C C . LEU A 1 158 ? -19.438 -13.328 0.298 1 98.5 158 LEU A C 1
ATOM 1255 O O . LEU A 1 158 ? -19.594 -12.102 0.276 1 98.5 158 LEU A O 1
ATOM 1259 N N . PRO A 1 159 ? -20.141 -14.102 1.13 1 98.12 159 PRO A N 1
ATOM 1260 C CA . PRO A 1 159 ? -21 -13.469 2.139 1 98.12 159 PRO A CA 1
ATOM 1261 C C . PRO A 1 159 ? -20.234 -12.484 3.021 1 98.12 159 PRO A C 1
ATOM 1263 O O . PRO A 1 159 ? -19.094 -12.758 3.42 1 98.12 159 PRO A O 1
ATOM 1266 N N . GLY A 1 160 ? -20.875 -11.359 3.293 1 97 160 GLY A N 1
ATOM 1267 C CA . GLY A 1 160 ? -20.266 -10.344 4.137 1 97 160 GLY A CA 1
ATOM 1268 C C . GLY A 1 160 ? -19.578 -9.25 3.348 1 97 160 GLY A C 1
ATOM 1269 O O . GLY A 1 160 ? -19.25 -8.195 3.896 1 97 160 GLY A O 1
ATOM 1270 N N . TYR A 1 161 ? -19.344 -9.484 2.111 1 98.12 161 TYR A N 1
ATOM 1271 C CA . TYR A 1 161 ? -18.75 -8.477 1.233 1 98.12 161 TYR A CA 1
ATOM 1272 C C . TYR A 1 161 ? -19.844 -7.641 0.568 1 98.12 161 TYR A C 1
ATOM 1274 O O . TYR A 1 161 ? -20.891 -8.164 0.197 1 98.12 161 TYR A O 1
ATOM 1282 N N . ARG A 1 162 ? -19.594 -6.395 0.428 1 97.12 162 ARG A N 1
ATOM 1283 C CA . ARG A 1 162 ? -20.469 -5.492 -0.311 1 97.12 162 ARG A CA 1
ATOM 1284 C C . ARG A 1 162 ? -19.922 -5.223 -1.71 1 97.12 162 ARG A C 1
ATOM 1286 O O . ARG A 1 162 ? -18.75 -4.898 -1.872 1 97.12 162 ARG A O 1
ATOM 1293 N N . ALA A 1 163 ? -20.75 -5.309 -2.672 1 97.19 163 ALA A N 1
ATOM 1294 C CA . ALA A 1 163 ? -20.359 -5.043 -4.051 1 97.19 163 ALA A CA 1
ATOM 1295 C C . ALA A 1 163 ? -19.969 -3.578 -4.234 1 97.19 163 ALA A C 1
ATOM 1297 O O . ALA A 1 163 ? -20.609 -2.684 -3.684 1 97.19 163 ALA A O 1
ATOM 1298 N N . ILE A 1 164 ? -18.891 -3.346 -4.957 1 95.25 164 ILE A N 1
ATOM 1299 C CA . ILE A 1 164 ? -18.5 -1.985 -5.309 1 95.25 164 ILE A CA 1
ATOM 1300 C C . ILE A 1 164 ? -19.406 -1.462 -6.426 1 95.25 164 ILE A C 1
ATOM 1302 O O . ILE A 1 164 ? -19.594 -2.137 -7.438 1 95.25 164 ILE A O 1
ATOM 1306 N N . THR A 1 165 ? -19.859 -0.277 -6.172 1 90.31 165 THR A N 1
ATOM 1307 C CA . THR A 1 165 ? -20.797 0.265 -7.156 1 90.31 165 THR A CA 1
ATOM 1308 C C . THR A 1 165 ? -20.203 1.503 -7.828 1 90.31 165 THR A C 1
ATOM 1310 O O . THR A 1 165 ? -20.766 2.016 -8.797 1 90.31 165 THR A O 1
ATOM 1313 N N . ILE A 1 166 ? -19.141 1.971 -7.281 1 86.69 166 ILE A N 1
ATOM 1314 C CA . ILE A 1 166 ? -18.531 3.17 -7.852 1 86.69 166 ILE A CA 1
ATOM 1315 C C . ILE A 1 166 ? -17.453 2.777 -8.852 1 86.69 166 ILE A C 1
ATOM 1317 O O . ILE A 1 166 ? -16.625 1.908 -8.57 1 86.69 166 ILE A O 1
ATOM 1321 N N . GLN A 1 167 ? -17.516 3.445 -9.93 1 88.31 167 GLN A N 1
ATOM 1322 C CA . GLN A 1 167 ? -16.516 3.174 -10.961 1 88.31 167 GLN A CA 1
ATOM 1323 C C . GLN A 1 167 ? -15.25 3.982 -10.727 1 88.31 167 GLN A C 1
ATOM 1325 O O . GLN A 1 167 ? -15.312 5.176 -10.422 1 88.31 167 GLN A O 1
ATOM 1330 N N . ASP A 1 168 ? -14.18 3.35 -10.828 1 91.88 168 ASP A N 1
ATOM 1331 C CA . ASP A 1 168 ? -12.883 4.02 -10.758 1 91.88 168 ASP A CA 1
ATOM 1332 C C . ASP A 1 168 ? -12.578 4.75 -12.062 1 91.88 168 ASP A C 1
ATOM 1334 O O . ASP A 1 168 ? -12.453 4.125 -13.117 1 91.88 168 ASP A O 1
ATOM 1338 N N . PRO A 1 169 ? -12.414 6.023 -12.031 1 91.62 169 PRO A N 1
ATOM 1339 C CA . PRO A 1 169 ? -12.148 6.781 -13.25 1 91.62 169 PRO A CA 1
ATOM 1340 C C . PRO A 1 169 ? -10.914 6.273 -14 1 91.62 169 PRO A C 1
ATOM 1342 O O . PRO A 1 169 ? -10.836 6.391 -15.227 1 91.62 169 PRO A O 1
ATOM 1345 N N . LEU A 1 170 ? -9.969 5.742 -13.336 1 89.31 170 LEU A N 1
ATOM 1346 C CA . LEU A 1 170 ? -8.758 5.254 -13.984 1 89.31 170 LEU A CA 1
ATOM 1347 C C . LEU A 1 170 ? -9.07 4.105 -14.938 1 89.31 170 LEU A C 1
ATOM 1349 O O . LEU A 1 170 ? -8.359 3.885 -15.914 1 89.31 170 LEU A O 1
ATOM 1353 N N . CYS A 1 171 ? -10.094 3.355 -14.609 1 85.5 171 CYS A N 1
ATOM 1354 C CA . CYS A 1 171 ? -10.477 2.234 -15.461 1 85.5 171 CYS A CA 1
ATOM 1355 C C . CYS A 1 171 ? -10.891 2.719 -16.844 1 85.5 171 CYS A C 1
ATOM 1357 O O . CYS A 1 171 ? -10.742 1.993 -17.828 1 85.5 171 CYS A O 1
ATOM 1359 N N . ASP A 1 172 ? -11.344 3.912 -16.891 1 86.94 172 ASP A N 1
ATOM 1360 C CA . ASP A 1 172 ? -11.766 4.473 -18.172 1 86.94 172 ASP A CA 1
ATOM 1361 C C . ASP A 1 172 ? -10.594 5.129 -18.906 1 86.94 172 ASP A C 1
ATOM 1363 O O . ASP A 1 172 ? -10.578 5.184 -20.125 1 86.94 172 ASP A O 1
ATOM 1367 N N . LEU A 1 173 ? -9.711 5.562 -18.141 1 88 173 LEU A N 1
ATOM 1368 C CA . LEU A 1 173 ? -8.609 6.332 -18.719 1 88 173 LEU A CA 1
ATOM 1369 C C . LEU A 1 173 ? -7.477 5.418 -19.156 1 88 173 LEU A C 1
ATOM 1371 O O . LEU A 1 173 ? -6.727 5.746 -20.078 1 88 173 LEU A O 1
ATOM 1375 N N . LEU A 1 174 ? -7.348 4.301 -18.5 1 90.19 174 LEU A N 1
ATOM 1376 C CA . LEU A 1 174 ? -6.207 3.424 -18.734 1 90.19 174 LEU A CA 1
ATOM 1377 C C . LEU A 1 174 ? -6.625 2.191 -19.531 1 90.19 174 LEU A C 1
ATOM 1379 O O . LEU A 1 174 ? -7.766 1.737 -19.422 1 90.19 174 LEU A O 1
ATOM 1383 N N . PRO A 1 175 ? -5.742 1.644 -20.297 1 92.31 175 PRO A N 1
ATOM 1384 C CA . PRO A 1 175 ? -6.086 0.497 -21.141 1 92.31 175 PRO A CA 1
ATOM 1385 C C . PRO A 1 175 ? -6.391 -0.762 -20.328 1 92.31 175 PRO A C 1
ATOM 1387 O O . PRO A 1 175 ? -5.734 -1.021 -19.312 1 92.31 175 PRO A O 1
ATOM 1390 N N . LYS A 1 176 ? -7.32 -1.57 -20.891 1 94.81 176 LYS A N 1
ATOM 1391 C CA . LYS A 1 176 ? -7.59 -2.883 -20.312 1 94.81 176 LYS A CA 1
ATOM 1392 C C . LYS A 1 176 ? -6.492 -3.879 -20.672 1 94.81 176 LYS A C 1
ATOM 1394 O O . LYS A 1 176 ? -5.977 -3.867 -21.797 1 94.81 176 LYS A O 1
ATOM 1399 N N . THR A 1 177 ? -6.148 -4.77 -19.766 1 96.62 177 THR A N 1
ATOM 1400 C CA . THR A 1 177 ? -4.926 -5.535 -19.984 1 96.62 177 THR A CA 1
ATOM 1401 C C . THR A 1 177 ? -5.25 -6.949 -20.453 1 96.62 177 THR A C 1
ATOM 1403 O O . THR A 1 177 ? -4.391 -7.637 -21.016 1 96.62 177 THR A O 1
ATOM 1406 N N . GLY A 1 178 ? -6.398 -7.473 -20.203 1 97.25 178 GLY A N 1
ATOM 1407 C CA . GLY A 1 178 ? -6.875 -8.672 -20.875 1 97.25 178 GLY A CA 1
ATOM 1408 C C . GLY A 1 178 ? -6.402 -9.953 -20.203 1 97.25 178 GLY A C 1
ATOM 1409 O O . GLY A 1 178 ? -6.227 -10.977 -20.875 1 97.25 178 GLY A O 1
ATOM 1410 N N . LEU A 1 179 ? -6.137 -10.031 -18.938 1 98.44 179 LEU A N 1
ATOM 1411 C CA . LEU A 1 179 ? -5.828 -11.266 -18.234 1 98.44 179 LEU A CA 1
ATOM 1412 C C . LEU A 1 179 ? -7.074 -12.133 -18.078 1 98.44 179 LEU A C 1
ATOM 1414 O O . LEU A 1 179 ? -8.188 -11.617 -18 1 98.44 179 LEU A O 1
ATOM 1418 N N . ASN A 1 180 ? -6.891 -13.461 -18 1 98.38 180 ASN A N 1
ATOM 1419 C CA . ASN A 1 180 ? -8.031 -14.359 -18.062 1 98.38 180 ASN A CA 1
ATOM 1420 C C . ASN A 1 180 ? -8.234 -15.109 -16.75 1 98.38 180 ASN A C 1
ATOM 1422 O O . ASN A 1 180 ? -9.258 -14.945 -16.078 1 98.38 180 ASN A O 1
ATOM 1426 N N . PHE A 1 181 ? -7.312 -15.969 -16.391 1 98.5 181 PHE A N 1
ATOM 1427 C CA . PHE A 1 181 ? -7.402 -16.797 -15.203 1 98.5 181 PHE A CA 1
ATOM 1428 C C . PHE A 1 181 ? -6.016 -17.109 -14.648 1 98.5 181 PHE A C 1
ATOM 1430 O O . PHE A 1 181 ? -5.008 -16.797 -15.281 1 98.5 181 PHE A O 1
ATOM 1437 N N . ILE A 1 182 ? -5.977 -17.609 -13.43 1 98.69 182 ILE A N 1
ATOM 1438 C CA . ILE A 1 182 ? -4.719 -18.016 -12.82 1 98.69 182 ILE A CA 1
ATOM 1439 C C . ILE A 1 182 ? -4.234 -19.312 -13.461 1 98.69 182 ILE A C 1
ATOM 1441 O O . ILE A 1 182 ? -4.934 -20.328 -13.43 1 98.69 182 ILE A O 1
ATOM 1445 N N . ASP A 1 183 ? -3.08 -19.234 -14.031 1 98.12 183 ASP A N 1
ATOM 1446 C CA . ASP A 1 183 ? -2.502 -20.406 -14.703 1 98.12 183 ASP A CA 1
ATOM 1447 C C . ASP A 1 183 ? -1.857 -21.344 -13.695 1 98.12 183 ASP A C 1
ATOM 1449 O O . ASP A 1 183 ? -2.102 -22.562 -13.727 1 98.12 183 ASP A O 1
ATOM 1453 N N . HIS A 1 184 ? -0.996 -20.859 -12.898 1 97.94 184 HIS A N 1
ATOM 1454 C CA . HIS A 1 184 ? -0.352 -21.641 -11.852 1 97.94 184 HIS A CA 1
ATOM 1455 C C . HIS A 1 184 ? 0.192 -20.75 -10.742 1 97.94 184 HIS A C 1
ATOM 1457 O O . HIS A 1 184 ? 0.285 -19.531 -10.914 1 97.94 184 HIS A O 1
ATOM 1463 N N . ILE A 1 185 ? 0.484 -21.312 -9.594 1 98.62 185 ILE A N 1
ATOM 1464 C CA . ILE A 1 185 ? 1.046 -20.609 -8.445 1 98.62 185 ILE A CA 1
ATOM 1465 C C . ILE A 1 185 ? 2.283 -21.359 -7.941 1 98.62 185 ILE A C 1
ATOM 1467 O O . ILE A 1 185 ? 2.248 -22.578 -7.75 1 98.62 185 ILE A O 1
ATOM 1471 N N . VAL A 1 186 ? 3.34 -20.609 -7.719 1 97.25 186 VAL A N 1
ATOM 1472 C CA . VAL A 1 186 ? 4.609 -21.234 -7.367 1 97.25 186 VAL A CA 1
ATOM 1473 C C . VAL A 1 186 ? 4.902 -21 -5.883 1 97.25 186 VAL A C 1
ATOM 1475 O O . VAL A 1 186 ? 4.863 -19.859 -5.406 1 97.25 186 VAL A O 1
ATOM 1478 N N . GLY A 1 187 ? 5.215 -22.094 -5.184 1 98.25 187 GLY A N 1
ATOM 1479 C CA . GLY A 1 187 ? 5.672 -22.047 -3.807 1 98.25 187 GLY A CA 1
ATOM 1480 C C . GLY A 1 187 ? 7.152 -22.328 -3.656 1 98.25 187 GLY A C 1
ATOM 1481 O O . GLY A 1 187 ? 7.664 -23.281 -4.23 1 98.25 187 GLY A O 1
ATOM 1482 N N . ASN A 1 188 ? 7.848 -21.453 -2.961 1 97.94 188 ASN A N 1
ATOM 1483 C CA . ASN A 1 188 ? 9.258 -21.656 -2.66 1 97.94 188 ASN A CA 1
ATOM 1484 C C . ASN A 1 188 ? 9.461 -22.203 -1.251 1 97.94 188 ASN A C 1
ATOM 1486 O O . ASN A 1 188 ? 8.773 -21.797 -0.315 1 97.94 188 ASN A O 1
ATOM 1490 N N . GLN A 1 189 ? 10.344 -23.172 -1.188 1 98.19 189 GLN A N 1
ATOM 1491 C CA . GLN A 1 189 ? 10.641 -23.875 0.055 1 98.19 189 GLN A CA 1
ATOM 1492 C C . GLN A 1 189 ? 12.109 -23.734 0.435 1 98.19 189 GLN A C 1
ATOM 1494 O O . GLN A 1 189 ? 12.961 -23.531 -0.43 1 98.19 189 GLN A O 1
ATOM 1499 N N . PRO A 1 190 ? 12.359 -23.844 1.817 1 97.06 190 PRO A N 1
ATOM 1500 C CA . PRO A 1 190 ? 13.758 -24.062 2.205 1 97.06 190 PRO A CA 1
ATOM 1501 C C . PRO A 1 190 ? 14.344 -25.344 1.621 1 97.06 190 PRO A C 1
ATOM 1503 O O . PRO A 1 190 ? 13.602 -26.203 1.146 1 97.06 190 PRO A O 1
ATOM 1506 N N . GLU A 1 191 ? 15.648 -25.469 1.752 1 94.31 191 GLU A N 1
ATOM 1507 C CA . GLU A 1 191 ? 16.359 -26.656 1.269 1 94.31 191 GLU A CA 1
ATOM 1508 C C . GLU A 1 191 ? 15.797 -27.922 1.907 1 94.31 191 GLU A C 1
ATOM 1510 O O . GLU A 1 191 ? 15.508 -27.953 3.105 1 94.31 191 GLU A O 1
ATOM 1515 N N . ASP A 1 192 ? 15.523 -28.922 1.074 1 94.25 192 ASP A N 1
ATOM 1516 C CA . ASP A 1 192 ? 15.148 -30.281 1.447 1 94.25 192 ASP A CA 1
ATOM 1517 C C . ASP A 1 192 ? 13.68 -30.359 1.861 1 94.25 192 ASP A C 1
ATOM 1519 O O . ASP A 1 192 ? 13.234 -31.359 2.418 1 94.25 192 ASP A O 1
ATOM 1523 N N . ASP A 1 193 ? 12.93 -29.281 1.547 1 96.62 193 ASP A N 1
ATOM 1524 C CA . ASP A 1 193 ? 11.531 -29.312 1.965 1 96.62 193 ASP A CA 1
ATOM 1525 C C . ASP A 1 193 ? 10.602 -29.516 0.768 1 96.62 193 ASP A C 1
ATOM 1527 O O . ASP A 1 193 ? 9.406 -29.766 0.936 1 96.62 193 ASP A O 1
ATOM 1531 N N . MET A 1 194 ? 11.07 -29.438 -0.404 1 96.56 194 MET A N 1
ATOM 1532 C CA . MET A 1 194 ? 10.266 -29.5 -1.621 1 96.56 194 MET A CA 1
ATOM 1533 C C . MET A 1 194 ? 9.508 -30.812 -1.704 1 96.56 194 MET A C 1
ATOM 1535 O O . MET A 1 194 ? 8.297 -30.828 -1.932 1 96.56 194 MET A O 1
ATOM 1539 N N . VAL A 1 195 ? 10.203 -31.906 -1.479 1 96.31 195 VAL A N 1
ATOM 1540 C CA . VAL A 1 195 ? 9.633 -33.25 -1.654 1 96.31 195 VAL A CA 1
ATOM 1541 C C . VAL A 1 195 ? 8.516 -33.469 -0.643 1 96.31 195 VAL A C 1
ATOM 1543 O O . VAL A 1 195 ? 7.445 -33.969 -0.993 1 96.31 195 VAL A O 1
ATOM 1546 N N . SER A 1 196 ? 8.805 -33.094 0.573 1 97.25 196 SER A N 1
ATOM 1547 C CA . SER A 1 196 ? 7.797 -33.281 1.613 1 97.25 196 SER A CA 1
ATOM 1548 C C . SER A 1 196 ? 6.531 -32.469 1.307 1 97.25 196 SER A C 1
ATOM 1550 O O . SER A 1 196 ? 5.422 -32.938 1.574 1 97.25 196 SER A O 1
ATOM 1552 N N . VAL A 1 197 ? 6.652 -31.328 0.804 1 97.88 197 VAL A N 1
ATOM 1553 C CA . VAL A 1 197 ? 5.5 -30.5 0.453 1 97.88 197 VAL A CA 1
ATOM 1554 C C . VAL A 1 197 ? 4.75 -31.125 -0.717 1 97.88 197 VAL A C 1
ATOM 1556 O O . VAL A 1 197 ? 3.518 -31.188 -0.712 1 97.88 197 VAL A O 1
ATOM 1559 N N . ALA A 1 198 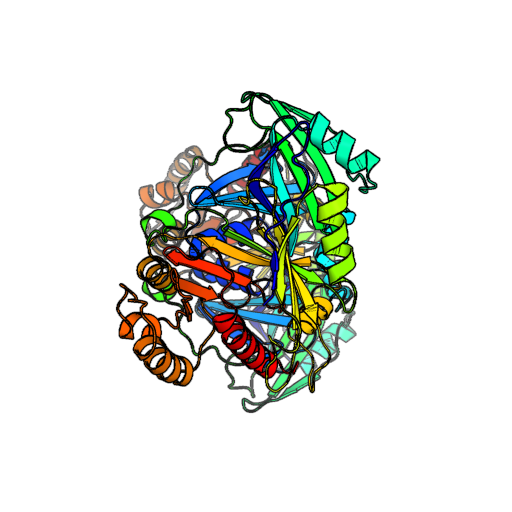? 5.465 -31.547 -1.729 1 96.94 198 ALA A N 1
ATOM 1560 C CA . ALA A 1 198 ? 4.828 -32.25 -2.85 1 96.94 198 ALA A CA 1
ATOM 1561 C C . ALA A 1 198 ? 4.051 -33.469 -2.375 1 96.94 198 ALA A C 1
ATOM 1563 O O . ALA A 1 198 ? 2.912 -33.688 -2.793 1 96.94 198 ALA A O 1
ATOM 1564 N N . GLU A 1 199 ? 4.707 -34.188 -1.508 1 96.81 199 GLU A N 1
ATOM 1565 C CA . GLU A 1 199 ? 4.074 -35.406 -0.96 1 96.81 199 GLU A CA 1
ATOM 1566 C C . GLU A 1 199 ? 2.822 -35.031 -0.163 1 96.81 199 GLU A C 1
ATOM 1568 O O . GLU A 1 199 ? 1.851 -35.812 -0.153 1 96.81 199 GLU A O 1
ATOM 1573 N N . TRP A 1 200 ? 2.895 -33.938 0.5 1 97.44 200 TRP A N 1
ATOM 1574 C CA . TRP A 1 200 ? 1.712 -33.5 1.222 1 97.44 200 TRP A CA 1
ATOM 1575 C C . TRP A 1 200 ? 0.529 -33.312 0.275 1 97.44 200 TRP A C 1
ATOM 1577 O O . TRP A 1 200 ? -0.586 -33.75 0.582 1 97.44 200 TRP A O 1
ATOM 1587 N N . TYR A 1 201 ? 0.668 -32.688 -0.833 1 97.5 201 TYR A N 1
ATOM 1588 C CA . TYR A 1 201 ? -0.402 -32.5 -1.805 1 97.5 201 TYR A CA 1
ATOM 1589 C C . TYR A 1 201 ? -0.901 -33.844 -2.346 1 97.5 201 TYR A C 1
ATOM 1591 O O . TYR A 1 201 ? -2.105 -34.031 -2.535 1 97.5 201 TYR A O 1
ATOM 1599 N N . GLU A 1 202 ? 0.033 -34.719 -2.623 1 96.12 202 GLU A N 1
ATOM 1600 C CA . GLU A 1 202 ? -0.319 -36.031 -3.15 1 96.12 202 GLU A CA 1
ATOM 1601 C C . GLU A 1 202 ? -1.156 -36.812 -2.148 1 96.12 202 GLU A C 1
ATOM 1603 O O . GLU A 1 202 ? -2.176 -37.406 -2.514 1 96.12 202 GLU A O 1
ATOM 1608 N N . ARG A 1 203 ? -0.685 -36.781 -0.971 1 95.75 203 ARG A N 1
ATOM 1609 C CA . ARG A 1 203 ? -1.309 -37.594 0.073 1 95.75 203 ARG A CA 1
ATOM 1610 C C . ARG A 1 203 ? -2.617 -36.969 0.541 1 95.75 203 ARG A C 1
ATOM 1612 O O . ARG A 1 203 ? -3.666 -37.625 0.514 1 95.75 203 ARG A O 1
ATOM 1619 N N . ASN A 1 204 ? -2.557 -35.719 0.911 1 96.12 204 ASN A N 1
ATOM 1620 C CA . ASN A 1 204 ? -3.662 -35.094 1.633 1 96.12 204 ASN A CA 1
ATOM 1621 C C . ASN A 1 204 ? -4.742 -34.594 0.68 1 96.12 204 ASN A C 1
ATOM 1623 O O . ASN A 1 204 ? -5.922 -34.531 1.038 1 96.12 204 ASN A O 1
ATOM 1627 N N . LEU A 1 205 ? -4.359 -34.188 -0.521 1 96.44 205 LEU A N 1
ATOM 1628 C CA . LEU A 1 205 ? -5.352 -33.625 -1.433 1 96.44 205 LEU A CA 1
ATOM 1629 C C . LEU A 1 205 ? -5.52 -34.5 -2.664 1 96.44 205 LEU A C 1
ATOM 1631 O O . LEU A 1 205 ? -6.34 -34.219 -3.537 1 96.44 205 LEU A O 1
ATOM 1635 N N . MET A 1 206 ? -4.734 -35.531 -2.812 1 96 206 MET A N 1
ATOM 1636 C CA . MET A 1 206 ? -4.738 -36.5 -3.912 1 96 206 MET A CA 1
ATOM 1637 C C . MET A 1 206 ? -4.402 -35.812 -5.234 1 96 206 MET A C 1
ATOM 1639 O O . MET A 1 206 ? -4.996 -36.125 -6.266 1 96 206 MET A O 1
ATOM 1643 N N . PHE A 1 207 ? -3.641 -34.781 -5.121 1 96.94 207 PHE A N 1
ATOM 1644 C CA . PHE A 1 207 ? -2.996 -34.281 -6.332 1 96.94 207 PHE A CA 1
ATOM 1645 C C . PHE A 1 207 ? -1.963 -35.281 -6.844 1 96.94 207 PHE A C 1
ATOM 1647 O O . PHE A 1 207 ? -1.73 -36.312 -6.215 1 96.94 207 PHE A O 1
ATOM 1654 N N . HIS A 1 208 ? -1.419 -35.094 -8.023 1 95.31 208 HIS A N 1
ATOM 1655 C CA . HIS A 1 208 ? -0.352 -35.938 -8.539 1 95.31 208 HIS A CA 1
ATOM 1656 C C . HIS A 1 208 ? 0.785 -35.094 -9.117 1 95.31 208 HIS A C 1
ATOM 1658 O O . HIS A 1 208 ? 0.596 -33.906 -9.445 1 95.31 208 HIS A O 1
ATOM 1664 N N . ARG A 1 209 ? 1.917 -35.719 -9.195 1 93.19 209 ARG A N 1
ATOM 1665 C CA . ARG A 1 209 ? 3.057 -35.062 -9.828 1 93.19 209 ARG A CA 1
ATOM 1666 C C . ARG A 1 209 ? 2.848 -34.938 -11.328 1 93.19 209 ARG A C 1
ATOM 1668 O O . ARG A 1 209 ? 2.385 -35.875 -11.984 1 93.19 209 ARG A O 1
ATOM 1675 N N . PHE A 1 210 ? 3.072 -33.875 -11.758 1 89.5 210 PHE A N 1
ATOM 1676 C CA . PHE A 1 210 ? 2.91 -33.562 -13.18 1 89.5 210 PHE A CA 1
ATOM 1677 C C . PHE A 1 210 ? 4.262 -33.5 -13.875 1 89.5 210 PHE A C 1
ATOM 1679 O O . PHE A 1 210 ? 4.438 -34.062 -14.953 1 89.5 210 PHE A O 1
ATOM 1686 N N . TRP A 1 211 ? 5.137 -32.719 -13.234 1 84.75 211 TRP A N 1
ATOM 1687 C CA . TRP A 1 211 ? 6.473 -32.5 -13.773 1 84.75 211 TRP A CA 1
ATOM 1688 C C . TRP A 1 211 ? 7.496 -32.375 -12.648 1 84.75 211 TRP A C 1
ATOM 1690 O O . TRP A 1 211 ? 7.156 -31.969 -11.531 1 84.75 211 TRP A O 1
ATOM 1700 N N . SER A 1 212 ? 8.734 -32.844 -12.938 1 85.44 212 SER A N 1
ATOM 1701 C CA . SER A 1 212 ? 9.828 -32.531 -12.023 1 85.44 212 SER A CA 1
ATOM 1702 C C . SER A 1 212 ? 11.094 -32.156 -12.789 1 85.44 212 SER A C 1
ATOM 1704 O O . SER A 1 212 ? 11.289 -32.594 -13.922 1 85.44 212 SER A O 1
ATOM 1706 N N . VAL A 1 213 ? 11.758 -31.234 -12.227 1 81.62 213 VAL A N 1
ATOM 1707 C CA . VAL A 1 213 ? 13.055 -30.844 -12.766 1 81.62 213 VAL A CA 1
ATOM 1708 C C . VAL A 1 213 ? 14.117 -30.953 -11.68 1 81.62 213 VAL A C 1
ATOM 1710 O O . VAL A 1 213 ? 13.867 -30.641 -10.516 1 81.62 213 VAL A O 1
ATOM 1713 N N . ASP A 1 214 ? 15.242 -31.516 -12.109 1 81.19 214 ASP A N 1
ATOM 1714 C CA . ASP A 1 214 ? 16.344 -31.641 -11.164 1 81.19 214 ASP A CA 1
ATOM 1715 C C . ASP A 1 214 ? 17.391 -30.547 -11.383 1 81.19 214 ASP A C 1
ATOM 1717 O O . ASP A 1 214 ? 17.281 -29.766 -12.336 1 81.19 214 ASP A O 1
ATOM 1721 N N . ASP A 1 215 ? 18.281 -30.422 -10.375 1 75.06 215 ASP A N 1
ATOM 1722 C CA . ASP A 1 215 ? 19.234 -29.328 -10.352 1 75.06 215 ASP A CA 1
ATOM 1723 C C . ASP A 1 215 ? 20.234 -29.453 -11.508 1 75.06 215 ASP A C 1
ATOM 1725 O O . ASP A 1 215 ? 20.922 -28.484 -11.844 1 75.06 215 ASP A O 1
ATOM 1729 N N . LYS A 1 216 ? 20.359 -30.531 -12.055 1 76.12 216 LYS A N 1
ATOM 1730 C CA . LYS A 1 216 ? 21.234 -30.688 -13.219 1 76.12 216 LYS A CA 1
ATOM 1731 C C . LYS A 1 216 ? 20.609 -30.047 -14.461 1 76.12 216 LYS A C 1
ATOM 1733 O O . LYS A 1 216 ? 21.312 -29.703 -15.406 1 76.12 216 LYS A O 1
ATOM 1738 N N . GLN A 1 217 ? 19.344 -29.859 -14.32 1 72.69 217 GLN A N 1
ATOM 1739 C CA . GLN A 1 217 ? 18.625 -29.328 -15.469 1 72.69 217 GLN A CA 1
ATOM 1740 C C . GLN A 1 217 ? 18.406 -27.828 -15.328 1 72.69 217 GLN A C 1
ATOM 1742 O O . GLN A 1 217 ? 18.344 -27.109 -16.328 1 72.69 217 GLN A O 1
ATOM 1747 N N . ILE A 1 218 ? 18.188 -27.391 -14.172 1 75.44 218 ILE A N 1
ATOM 1748 C CA . ILE A 1 218 ? 17.938 -25.969 -13.945 1 75.44 218 ILE A CA 1
ATOM 1749 C C . ILE A 1 218 ? 19.047 -25.391 -13.094 1 75.44 218 ILE A C 1
ATOM 1751 O O . ILE A 1 218 ? 19 -25.453 -11.859 1 75.44 218 ILE A O 1
ATOM 1755 N N . HIS A 1 219 ? 19.969 -24.875 -13.688 1 78.38 219 HIS A N 1
ATOM 1756 C CA . HIS A 1 219 ? 21.078 -24.234 -12.992 1 78.38 219 HIS A CA 1
ATOM 1757 C C . HIS A 1 219 ? 21.672 -23.109 -13.828 1 78.38 219 HIS A C 1
ATOM 1759 O O . HIS A 1 219 ? 21.562 -23.109 -15.055 1 78.38 219 HIS A O 1
ATOM 1765 N N . THR A 1 220 ? 22.047 -22.125 -13.18 1 75.62 220 THR A N 1
ATOM 1766 C CA . THR A 1 220 ? 22.875 -21.094 -13.773 1 75.62 220 THR A CA 1
ATOM 1767 C C . THR A 1 220 ? 24.344 -21.281 -13.375 1 75.62 220 THR A C 1
ATOM 1769 O O . THR A 1 220 ? 24.703 -22.328 -12.828 1 75.62 220 THR A O 1
ATOM 1772 N N . GLU A 1 221 ? 25.109 -20.25 -13.797 1 75.19 221 GLU A N 1
ATOM 1773 C CA . GLU A 1 221 ? 26.516 -20.297 -13.391 1 75.19 221 GLU A CA 1
ATOM 1774 C C . GLU A 1 221 ? 26.641 -20.234 -11.875 1 75.19 221 GLU A C 1
ATOM 1776 O O . GLU A 1 221 ? 27.594 -20.781 -11.297 1 75.19 221 GLU A O 1
ATOM 1781 N N . TYR A 1 222 ? 25.641 -19.672 -11.227 1 75.19 222 TYR A N 1
ATOM 1782 C CA . TYR A 1 222 ? 25.844 -19.328 -9.828 1 75.19 222 TYR A CA 1
ATOM 1783 C C . TYR A 1 222 ? 24.891 -20.109 -8.93 1 75.19 222 TYR A C 1
ATOM 1785 O O . TYR A 1 222 ? 25.156 -20.312 -7.742 1 75.19 222 TYR A O 1
ATOM 1793 N N . SER A 1 223 ? 23.75 -20.531 -9.5 1 78.44 223 SER A N 1
ATOM 1794 C CA . SER A 1 223 ? 22.734 -21.109 -8.633 1 78.44 223 SER A CA 1
ATOM 1795 C C . SER A 1 223 ? 21.969 -22.219 -9.336 1 78.44 223 SER A C 1
ATOM 1797 O O . SER A 1 223 ? 22.031 -22.344 -10.562 1 78.44 223 SER A O 1
ATOM 1799 N N . ALA A 1 224 ? 21.406 -23.094 -8.547 1 80.81 224 ALA A N 1
ATOM 1800 C CA . ALA A 1 224 ? 20.562 -24.172 -9.055 1 80.81 224 ALA A CA 1
ATOM 1801 C C . ALA A 1 224 ? 19.297 -24.328 -8.195 1 80.81 224 ALA A C 1
ATOM 1803 O O . ALA A 1 224 ? 19.25 -23.844 -7.066 1 80.81 224 ALA A O 1
ATOM 1804 N N . LEU A 1 225 ? 18.297 -24.859 -8.922 1 84.12 225 LEU A N 1
ATOM 1805 C CA . LEU A 1 225 ? 17.078 -25.125 -8.164 1 84.12 225 LEU A CA 1
ATOM 1806 C C . LEU A 1 225 ? 16.453 -26.453 -8.602 1 84.12 225 LEU A C 1
ATOM 1808 O O . LEU A 1 225 ? 16.828 -27 -9.633 1 84.12 225 LEU A O 1
ATOM 1812 N N . ARG A 1 226 ? 15.648 -27.016 -7.727 1 89.38 226 ARG A N 1
ATOM 1813 C CA . ARG A 1 226 ? 14.797 -28.156 -8.008 1 89.38 226 ARG A CA 1
ATOM 1814 C C . ARG A 1 226 ? 13.328 -27.781 -7.953 1 89.38 226 ARG A C 1
ATOM 1816 O O . ARG A 1 226 ? 12.938 -26.875 -7.223 1 89.38 226 ARG A O 1
ATOM 1823 N N . SER A 1 227 ? 12.578 -28.5 -8.773 1 91.75 227 SER A N 1
ATOM 1824 C CA . SER A 1 227 ? 11.156 -28.188 -8.836 1 91.75 227 SER A CA 1
ATOM 1825 C C . SER A 1 227 ? 10.32 -29.438 -9.055 1 91.75 227 SER A C 1
ATOM 1827 O O . SER A 1 227 ? 10.719 -30.344 -9.797 1 91.75 227 SER A O 1
ATOM 1829 N N . ILE A 1 228 ? 9.25 -29.516 -8.336 1 93.56 228 ILE A N 1
ATOM 1830 C CA . ILE A 1 228 ? 8.203 -30.516 -8.562 1 93.56 228 ILE A CA 1
ATOM 1831 C C . ILE A 1 228 ? 6.867 -29.812 -8.781 1 93.56 228 ILE A C 1
ATOM 1833 O O . ILE A 1 228 ? 6.473 -28.953 -7.984 1 93.56 228 ILE A O 1
ATOM 1837 N N . VAL A 1 229 ? 6.203 -30.141 -9.859 1 94.5 229 VAL A N 1
ATOM 1838 C CA . VAL A 1 229 ? 4.879 -29.578 -10.102 1 94.5 229 VAL A CA 1
ATOM 1839 C C . VAL A 1 229 ? 3.809 -30.594 -9.719 1 94.5 229 VAL A C 1
ATOM 1841 O O . VAL A 1 229 ? 3.814 -31.719 -10.203 1 94.5 229 VAL A O 1
ATOM 1844 N N . VAL A 1 230 ? 2.941 -30.188 -8.828 1 96.12 230 VAL A N 1
ATOM 1845 C CA . VAL A 1 230 ? 1.799 -31.031 -8.484 1 96.12 230 VAL A CA 1
ATOM 1846 C C . VAL A 1 230 ? 0.521 -30.422 -9.062 1 96.12 230 VAL A C 1
ATOM 1848 O O . VAL A 1 230 ? 0.42 -29.203 -9.227 1 96.12 230 VAL A O 1
ATOM 1851 N N . THR A 1 231 ? -0.42 -31.234 -9.391 1 96.81 231 THR A N 1
ATOM 1852 C CA . THR A 1 231 ? -1.68 -30.797 -9.984 1 96.81 231 THR A CA 1
ATOM 1853 C C . THR A 1 231 ? -2.826 -31.703 -9.547 1 96.81 231 THR A C 1
ATOM 1855 O O . THR A 1 231 ? -2.6 -32.844 -9.133 1 96.81 231 THR A O 1
ATOM 1858 N N . ASN A 1 232 ? -4.016 -31.094 -9.516 1 96.44 232 ASN A N 1
ATOM 1859 C CA . ASN A 1 232 ? -5.191 -31.906 -9.234 1 96.44 232 ASN A CA 1
ATOM 1860 C C . ASN A 1 232 ? -5.477 -32.906 -10.359 1 96.44 232 ASN A C 1
ATOM 1862 O O . ASN A 1 232 ? -4.855 -32.844 -11.422 1 96.44 232 ASN A O 1
ATOM 1866 N N . TYR A 1 233 ? -6.371 -33.812 -10.141 1 94.81 233 TYR A N 1
ATOM 1867 C CA . TYR A 1 233 ? -6.645 -34.906 -11.078 1 94.81 233 TYR A CA 1
ATOM 1868 C C . TYR A 1 233 ? -7.039 -34.344 -12.445 1 94.81 233 TYR A C 1
ATOM 1870 O O . TYR A 1 233 ? -6.605 -34.875 -13.477 1 94.81 233 TYR A O 1
ATOM 1878 N N . GLU A 1 234 ? -7.883 -33.281 -12.461 1 93.5 234 GLU A N 1
ATOM 1879 C CA . GLU A 1 234 ? -8.359 -32.688 -13.703 1 93.5 234 GLU A CA 1
ATOM 1880 C C . GLU A 1 234 ? -7.285 -31.797 -14.336 1 93.5 234 GLU A C 1
ATOM 1882 O O . GLU A 1 234 ? -7.422 -31.375 -15.484 1 93.5 234 GLU A O 1
ATOM 1887 N N . GLU A 1 235 ? -6.219 -31.484 -13.562 1 94.5 235 GLU A N 1
ATOM 1888 C CA . GLU A 1 235 ? -5.062 -30.703 -14 1 94.5 235 GLU A CA 1
ATOM 1889 C C . GLU A 1 235 ? -5.457 -29.266 -14.328 1 94.5 235 GLU A C 1
ATOM 1891 O O . GLU A 1 235 ? -4.973 -28.688 -15.305 1 94.5 235 GLU A O 1
ATOM 1896 N N . THR A 1 236 ? -6.41 -28.75 -13.609 1 96.06 236 THR A N 1
ATOM 1897 C CA . THR A 1 236 ? -6.848 -27.359 -13.719 1 96.06 236 THR A CA 1
ATOM 1898 C C . THR A 1 236 ? -6.121 -26.484 -12.695 1 96.06 236 THR A C 1
ATOM 1900 O O . THR A 1 236 ? -6.148 -25.25 -12.797 1 96.06 236 THR A O 1
ATOM 1903 N N . ILE A 1 237 ? -5.531 -27.094 -11.703 1 97.81 237 ILE A N 1
ATOM 1904 C CA . ILE A 1 237 ? -4.758 -26.406 -10.672 1 97.81 237 ILE A CA 1
ATOM 1905 C C . ILE A 1 237 ? -3.318 -26.922 -10.68 1 97.81 237 ILE A C 1
ATOM 1907 O O . ILE A 1 237 ? -3.072 -28.109 -10.445 1 97.81 237 ILE A O 1
ATOM 1911 N N . LYS A 1 238 ? -2.416 -26.078 -10.977 1 96.81 238 LYS A N 1
ATOM 1912 C CA . LYS A 1 238 ? -1.008 -26.469 -11.008 1 96.81 238 LYS A CA 1
ATOM 1913 C C . LYS A 1 238 ? -0.194 -25.656 -10 1 96.81 238 LYS A C 1
ATOM 1915 O O . LYS A 1 238 ? -0.277 -24.438 -9.961 1 96.81 238 LYS A O 1
ATOM 1920 N N . MET A 1 239 ? 0.569 -26.375 -9.203 1 97.25 239 MET A N 1
ATOM 1921 C CA . MET A 1 239 ? 1.361 -25.766 -8.141 1 97.25 239 MET A CA 1
ATOM 1922 C C . MET A 1 239 ? 2.811 -26.234 -8.203 1 97.25 239 MET A C 1
ATOM 1924 O O . MET A 1 239 ? 3.164 -27.25 -7.602 1 97.25 239 MET A O 1
ATOM 1928 N N . PRO A 1 240 ? 3.648 -25.484 -8.906 1 96 240 PRO A N 1
ATOM 1929 C CA . PRO A 1 240 ? 5.078 -25.797 -8.797 1 96 240 PRO A CA 1
ATOM 1930 C C . PRO A 1 240 ? 5.633 -25.516 -7.402 1 96 240 PRO A C 1
ATOM 1932 O O . PRO A 1 240 ? 5.301 -24.5 -6.789 1 96 240 PRO A O 1
ATOM 1935 N N . ILE A 1 241 ? 6.41 -26.453 -6.871 1 97 241 ILE A N 1
ATOM 1936 C CA . ILE A 1 241 ? 7.105 -26.344 -5.594 1 97 241 ILE A CA 1
ATOM 1937 C C . ILE A 1 241 ? 8.617 -26.375 -5.824 1 97 241 ILE A C 1
ATOM 1939 O O . ILE A 1 241 ? 9.156 -27.359 -6.34 1 97 241 ILE A O 1
ATOM 1943 N N . ASN A 1 242 ? 9.289 -25.25 -5.43 1 95.19 242 ASN A N 1
ATOM 1944 C CA . ASN A 1 242 ? 10.711 -25.109 -5.703 1 95.19 242 ASN A CA 1
ATOM 1945 C C . ASN A 1 242 ? 11.531 -25.125 -4.414 1 95.19 242 ASN A C 1
ATOM 1947 O O . ASN A 1 242 ? 11.031 -24.766 -3.348 1 95.19 242 ASN A O 1
ATOM 1951 N N . GLU A 1 243 ? 12.742 -25.594 -4.461 1 95.75 243 GLU A N 1
ATOM 1952 C CA . GLU A 1 243 ? 13.742 -25.469 -3.404 1 95.75 243 GLU A CA 1
ATOM 1953 C C . GLU A 1 243 ? 15.117 -25.141 -3.982 1 95.75 243 GLU A C 1
ATOM 1955 O O . GLU A 1 243 ? 15.383 -25.406 -5.16 1 95.75 243 GLU A O 1
ATOM 1960 N N . PRO A 1 244 ? 15.922 -24.484 -3.15 1 93.12 244 PRO A N 1
ATOM 1961 C CA . PRO A 1 244 ? 17.281 -24.219 -3.648 1 93.12 244 PRO A CA 1
ATOM 1962 C C . PRO A 1 244 ? 18.125 -25.484 -3.775 1 93.12 244 PRO A C 1
ATOM 1964 O O . PRO A 1 244 ? 17.828 -26.484 -3.139 1 93.12 244 PRO A O 1
ATOM 1967 N N . ALA A 1 245 ? 19 -25.438 -4.633 1 87.62 245 ALA A N 1
ATOM 1968 C CA . ALA A 1 245 ? 20.016 -26.484 -4.762 1 87.62 245 ALA A CA 1
ATOM 1969 C C . ALA A 1 245 ? 21.422 -25.922 -4.625 1 87.62 245 ALA A C 1
ATOM 1971 O O . ALA A 1 245 ? 21.625 -24.703 -4.727 1 87.62 245 ALA A O 1
ATOM 1972 N N . SER A 1 246 ? 22.312 -26.781 -4.293 1 81 246 SER A N 1
ATOM 1973 C CA . SER A 1 246 ? 23.688 -26.359 -4.066 1 81 246 SER A CA 1
ATOM 1974 C C . SER A 1 246 ? 24.25 -25.625 -5.281 1 81 246 SER A C 1
ATOM 1976 O O . SER A 1 246 ? 23.984 -26.016 -6.422 1 81 246 SER A O 1
ATOM 1978 N N . GLY A 1 247 ? 24.781 -24.422 -5.113 1 81.06 247 GLY A N 1
ATOM 1979 C CA . GLY A 1 247 ? 25.438 -23.625 -6.137 1 81.06 247 GLY A CA 1
ATOM 1980 C C . GLY A 1 247 ? 26.578 -22.781 -5.602 1 81.06 247 GLY A C 1
ATOM 1981 O O . GLY A 1 247 ? 26.875 -22.828 -4.406 1 81.06 247 GLY A O 1
ATOM 1982 N N . ARG A 1 248 ? 27.219 -22.172 -6.562 1 77.5 248 ARG A N 1
ATOM 1983 C CA . ARG A 1 248 ? 28.359 -21.359 -6.203 1 77.5 248 ARG A CA 1
ATOM 1984 C C . ARG A 1 248 ? 27.953 -20.156 -5.355 1 77.5 248 ARG A C 1
ATOM 1986 O O . ARG A 1 248 ? 28.719 -19.688 -4.516 1 77.5 248 ARG A O 1
ATOM 1993 N N . ARG A 1 249 ? 26.656 -19.703 -5.562 1 81 249 ARG A N 1
ATOM 1994 C CA . ARG A 1 249 ? 26.141 -18.516 -4.879 1 81 249 ARG A CA 1
ATOM 1995 C C . ARG A 1 249 ? 24.734 -18.75 -4.352 1 81 249 ARG A C 1
ATOM 1997 O O . ARG A 1 249 ? 24.172 -19.844 -4.535 1 81 249 ARG A O 1
ATOM 2004 N N . LYS A 1 250 ? 24.359 -17.797 -3.584 1 83 250 LYS A N 1
ATOM 2005 C CA . LYS A 1 250 ? 23.031 -17.922 -2.986 1 83 250 LYS A CA 1
ATOM 2006 C C . LYS A 1 250 ? 21.953 -17.984 -4.059 1 83 250 LYS A C 1
ATOM 2008 O O . LYS A 1 250 ? 21.875 -17.109 -4.922 1 83 250 LYS A O 1
ATOM 2013 N N . SER A 1 251 ? 21.188 -18.875 -4.004 1 86.25 251 SER A N 1
ATOM 2014 C CA . SER A 1 251 ? 20.078 -19.078 -4.934 1 86.25 251 SER A CA 1
ATOM 2015 C C . SER A 1 251 ? 18.984 -18.047 -4.723 1 86.25 251 SER A C 1
ATOM 2017 O O . SER A 1 251 ? 18.766 -17.562 -3.604 1 86.25 251 SER A O 1
ATOM 2019 N N . GLN A 1 252 ? 18.281 -17.656 -5.816 1 87.5 252 GLN A N 1
ATOM 2020 C CA . GLN A 1 252 ? 17.141 -16.766 -5.727 1 87.5 252 GLN A CA 1
ATOM 2021 C C . GLN A 1 252 ? 16.031 -17.359 -4.855 1 87.5 252 GLN A C 1
ATOM 2023 O O . GLN A 1 252 ? 15.289 -16.625 -4.195 1 87.5 252 GLN A O 1
ATOM 2028 N N . ILE A 1 253 ? 15.93 -18.688 -4.863 1 93.5 253 ILE A N 1
ATOM 2029 C CA . ILE A 1 253 ? 14.961 -19.359 -3.992 1 93.5 253 ILE A CA 1
ATOM 2030 C C . ILE A 1 253 ? 15.328 -19.109 -2.531 1 93.5 253 ILE A C 1
ATOM 2032 O O . ILE A 1 253 ? 14.461 -18.797 -1.71 1 93.5 253 ILE A O 1
ATOM 2036 N N . GLN A 1 254 ? 16.594 -19.266 -2.273 1 94.06 254 GLN A N 1
ATOM 2037 C CA . GLN A 1 254 ? 17.047 -19 -0.911 1 94.06 254 GLN A CA 1
ATOM 2038 C C . GLN A 1 254 ? 16.828 -17.547 -0.524 1 94.06 254 GLN A C 1
ATOM 2040 O O . GLN A 1 254 ? 16.484 -17.25 0.622 1 94.06 254 GLN A O 1
ATOM 2045 N N . GLU A 1 255 ? 17.094 -16.641 -1.453 1 95.12 255 GLU A N 1
ATOM 2046 C CA . GLU A 1 255 ? 16.828 -15.234 -1.18 1 95.12 255 GLU A CA 1
ATOM 2047 C C . GLU A 1 255 ? 15.367 -15.023 -0.776 1 95.12 255 GLU A C 1
ATOM 2049 O O . GLU A 1 255 ? 15.078 -14.32 0.194 1 95.12 255 GLU A O 1
ATOM 2054 N N . TYR A 1 256 ? 14.5 -15.625 -1.548 1 96.44 256 TYR A N 1
ATOM 2055 C CA . TYR A 1 256 ? 13.086 -15.555 -1.182 1 96.44 256 TYR A CA 1
ATOM 2056 C C . TYR A 1 256 ? 12.867 -16.031 0.248 1 96.44 256 TYR A C 1
ATOM 2058 O O . TYR A 1 256 ? 12.195 -15.367 1.037 1 96.44 256 TYR A O 1
ATOM 2066 N N . VAL A 1 257 ? 13.359 -17.188 0.583 1 97.56 257 VAL A N 1
ATOM 2067 C CA . VAL A 1 257 ? 13.141 -17.812 1.882 1 97.56 257 VAL A CA 1
ATOM 2068 C C . VAL A 1 257 ? 13.656 -16.891 2.99 1 97.56 257 VAL A C 1
ATOM 2070 O O . VAL A 1 257 ? 13.008 -16.734 4.027 1 97.56 257 VAL A O 1
ATOM 2073 N N . ASP A 1 258 ? 14.789 -16.297 2.723 1 97.19 258 ASP A N 1
ATOM 2074 C CA . ASP A 1 258 ? 15.391 -15.406 3.713 1 97.19 258 ASP A CA 1
ATOM 2075 C C . ASP A 1 258 ? 14.516 -14.172 3.945 1 97.19 258 ASP A C 1
ATOM 2077 O O . ASP A 1 258 ? 14.242 -13.805 5.09 1 97.19 258 ASP A O 1
ATOM 2081 N N . PHE A 1 259 ? 14.047 -13.586 2.891 1 98 259 PHE A N 1
ATOM 2082 C CA . PHE A 1 259 ? 13.352 -12.312 2.998 1 98 259 PHE A CA 1
ATOM 2083 C C . PHE A 1 259 ? 11.891 -12.516 3.354 1 98 259 PHE A C 1
ATOM 2085 O O . PHE A 1 259 ? 11.25 -11.633 3.932 1 98 259 PHE A O 1
ATOM 2092 N N . ASN A 1 260 ? 11.336 -13.664 3.002 1 98.25 260 ASN A N 1
ATOM 2093 C CA . ASN A 1 260 ? 9.969 -13.984 3.393 1 98.25 260 ASN A CA 1
ATOM 2094 C C . ASN A 1 260 ? 9.906 -14.523 4.82 1 98.25 260 ASN A C 1
ATOM 2096 O O . ASN A 1 260 ? 8.836 -14.547 5.43 1 98.25 260 ASN A O 1
ATOM 2100 N N . GLY A 1 261 ? 11 -14.961 5.324 1 98.19 261 GLY A N 1
ATOM 2101 C CA . GLY A 1 261 ? 11.031 -15.594 6.633 1 98.19 261 GLY A CA 1
ATOM 2102 C C . GLY A 1 261 ? 10.5 -17.016 6.625 1 98.19 261 GLY A C 1
ATOM 2103 O O . GLY A 1 261 ? 9.797 -17.422 7.551 1 98.19 261 GLY A O 1
ATOM 2104 N N . GLY A 1 262 ? 10.742 -17.75 5.602 1 98.19 262 GLY A N 1
ATOM 2105 C CA . GLY A 1 262 ? 10.273 -19.125 5.473 1 98.19 262 GLY A CA 1
ATOM 2106 C C . GLY A 1 262 ? 9.609 -19.391 4.137 1 98.19 262 GLY A C 1
ATOM 2107 O O . GLY A 1 262 ? 9.727 -18.609 3.201 1 98.19 262 GLY A O 1
ATOM 2108 N N . ALA A 1 263 ? 8.992 -20.547 4.023 1 98.75 263 ALA A N 1
ATOM 2109 C CA . ALA A 1 263 ? 8.32 -20.969 2.799 1 98.75 263 ALA A CA 1
ATOM 2110 C C . ALA A 1 263 ? 7.094 -20.109 2.512 1 98.75 263 ALA A C 1
ATOM 2112 O O . ALA A 1 263 ? 6.504 -19.547 3.43 1 98.75 263 ALA A O 1
ATOM 2113 N N . GLY A 1 264 ? 6.746 -20.031 1.262 1 98.69 264 GLY A N 1
ATOM 2114 C CA . GLY A 1 264 ? 5.559 -19.297 0.859 1 98.69 264 GLY A CA 1
ATOM 2115 C C . GLY A 1 264 ? 5.406 -19.188 -0.646 1 98.69 264 GLY A C 1
ATOM 2116 O O . GLY A 1 264 ? 6.23 -19.703 -1.398 1 98.69 264 GLY A O 1
ATOM 2117 N N . VAL A 1 265 ? 4.363 -18.531 -1.072 1 98.81 265 VAL A N 1
ATOM 2118 C CA . VAL A 1 265 ? 4.09 -18.344 -2.492 1 98.81 265 VAL A CA 1
ATOM 2119 C C . VAL A 1 265 ? 4.98 -17.219 -3.041 1 98.81 265 VAL A C 1
ATOM 2121 O O . VAL A 1 265 ? 4.938 -16.094 -2.559 1 98.81 265 VAL A O 1
ATOM 2124 N N . GLN A 1 266 ? 5.73 -17.516 -4.023 1 97.75 266 GLN A N 1
ATOM 2125 C CA . GLN A 1 266 ? 6.617 -16.516 -4.598 1 97.75 266 GLN A CA 1
ATOM 2126 C C . GLN A 1 266 ? 5.941 -15.781 -5.754 1 97.75 266 GLN A C 1
ATOM 2128 O O . GLN A 1 266 ? 6.051 -14.555 -5.867 1 97.75 266 GLN A O 1
ATOM 2133 N N . HIS A 1 267 ? 5.305 -16.547 -6.676 1 97.38 267 HIS A N 1
ATOM 2134 C CA . HIS A 1 267 ? 4.688 -15.805 -7.773 1 97.38 267 HIS A CA 1
ATOM 2135 C C . HIS A 1 267 ? 3.42 -16.5 -8.258 1 97.38 267 HIS A C 1
ATOM 2137 O O . HIS A 1 267 ? 3.201 -17.672 -7.969 1 97.38 267 HIS A O 1
ATOM 2143 N N . ILE A 1 268 ? 2.602 -15.75 -8.867 1 98.75 268 ILE A N 1
ATOM 2144 C CA . ILE A 1 268 ? 1.327 -16.141 -9.461 1 98.75 268 ILE A CA 1
ATOM 2145 C C . ILE A 1 268 ? 1.363 -15.875 -10.969 1 98.75 268 ILE A C 1
ATOM 2147 O O . ILE A 1 268 ? 1.672 -14.766 -11.398 1 98.75 268 ILE A O 1
ATOM 2151 N N . ALA A 1 269 ? 1.078 -16.891 -11.703 1 98.31 269 ALA A N 1
ATOM 2152 C CA . ALA A 1 269 ? 1.051 -16.766 -13.156 1 98.31 269 ALA A CA 1
ATOM 2153 C C . ALA A 1 269 ? -0.369 -16.516 -13.664 1 98.31 269 ALA A C 1
ATOM 2155 O O . ALA A 1 269 ? -1.283 -17.281 -13.367 1 98.31 269 ALA A O 1
ATOM 2156 N N . MET A 1 270 ? -0.471 -15.461 -14.398 1 98.81 270 MET A N 1
ATOM 2157 C CA . MET A 1 270 ? -1.768 -15.07 -14.945 1 98.81 270 MET A CA 1
ATOM 2158 C C . MET A 1 270 ? -1.807 -15.273 -16.453 1 98.81 270 MET A C 1
ATOM 2160 O O . MET A 1 270 ? -0.958 -14.75 -17.172 1 98.81 270 MET A O 1
ATOM 2164 N N . ASN A 1 271 ? -2.789 -15.93 -16.875 1 98.44 271 ASN A N 1
ATOM 2165 C CA . ASN A 1 271 ? -2.949 -16.312 -18.281 1 98.44 271 ASN A CA 1
ATOM 2166 C C . ASN A 1 271 ? -3.533 -15.172 -19.109 1 98.44 271 ASN A C 1
ATOM 2168 O O . ASN A 1 271 ? -4.316 -14.367 -18.609 1 98.44 271 ASN A O 1
ATOM 2172 N N . THR A 1 272 ? -3.125 -15.102 -20.359 1 98.62 272 THR A N 1
ATOM 2173 C CA . THR A 1 272 ? -3.725 -14.203 -21.344 1 98.62 272 THR A CA 1
ATOM 2174 C C . THR A 1 272 ? -3.758 -14.844 -22.719 1 98.62 272 THR A C 1
ATOM 2176 O O . THR A 1 272 ? -3.006 -15.789 -23 1 98.62 272 THR A O 1
ATOM 2179 N N . ASN A 1 273 ? -4.652 -14.359 -23.594 1 97.69 273 ASN A N 1
ATOM 2180 C CA . ASN A 1 273 ? -4.734 -14.844 -24.969 1 97.69 273 ASN A CA 1
ATOM 2181 C C . ASN A 1 273 ? -3.865 -14.016 -25.906 1 97.69 273 ASN A C 1
ATOM 2183 O O . ASN A 1 273 ? -3.619 -14.414 -27.047 1 97.69 273 ASN A O 1
ATOM 2187 N N . ASP A 1 274 ? -3.426 -12.93 -25.453 1 98.25 274 ASP A N 1
ATOM 2188 C CA . ASP A 1 274 ? -2.609 -12.023 -26.25 1 98.25 274 ASP A CA 1
ATOM 2189 C C . ASP A 1 274 ? -1.562 -11.328 -25.391 1 98.25 274 ASP A C 1
ATOM 2191 O O . ASP A 1 274 ? -1.74 -10.172 -25 1 98.25 274 ASP A O 1
ATOM 2195 N N . ILE A 1 275 ? -0.448 -11.977 -25.281 1 98.5 275 ILE A N 1
ATOM 2196 C CA . ILE A 1 275 ? 0.556 -11.523 -24.312 1 98.5 275 ILE A CA 1
ATOM 2197 C C . ILE A 1 275 ? 1.191 -10.227 -24.812 1 98.5 275 ILE A C 1
ATOM 2199 O O . ILE A 1 275 ? 1.571 -9.367 -24.016 1 98.5 275 ILE A O 1
ATOM 2203 N N . ILE A 1 276 ? 1.319 -10.039 -26.062 1 98.56 276 ILE A N 1
ATOM 2204 C CA . ILE A 1 276 ? 1.893 -8.812 -26.609 1 98.56 276 ILE A CA 1
ATOM 2205 C C . ILE A 1 276 ? 1.024 -7.617 -26.234 1 98.56 276 ILE A C 1
ATOM 2207 O O . ILE A 1 276 ? 1.53 -6.613 -25.734 1 98.56 276 ILE A O 1
ATOM 2211 N N . GLU A 1 277 ? -0.252 -7.73 -26.453 1 98.38 277 GLU A N 1
ATOM 2212 C CA . GLU A 1 277 ? -1.17 -6.656 -26.094 1 98.38 277 GLU A CA 1
ATOM 2213 C C . GLU A 1 277 ? -1.183 -6.426 -24.578 1 98.38 277 GLU A C 1
ATOM 2215 O O . GLU A 1 277 ? -1.132 -5.281 -24.125 1 98.38 277 GLU A O 1
ATOM 2220 N N . THR A 1 278 ? -1.281 -7.496 -23.812 1 98.62 278 THR A N 1
ATOM 2221 C CA . THR A 1 278 ? -1.349 -7.418 -22.359 1 98.62 278 THR A CA 1
ATOM 2222 C C . THR A 1 278 ? -0.128 -6.691 -21.797 1 98.62 278 THR A C 1
ATOM 2224 O O . THR A 1 278 ? -0.263 -5.75 -21.016 1 98.62 278 THR A O 1
ATOM 2227 N N . VAL A 1 279 ? 1.014 -7.098 -22.219 1 98.44 279 VAL A N 1
ATOM 2228 C CA . VAL A 1 279 ? 2.264 -6.559 -21.688 1 98.44 279 VAL A CA 1
ATOM 2229 C C . VAL A 1 279 ? 2.43 -5.105 -22.141 1 98.44 279 VAL A C 1
ATOM 2231 O O . VAL A 1 279 ? 2.863 -4.254 -21.359 1 98.44 279 VAL A O 1
ATOM 2234 N N . THR A 1 280 ? 2.096 -4.84 -23.453 1 98.12 280 THR A N 1
ATOM 2235 C CA . THR A 1 280 ? 2.156 -3.471 -23.953 1 98.12 280 THR A CA 1
ATOM 2236 C C . THR A 1 280 ? 1.294 -2.543 -23.109 1 98.12 280 THR A C 1
ATOM 2238 O O . THR A 1 280 ? 1.733 -1.456 -22.734 1 98.12 280 THR A O 1
ATOM 2241 N N . ARG A 1 281 ? 0.164 -2.969 -22.844 1 97.56 281 ARG A N 1
ATOM 2242 C CA . ARG A 1 281 ? -0.785 -2.154 -22.094 1 97.56 281 ARG A CA 1
ATOM 2243 C C . ARG A 1 281 ? -0.368 -2.037 -20.625 1 97.56 281 ARG A C 1
ATOM 2245 O O . ARG A 1 281 ? -0.56 -0.993 -20 1 97.56 281 ARG A O 1
ATOM 2252 N N . MET A 1 282 ? 0.157 -3.09 -20.016 1 97.62 282 MET A N 1
ATOM 2253 C CA . MET A 1 282 ? 0.66 -3.025 -18.656 1 97.62 282 MET A CA 1
ATOM 2254 C C . MET A 1 282 ? 1.838 -2.062 -18.547 1 97.62 282 MET A C 1
ATOM 2256 O O . MET A 1 282 ? 1.945 -1.309 -17.578 1 97.62 282 MET A O 1
ATOM 2260 N N . LYS A 1 283 ? 2.689 -2.129 -19.531 1 96.38 283 LYS A N 1
ATOM 2261 C CA . LYS A 1 283 ? 3.807 -1.19 -19.562 1 96.38 283 LYS A CA 1
ATOM 2262 C C . LYS A 1 283 ? 3.316 0.247 -19.688 1 96.38 283 LYS A C 1
ATOM 2264 O O . LYS A 1 283 ? 3.883 1.162 -19.094 1 96.38 283 LYS A O 1
ATOM 2269 N N . ALA A 1 284 ? 2.289 0.442 -20.484 1 95.31 284 ALA A N 1
ATOM 2270 C CA . ALA A 1 284 ? 1.695 1.77 -20.625 1 95.31 284 ALA A CA 1
ATOM 2271 C C . ALA A 1 284 ? 1.132 2.262 -19.297 1 95.31 284 ALA A C 1
ATOM 2273 O O . ALA A 1 284 ? 1.058 3.469 -19.062 1 95.31 284 ALA A O 1
ATOM 2274 N N . ARG A 1 285 ? 0.767 1.328 -18.453 1 95.06 285 ARG A N 1
ATOM 2275 C CA . ARG A 1 285 ? 0.252 1.649 -17.125 1 95.06 285 ARG A CA 1
ATOM 2276 C C . ARG A 1 285 ? 1.389 1.824 -16.125 1 95.06 285 ARG A C 1
ATOM 2278 O O . ARG A 1 285 ? 1.148 2.092 -14.953 1 95.06 285 ARG A O 1
ATOM 2285 N N . GLY A 1 286 ? 2.602 1.6 -16.578 1 94.44 286 GLY A N 1
ATOM 2286 C CA . GLY A 1 286 ? 3.768 1.845 -15.734 1 94.44 286 GLY A CA 1
ATOM 2287 C C . GLY A 1 286 ? 4.266 0.6 -15.023 1 94.44 286 GLY A C 1
ATOM 2288 O O . GLY A 1 286 ? 5.156 0.677 -14.18 1 94.44 286 GLY A O 1
ATOM 2289 N N . GLN A 1 287 ? 3.662 -0.554 -15.281 1 96.5 287 GLN A N 1
ATOM 2290 C CA . GLN A 1 287 ? 4.188 -1.787 -14.703 1 96.5 287 GLN A CA 1
ATOM 2291 C C . GLN A 1 287 ? 5.57 -2.111 -15.258 1 96.5 287 GLN A C 1
ATOM 2293 O O . GLN A 1 287 ? 5.801 -1.997 -16.469 1 96.5 287 GLN A O 1
ATOM 2298 N N . GLN A 1 288 ? 6.445 -2.494 -14.359 1 95.19 288 GLN A N 1
ATOM 2299 C CA . GLN A 1 288 ? 7.816 -2.812 -14.742 1 95.19 288 GLN A CA 1
ATOM 2300 C C . GLN A 1 288 ? 8.031 -4.32 -14.805 1 95.19 288 GLN A C 1
ATOM 2302 O O . GLN A 1 288 ? 7.512 -5.062 -13.969 1 95.19 288 GLN A O 1
ATOM 2307 N N . PHE A 1 289 ? 8.812 -4.73 -15.734 1 96.12 289 PHE A N 1
ATOM 2308 C CA . PHE A 1 289 ? 9.109 -6.145 -15.945 1 96.12 289 PHE A CA 1
ATOM 2309 C C . PHE A 1 289 ? 10.609 -6.398 -15.891 1 96.12 289 PHE A C 1
ATOM 2311 O O . PHE A 1 289 ? 11.406 -5.461 -15.969 1 96.12 289 PHE A O 1
ATOM 2318 N N . LEU A 1 290 ? 10.906 -7.68 -15.688 1 92.31 290 LEU A N 1
ATOM 2319 C CA . LEU A 1 290 ? 12.305 -8.078 -15.648 1 92.31 290 LEU A CA 1
ATOM 2320 C C . LEU A 1 290 ? 12.969 -7.855 -17.016 1 92.31 290 LEU A C 1
ATOM 2322 O O . LEU A 1 290 ? 12.328 -8.016 -18.047 1 92.31 290 LEU A O 1
ATOM 2326 N N . GLU A 1 291 ? 14.211 -7.535 -16.906 1 88.12 291 GLU A N 1
ATOM 2327 C CA . GLU A 1 291 ? 14.984 -7.328 -18.141 1 88.12 291 GLU A CA 1
ATOM 2328 C C . GLU A 1 291 ? 15.672 -8.617 -18.578 1 88.12 291 GLU A C 1
ATOM 2330 O O . GLU A 1 291 ? 16.281 -9.312 -17.766 1 88.12 291 GLU A O 1
ATOM 2335 N N . ILE A 1 292 ? 15.484 -8.945 -19.797 1 87.94 292 ILE A N 1
ATOM 2336 C CA . ILE A 1 292 ? 16.094 -10.125 -20.406 1 87.94 292 ILE A CA 1
ATOM 2337 C C . ILE A 1 292 ? 17.156 -9.688 -21.406 1 87.94 292 ILE A C 1
ATOM 2339 O O . ILE A 1 292 ? 16.906 -8.844 -22.266 1 87.94 292 ILE A O 1
ATOM 2343 N N . PRO A 1 293 ? 18.266 -10.273 -21.297 1 85.5 293 PRO A N 1
ATOM 2344 C CA . PRO A 1 293 ? 19.328 -9.906 -22.234 1 85.5 293 PRO A CA 1
ATOM 2345 C C . PRO A 1 293 ? 18.969 -10.195 -23.688 1 85.5 293 PRO A C 1
ATOM 2347 O O . PRO A 1 293 ? 18.328 -11.211 -23.984 1 85.5 293 PRO A O 1
ATOM 2350 N N . THR A 1 294 ? 19.547 -9.391 -24.531 1 88.06 294 THR A N 1
ATOM 2351 C CA . THR A 1 294 ? 19.234 -9.516 -25.953 1 88.06 294 THR A CA 1
ATOM 2352 C C . THR A 1 294 ? 19.781 -10.82 -26.516 1 88.06 294 THR A C 1
ATOM 2354 O O . THR A 1 294 ? 19.203 -11.398 -27.438 1 88.06 294 THR A O 1
ATOM 2357 N N . LYS A 1 295 ? 20.906 -11.266 -25.953 1 87.75 295 LYS A N 1
ATOM 2358 C CA . LYS A 1 295 ? 21.547 -12.5 -26.406 1 87.75 295 LYS A CA 1
ATOM 2359 C C . LYS A 1 295 ? 20.578 -13.672 -26.328 1 87.75 295 LYS A C 1
ATOM 2361 O O . LYS A 1 295 ? 20.656 -14.602 -27.141 1 87.75 295 LYS A O 1
ATOM 2366 N N . TYR A 1 296 ? 19.672 -13.609 -25.438 1 89.06 296 TYR A N 1
ATOM 2367 C CA . TYR A 1 296 ? 18.656 -14.641 -25.297 1 89.06 296 TYR A CA 1
ATOM 2368 C C . TYR A 1 296 ? 17.891 -14.828 -26.609 1 89.06 296 TYR A C 1
ATOM 2370 O O . TYR A 1 296 ? 17.656 -15.961 -27.047 1 89.06 296 TYR A O 1
ATOM 2378 N N . TYR A 1 297 ? 17.547 -13.789 -27.281 1 93.06 297 TYR A N 1
ATOM 2379 C CA . TYR A 1 297 ? 16.688 -13.859 -28.453 1 93.06 297 TYR A CA 1
ATOM 2380 C C . TYR A 1 297 ? 17.469 -14.305 -29.688 1 93.06 297 TYR A C 1
ATOM 2382 O O . TYR A 1 297 ? 16.922 -14.93 -30.594 1 93.06 297 TYR A O 1
ATOM 2390 N N . ASP A 1 298 ? 18.766 -13.969 -29.656 1 92.88 298 ASP A N 1
ATOM 2391 C CA . ASP A 1 298 ? 19.609 -14.516 -30.719 1 92.88 298 ASP A CA 1
ATOM 2392 C C . ASP A 1 298 ? 19.641 -16.047 -30.656 1 92.88 298 ASP A C 1
ATOM 2394 O O . ASP A 1 298 ? 19.484 -16.703 -31.688 1 92.88 298 ASP A O 1
ATOM 2398 N N . ASN A 1 299 ? 19.844 -16.516 -29.516 1 90.06 299 ASN A N 1
ATOM 2399 C CA . ASN A 1 299 ? 19.875 -17.953 -29.312 1 90.06 299 ASN A CA 1
ATOM 2400 C C . ASN A 1 299 ? 18.5 -18.578 -29.594 1 90.06 299 ASN A C 1
ATOM 2402 O O . ASN A 1 299 ? 18.422 -19.703 -30.094 1 90.06 299 ASN A O 1
ATOM 2406 N N . LEU A 1 300 ? 17.469 -17.938 -29.266 1 91.62 300 LEU A N 1
ATOM 2407 C CA . LEU A 1 300 ? 16.109 -18.406 -29.5 1 91.62 300 LEU A CA 1
ATOM 2408 C C . LEU A 1 300 ? 15.836 -18.562 -30.984 1 91.62 300 LEU A C 1
ATOM 2410 O O . LEU A 1 300 ? 15.266 -19.578 -31.406 1 91.62 300 LEU A O 1
ATOM 2414 N N . ARG A 1 301 ? 16.219 -17.578 -31.75 1 94.38 301 ARG A N 1
ATOM 2415 C CA . ARG A 1 301 ? 16.031 -17.641 -33.188 1 94.38 301 ARG A CA 1
ATOM 2416 C C . ARG A 1 301 ? 16.75 -18.828 -33.781 1 94.38 301 ARG A C 1
ATOM 2418 O O . ARG A 1 301 ? 16.234 -19.5 -34.688 1 94.38 301 ARG A O 1
ATOM 2425 N N . LYS A 1 302 ? 17.953 -19.094 -33.281 1 93.75 302 LYS A N 1
ATOM 2426 C CA . LYS A 1 302 ? 18.719 -20.234 -33.75 1 93.75 302 LYS A CA 1
ATOM 2427 C C . LYS A 1 302 ? 18 -21.547 -33.406 1 93.75 302 LYS A C 1
ATOM 2429 O O . LYS A 1 302 ? 17.922 -22.453 -34.25 1 93.75 302 LYS A O 1
ATOM 2434 N N . ARG A 1 303 ? 17.531 -21.656 -32.25 1 91 303 ARG A N 1
ATOM 2435 C CA . ARG A 1 303 ? 16.859 -22.859 -31.812 1 91 303 ARG A CA 1
ATOM 2436 C C . ARG A 1 303 ? 15.555 -23.078 -32.562 1 91 303 ARG A C 1
ATOM 2438 O O . ARG A 1 303 ? 15.203 -24.219 -32.906 1 91 303 ARG A O 1
ATOM 2445 N N . LEU A 1 304 ? 14.828 -22.031 -32.844 1 92.81 304 LEU A N 1
ATOM 2446 C CA . LEU A 1 304 ? 13.555 -22.125 -33.562 1 92.81 304 LEU A CA 1
ATOM 2447 C C . LEU A 1 304 ? 13.75 -22.562 -35 1 92.81 304 LEU A C 1
ATOM 2449 O O . LEU A 1 304 ? 12.891 -23.25 -35.562 1 92.81 304 LEU A O 1
ATOM 2453 N N . LYS A 1 305 ? 14.852 -22.141 -35.531 1 92.88 305 LYS A N 1
ATOM 2454 C CA . LYS A 1 305 ? 15.156 -22.547 -36.875 1 92.88 305 LYS A CA 1
ATOM 2455 C C . LYS A 1 305 ? 15.328 -24.047 -37 1 92.88 305 LYS A C 1
ATOM 2457 O O . LYS A 1 305 ? 15.039 -24.641 -38.031 1 92.88 305 LYS A O 1
ATOM 2462 N N . LEU A 1 306 ? 15.758 -24.625 -35.938 1 92.44 306 LEU A N 1
ATOM 2463 C CA . LEU A 1 306 ? 16.031 -26.047 -35.938 1 92.44 306 LEU A CA 1
ATOM 2464 C C . LEU A 1 306 ? 14.789 -26.828 -35.469 1 92.44 306 LEU A C 1
ATOM 2466 O O . LEU A 1 306 ? 14.812 -28.062 -35.438 1 92.44 306 LEU A O 1
ATOM 2470 N N . SER A 1 307 ? 13.812 -26.141 -35.188 1 89.94 307 SER A N 1
ATOM 2471 C CA . SER A 1 307 ? 12.594 -26.766 -34.688 1 89.94 307 SER A CA 1
ATOM 2472 C C . SER A 1 307 ? 11.469 -26.703 -35.688 1 89.94 307 SER A C 1
ATOM 2474 O O . SER A 1 307 ? 11.562 -25.969 -36.688 1 89.94 307 SER A O 1
ATOM 2476 N N . ASN A 1 308 ? 10.414 -27.5 -35.469 1 91.62 308 ASN A N 1
ATOM 2477 C CA . ASN A 1 308 ? 9.242 -27.484 -36.344 1 91.62 308 ASN A CA 1
ATOM 2478 C C . ASN A 1 308 ? 8.172 -26.531 -35.812 1 91.62 308 ASN A C 1
ATOM 2480 O O . ASN A 1 308 ? 7.082 -26.438 -36.375 1 91.62 308 ASN A O 1
ATOM 2484 N N . ILE A 1 309 ? 8.516 -25.844 -34.844 1 91.19 309 ILE A N 1
ATOM 2485 C CA . ILE A 1 309 ? 7.551 -24.938 -34.219 1 91.19 309 ILE A CA 1
ATOM 2486 C C . ILE A 1 309 ? 7.598 -23.578 -34.906 1 91.19 309 ILE A C 1
ATOM 2488 O O . ILE A 1 309 ? 8.68 -23.062 -35.219 1 91.19 309 ILE A O 1
ATOM 2492 N N . LYS A 1 310 ? 6.391 -23.062 -35.219 1 92.56 310 LYS A N 1
ATOM 2493 C CA . LYS A 1 310 ? 6.27 -21.703 -35.719 1 92.56 310 LYS A CA 1
ATOM 2494 C C . LYS A 1 310 ? 5.594 -20.781 -34.719 1 92.56 310 LYS A C 1
ATOM 2496 O O . LYS A 1 310 ? 4.41 -20.953 -34.406 1 92.56 310 LYS A O 1
ATOM 2501 N N . VAL A 1 311 ? 6.266 -19.891 -34.25 1 95.38 311 VAL A N 1
ATOM 2502 C CA . VAL A 1 311 ? 5.73 -18.875 -33.344 1 95.38 311 VAL A CA 1
ATOM 2503 C C . VAL A 1 311 ? 4.98 -17.812 -34.156 1 95.38 311 VAL A C 1
ATOM 2505 O O . VAL A 1 311 ? 5.562 -17.156 -35 1 95.38 311 VAL A O 1
ATOM 2508 N N . THR A 1 312 ? 3.721 -17.641 -33.875 1 96.12 312 THR A N 1
ATOM 2509 C CA . THR A 1 312 ? 2.848 -16.781 -34.656 1 96.12 312 THR A CA 1
ATOM 2510 C C . THR A 1 312 ? 3.15 -15.312 -34.406 1 96.12 312 THR A C 1
ATOM 2512 O O . THR A 1 312 ? 2.959 -14.469 -35.281 1 96.12 312 THR A O 1
ATOM 2515 N N . GLU A 1 313 ? 3.596 -15.047 -33.188 1 97.12 313 GLU A N 1
ATOM 2516 C CA . GLU A 1 313 ? 3.867 -13.664 -32.812 1 97.12 313 GLU A CA 1
ATOM 2517 C C . GLU A 1 313 ? 5.148 -13.148 -33.438 1 97.12 313 GLU A C 1
ATOM 2519 O O . GLU A 1 313 ? 6.078 -13.922 -33.688 1 97.12 313 GLU A O 1
ATOM 2524 N N . ASN A 1 314 ? 5.156 -11.844 -33.688 1 97.06 314 ASN A N 1
ATOM 2525 C CA . ASN A 1 314 ? 6.34 -11.211 -34.281 1 97.06 314 ASN A CA 1
ATOM 2526 C C . ASN A 1 314 ? 7.527 -11.273 -33.312 1 97.06 314 ASN A C 1
ATOM 2528 O O . ASN A 1 314 ? 7.469 -10.727 -32.219 1 97.06 314 ASN A O 1
ATOM 2532 N N . MET A 1 315 ? 8.633 -11.867 -33.781 1 95.88 315 MET A N 1
ATOM 2533 C CA . MET A 1 315 ? 9.805 -12.117 -32.938 1 95.88 315 MET A CA 1
ATOM 2534 C C . MET A 1 315 ? 10.445 -10.805 -32.5 1 95.88 315 MET A C 1
ATOM 2536 O O . MET A 1 315 ? 10.961 -10.703 -31.391 1 95.88 315 MET A O 1
ATOM 2540 N N . ASP A 1 316 ? 10.461 -9.805 -33.344 1 97.12 316 ASP A N 1
ATOM 2541 C CA . ASP A 1 316 ? 11.039 -8.516 -33 1 97.12 316 ASP A CA 1
ATOM 2542 C C . ASP A 1 316 ? 10.242 -7.836 -31.875 1 97.12 316 ASP A C 1
ATOM 2544 O O . ASP A 1 316 ? 10.812 -7.176 -31.016 1 97.12 316 ASP A O 1
ATOM 2548 N N . THR A 1 317 ? 8.969 -8.023 -31.938 1 97.94 317 THR A N 1
ATOM 2549 C CA . THR A 1 317 ? 8.109 -7.465 -30.906 1 97.94 317 THR A CA 1
ATOM 2550 C C . THR A 1 317 ? 8.328 -8.18 -29.578 1 97.94 317 THR A C 1
ATOM 2552 O O . THR A 1 317 ? 8.383 -7.539 -28.516 1 97.94 317 THR A O 1
ATOM 2555 N N . LEU A 1 318 ? 8.43 -9.492 -29.625 1 97.38 318 LEU A N 1
ATOM 2556 C CA . LEU A 1 318 ? 8.711 -10.266 -28.422 1 97.38 318 LEU A CA 1
ATOM 2557 C C . LEU A 1 318 ? 10.016 -9.805 -27.781 1 97.38 318 LEU A C 1
ATOM 2559 O O . LEU A 1 318 ? 10.086 -9.648 -26.562 1 97.38 318 LEU A O 1
ATOM 2563 N N . GLN A 1 319 ? 11.016 -9.617 -28.625 1 96.12 319 GLN A N 1
ATOM 2564 C CA . GLN A 1 319 ? 12.305 -9.148 -28.141 1 96.12 319 GLN A CA 1
ATOM 2565 C C . GLN A 1 319 ? 12.203 -7.75 -27.547 1 96.12 319 GLN A C 1
ATOM 2567 O O . GLN A 1 319 ? 12.742 -7.488 -26.469 1 96.12 319 GLN A O 1
ATOM 2572 N N . LYS A 1 320 ? 11.516 -6.891 -28.219 1 96.5 320 LYS A N 1
ATOM 2573 C CA . LYS A 1 320 ? 11.336 -5.52 -27.75 1 96.5 320 LYS A CA 1
ATOM 2574 C C . LYS A 1 320 ? 10.648 -5.496 -26.391 1 96.5 320 LYS A C 1
ATOM 2576 O O . LYS A 1 320 ? 11.008 -4.703 -25.516 1 96.5 320 LYS A O 1
ATOM 2581 N N . LEU A 1 321 ? 9.727 -6.355 -26.172 1 97.19 321 LEU A N 1
ATOM 2582 C CA . LEU A 1 321 ? 8.945 -6.398 -24.938 1 97.19 321 LEU A CA 1
ATOM 2583 C C . LEU A 1 321 ? 9.602 -7.316 -23.906 1 97.19 321 LEU A C 1
ATOM 2585 O O . LEU A 1 321 ? 9.141 -7.402 -22.766 1 97.19 321 LEU A O 1
ATOM 2589 N N . ARG A 1 322 ? 10.609 -8.039 -24.266 1 94.75 322 ARG A N 1
ATOM 2590 C CA . ARG A 1 322 ? 11.383 -8.938 -23.406 1 94.75 322 ARG A CA 1
ATOM 2591 C C . ARG A 1 322 ? 10.547 -10.141 -22.984 1 94.75 322 ARG A C 1
ATOM 2593 O O . ARG A 1 322 ? 10.602 -10.562 -21.828 1 94.75 322 ARG A O 1
ATOM 2600 N N . ILE A 1 323 ? 9.734 -10.602 -23.906 1 96.44 323 ILE A N 1
ATOM 2601 C CA . ILE A 1 323 ? 8.891 -11.766 -23.672 1 96.44 323 ILE A CA 1
ATOM 2602 C C . ILE A 1 323 ? 9.664 -13.039 -24.016 1 96.44 323 ILE A C 1
ATOM 2604 O O . ILE A 1 323 ? 10.312 -13.117 -25.062 1 96.44 323 ILE A O 1
ATOM 2608 N N . LEU A 1 324 ? 9.602 -14.023 -23.141 1 94.75 324 LEU A N 1
ATOM 2609 C CA . LEU A 1 324 ? 10.305 -15.289 -23.297 1 94.75 324 LEU A CA 1
ATOM 2610 C C . LEU A 1 324 ? 9.453 -16.297 -24.078 1 94.75 324 LEU A C 1
ATOM 2612 O O . LEU A 1 324 ? 8.219 -16.219 -24.031 1 94.75 324 LEU A O 1
ATOM 2616 N N . VAL A 1 325 ? 10.133 -17.203 -24.797 1 94 325 VAL A N 1
ATOM 2617 C CA . VAL A 1 325 ? 9.469 -18.25 -25.578 1 94 325 VAL A CA 1
ATOM 2618 C C . VAL A 1 325 ? 10.062 -19.609 -25.203 1 94 325 VAL A C 1
ATOM 2620 O O . VAL A 1 325 ? 11.281 -19.781 -25.234 1 94 325 VAL A O 1
ATOM 2623 N N . ASP A 1 326 ? 9.227 -20.469 -24.797 1 90.56 326 ASP A N 1
ATOM 2624 C CA . ASP A 1 326 ? 9.602 -21.859 -24.656 1 90.56 326 ASP A CA 1
ATOM 2625 C C . ASP A 1 326 ? 8.727 -22.75 -25.531 1 90.56 326 ASP A C 1
ATOM 2627 O O . ASP A 1 326 ? 7.59 -22.406 -25.844 1 90.56 326 ASP A O 1
ATOM 2631 N N . PHE A 1 327 ? 9.391 -23.812 -26.031 1 90.19 327 PHE A N 1
ATOM 2632 C CA . PHE A 1 327 ? 8.641 -24.656 -26.969 1 90.19 327 PHE A CA 1
ATOM 2633 C C . PHE A 1 327 ? 9.117 -26.094 -26.906 1 90.19 327 PHE A C 1
ATOM 2635 O O . PHE A 1 327 ? 10.219 -26.375 -26.422 1 90.19 327 PHE A O 1
ATOM 2642 N N . ASP A 1 328 ? 8.242 -26.969 -27.25 1 84.88 328 ASP A N 1
ATOM 2643 C CA . ASP A 1 328 ? 8.547 -28.375 -27.484 1 84.88 328 ASP A CA 1
ATOM 2644 C C . ASP A 1 328 ? 7.965 -28.859 -28.812 1 84.88 328 ASP A C 1
ATOM 2646 O O . ASP A 1 328 ? 7.699 -28.047 -29.703 1 84.88 328 ASP A O 1
ATOM 2650 N N . GLU A 1 329 ? 7.918 -30.188 -28.969 1 84.62 329 GLU A N 1
ATOM 2651 C CA . GLU A 1 329 ? 7.516 -30.734 -30.266 1 84.62 329 GLU A CA 1
ATOM 2652 C C . GLU A 1 329 ? 6.047 -30.438 -30.562 1 84.62 329 GLU A C 1
ATOM 2654 O O . GLU A 1 329 ? 5.629 -30.422 -31.719 1 84.62 329 GLU A O 1
ATOM 2659 N N . ASN A 1 330 ? 5.352 -30.078 -29.578 1 87.88 330 ASN A N 1
ATOM 2660 C CA . ASN A 1 330 ? 3.908 -29.969 -29.734 1 87.88 330 ASN A CA 1
ATOM 2661 C C . ASN A 1 330 ? 3.461 -28.516 -29.812 1 87.88 330 ASN A C 1
ATOM 2663 O O . ASN A 1 330 ? 2.414 -28.203 -30.375 1 87.88 330 ASN A O 1
ATOM 2667 N N . GLY A 1 331 ? 4.168 -27.672 -29.125 1 93.06 331 GLY A N 1
ATOM 2668 C CA . GLY A 1 331 ? 3.73 -26.297 -29.062 1 93.06 331 GLY A CA 1
ATOM 2669 C C . GLY A 1 331 ? 4.699 -25.391 -28.312 1 93.06 331 GLY A C 1
ATOM 2670 O O . GLY A 1 331 ? 5.867 -25.75 -28.125 1 93.06 331 GLY A O 1
ATOM 2671 N N . TYR A 1 332 ? 4.234 -24.156 -28.109 1 94.38 332 TYR A N 1
ATOM 2672 C CA . TYR A 1 332 ? 5.102 -23.203 -27.422 1 94.38 332 TYR A CA 1
ATOM 2673 C C . TYR A 1 332 ? 4.316 -22.375 -26.422 1 94.38 332 TYR A C 1
ATOM 2675 O O . TYR A 1 332 ? 3.084 -22.438 -26.391 1 94.38 332 TYR A O 1
ATOM 2683 N N . LEU A 1 333 ? 4.949 -21.781 -25.516 1 95.06 333 LEU A N 1
ATOM 2684 C CA . LEU A 1 333 ? 4.363 -20.828 -24.578 1 95.06 333 LEU A CA 1
ATOM 2685 C C . LEU A 1 333 ? 5.211 -19.562 -24.484 1 95.06 333 LEU A C 1
ATOM 2687 O O . LEU A 1 333 ? 6.402 -19.594 -24.797 1 95.06 333 LEU A O 1
ATOM 2691 N N . LEU A 1 334 ? 4.566 -18.469 -24.203 1 96.44 334 LEU A N 1
ATOM 2692 C CA . LEU A 1 334 ? 5.176 -17.156 -23.984 1 96.44 334 LEU A CA 1
ATOM 2693 C C . LEU A 1 334 ? 5.043 -16.734 -22.531 1 96.44 334 LEU A C 1
ATOM 2695 O O . LEU A 1 334 ? 4.008 -16.969 -21.906 1 96.44 334 LEU A O 1
ATOM 2699 N N . GLN A 1 335 ? 6.082 -16.172 -21.969 1 95.75 335 GLN A N 1
ATOM 2700 C CA . GLN A 1 335 ? 6.035 -15.773 -20.578 1 95.75 335 GLN A CA 1
ATOM 2701 C C . GLN A 1 335 ? 6.828 -14.484 -20.344 1 95.75 335 GLN A C 1
ATOM 2703 O O . GLN A 1 335 ? 7.762 -14.188 -21.094 1 95.75 335 GLN A O 1
ATOM 2708 N N . ILE A 1 336 ? 6.422 -13.734 -19.422 1 96.56 336 ILE A N 1
ATOM 2709 C CA . ILE A 1 336 ? 7.16 -12.578 -18.938 1 96.56 336 ILE A CA 1
ATOM 2710 C C . ILE A 1 336 ? 6.879 -12.375 -17.453 1 96.56 336 ILE A C 1
ATOM 2712 O O . ILE A 1 336 ? 5.832 -12.797 -16.953 1 96.56 336 ILE A O 1
ATOM 2716 N N . PHE A 1 337 ? 7.836 -11.805 -16.75 1 95.81 337 PHE A N 1
ATOM 2717 C CA . PHE A 1 337 ? 7.754 -11.68 -15.297 1 95.81 337 PHE A CA 1
ATOM 2718 C C . PHE A 1 337 ? 7.875 -10.219 -14.875 1 95.81 337 PHE A C 1
ATOM 2720 O O . PHE A 1 337 ? 8.711 -9.484 -15.398 1 95.81 337 PHE A O 1
ATOM 2727 N N . THR A 1 338 ? 7.047 -9.852 -13.938 1 97.25 338 THR A N 1
ATOM 2728 C CA . THR A 1 338 ? 7.148 -8.508 -13.391 1 97.25 338 THR A CA 1
ATOM 2729 C C . THR A 1 338 ? 8.383 -8.375 -12.5 1 97.25 338 THR A C 1
ATOM 2731 O O . THR A 1 338 ? 8.914 -9.375 -12.023 1 97.25 338 THR A O 1
ATOM 2734 N N . ARG A 1 339 ? 8.82 -7.148 -12.344 1 94.94 339 ARG A N 1
ATOM 2735 C CA . ARG A 1 339 ? 9.656 -6.902 -11.18 1 94.94 339 ARG A CA 1
ATOM 2736 C C . ARG A 1 339 ? 8.891 -7.164 -9.891 1 94.94 339 ARG A C 1
ATOM 2738 O O . ARG A 1 339 ? 7.672 -7.34 -9.906 1 94.94 339 ARG A O 1
ATOM 2745 N N . MET A 1 340 ? 9.664 -7.219 -8.797 1 96.12 340 MET A N 1
ATOM 2746 C CA . MET A 1 340 ? 9.039 -7.504 -7.508 1 96.12 340 MET A CA 1
ATOM 2747 C C . MET A 1 340 ? 7.918 -6.516 -7.219 1 96.12 340 MET A C 1
ATOM 2749 O O . MET A 1 340 ? 8.047 -5.32 -7.496 1 96.12 340 MET A O 1
ATOM 2753 N N . MET A 1 341 ? 6.82 -6.961 -6.652 1 97.56 341 MET A N 1
ATOM 2754 C CA . MET A 1 341 ? 5.656 -6.129 -6.371 1 97.56 341 MET A CA 1
ATOM 2755 C C . MET A 1 341 ? 5.852 -5.328 -5.09 1 97.56 341 MET A C 1
ATOM 2757 O O . MET A 1 341 ? 5.027 -4.477 -4.75 1 97.56 341 MET A O 1
ATOM 2761 N N . GLN A 1 342 ? 6.828 -5.582 -4.367 1 97.69 342 GLN A N 1
ATOM 2762 C CA . GLN A 1 342 ? 7.277 -4.848 -3.191 1 97.69 342 GLN A CA 1
ATOM 2763 C C . GLN A 1 342 ? 8.805 -4.797 -3.121 1 97.69 342 GLN A C 1
ATOM 2765 O O . GLN A 1 342 ? 9.484 -5.418 -3.938 1 97.69 342 GLN A O 1
ATOM 2770 N N . ASP A 1 343 ? 9.336 -4.062 -2.131 1 97.25 343 ASP A N 1
ATOM 2771 C CA . ASP A 1 343 ? 10.781 -3.865 -2.066 1 97.25 343 ASP A CA 1
ATOM 2772 C C . ASP A 1 343 ? 11.484 -5.133 -1.597 1 97.25 343 ASP A C 1
ATOM 2774 O O . ASP A 1 343 ? 12.617 -5.406 -2 1 97.25 343 ASP A O 1
ATOM 2778 N N . ARG A 1 344 ? 10.766 -5.91 -0.719 1 96.44 344 ARG A N 1
ATOM 2779 C CA . ARG A 1 344 ? 11.281 -7.242 -0.422 1 96.44 344 ARG A CA 1
ATOM 2780 C C . ARG A 1 344 ? 11.289 -8.117 -1.67 1 96.44 344 ARG A C 1
ATOM 2782 O O . ARG A 1 344 ? 10.32 -8.141 -2.428 1 96.44 344 ARG A O 1
ATOM 2789 N N . PRO A 1 345 ? 12.414 -8.773 -1.871 1 96.69 345 PRO A N 1
ATOM 2790 C CA . PRO A 1 345 ? 12.445 -9.633 -3.055 1 96.69 345 PRO A CA 1
ATOM 2791 C C . PRO A 1 345 ? 11.672 -10.938 -2.854 1 96.69 345 PRO A C 1
ATOM 2793 O O . PRO A 1 345 ? 12.273 -12.016 -2.863 1 96.69 345 PRO A O 1
ATOM 2796 N N . THR A 1 346 ? 10.398 -10.844 -2.771 1 97.25 346 THR A N 1
ATOM 2797 C CA . THR A 1 346 ? 9.594 -11.992 -2.373 1 97.25 346 THR A CA 1
ATOM 2798 C C . THR A 1 346 ? 8.516 -12.289 -3.416 1 97.25 346 THR A C 1
ATOM 2800 O O . THR A 1 346 ? 8.508 -13.367 -4.016 1 97.25 346 THR A O 1
ATOM 2803 N N . VAL A 1 347 ? 7.621 -11.359 -3.771 1 97.75 347 VAL A N 1
ATOM 2804 C CA . VAL A 1 347 ? 6.461 -11.672 -4.605 1 97.75 347 VAL A CA 1
ATOM 2805 C C . VAL A 1 347 ? 6.582 -10.945 -5.945 1 97.75 347 VAL A C 1
ATOM 2807 O O . VAL A 1 347 ? 6.914 -9.758 -5.988 1 97.75 347 VAL A O 1
ATOM 2810 N N . PHE A 1 348 ? 6.367 -11.664 -6.992 1 97.12 348 PHE A N 1
ATOM 2811 C CA . PHE A 1 348 ? 6.188 -11.078 -8.312 1 97.12 348 PHE A CA 1
ATOM 2812 C C . PHE A 1 348 ? 5.105 -11.82 -9.094 1 97.12 348 PHE A C 1
ATOM 2814 O O . PHE A 1 348 ? 4.516 -12.773 -8.586 1 97.12 348 PHE A O 1
ATOM 2821 N N . LEU A 1 349 ? 4.734 -11.312 -10.203 1 98.44 349 LEU A N 1
ATOM 2822 C CA . LEU A 1 349 ? 3.688 -11.898 -11.031 1 98.44 349 LEU A CA 1
ATOM 2823 C C . LEU A 1 349 ? 4.242 -12.328 -12.391 1 98.44 349 LEU A C 1
ATOM 2825 O O . LEU A 1 349 ? 5.316 -11.875 -12.789 1 98.44 349 LEU A O 1
ATOM 2829 N N . GLU A 1 350 ? 3.541 -13.25 -12.977 1 97.69 350 GLU A N 1
ATOM 2830 C CA . GLU A 1 350 ? 3.877 -13.766 -14.305 1 97.69 350 GLU A CA 1
ATOM 2831 C C . GLU A 1 350 ? 2.701 -13.625 -15.266 1 97.69 350 GLU A C 1
ATOM 2833 O O . GLU A 1 350 ? 1.55 -13.836 -14.883 1 97.69 350 GLU A O 1
ATOM 2838 N N . VAL A 1 351 ? 3.014 -13.125 -16.453 1 98.38 351 VAL A N 1
ATOM 2839 C CA . VAL A 1 351 ? 2.049 -13.188 -17.547 1 98.38 351 VAL A CA 1
ATOM 2840 C C . VAL A 1 351 ? 2.432 -14.312 -18.5 1 98.38 351 VAL A C 1
ATOM 2842 O O . VAL A 1 351 ? 3.586 -14.406 -18.938 1 98.38 351 VAL A O 1
ATOM 2845 N N . ILE A 1 352 ? 1.416 -15.141 -18.859 1 97.69 352 ILE A N 1
ATOM 2846 C CA . ILE A 1 352 ? 1.749 -16.328 -19.641 1 97.69 352 ILE A CA 1
ATOM 2847 C C . ILE A 1 352 ? 0.682 -16.547 -20.703 1 97.69 352 ILE A C 1
ATOM 2849 O O . ILE A 1 352 ? -0.502 -16.297 -20.469 1 97.69 352 ILE A O 1
ATOM 2853 N N . GLN A 1 353 ? 1.084 -16.906 -21.859 1 98 353 GLN A N 1
ATOM 2854 C CA . GLN A 1 353 ? 0.247 -17.312 -22.984 1 98 353 GLN A CA 1
ATOM 2855 C C . GLN A 1 353 ? 0.677 -18.672 -23.516 1 98 353 GLN A C 1
ATOM 2857 O O . GLN A 1 353 ? 1.867 -18.922 -23.734 1 98 353 GLN A O 1
ATOM 2862 N N . ARG A 1 354 ? -0.259 -19.531 -23.75 1 96.12 354 ARG A N 1
ATOM 2863 C CA . ARG A 1 354 ? 0.073 -20.875 -24.172 1 96.12 354 ARG A CA 1
ATOM 2864 C C . ARG A 1 354 ? -0.466 -21.172 -25.562 1 96.12 354 ARG A C 1
ATOM 2866 O O . ARG A 1 354 ? -1.561 -20.719 -25.922 1 96.12 354 ARG A O 1
ATOM 2873 N N . HIS A 1 355 ? 0.336 -21.828 -26.344 1 95.62 355 HIS A N 1
ATOM 2874 C CA . HIS A 1 355 ? -0.03 -22.391 -27.641 1 95.62 355 HIS A CA 1
ATOM 2875 C C . HIS A 1 355 ? 0.229 -23.891 -27.688 1 95.62 355 HIS A C 1
ATOM 2877 O O . HIS A 1 355 ? 1.301 -24.328 -28.109 1 95.62 355 HIS A O 1
ATOM 2883 N N . ASN A 1 356 ? -0.703 -24.656 -27.281 1 91.94 356 ASN A N 1
ATOM 2884 C CA . ASN A 1 356 ? -0.621 -26.109 -27.25 1 91.94 356 ASN A CA 1
ATOM 2885 C C . ASN A 1 356 ? 0.592 -26.594 -26.453 1 91.94 356 ASN A C 1
ATOM 2887 O O . ASN A 1 356 ? 1.338 -27.453 -26.906 1 91.94 356 ASN A O 1
ATOM 2891 N N . ASN A 1 357 ? 0.912 -25.906 -25.469 1 89.19 357 ASN A N 1
ATOM 2892 C CA . ASN A 1 357 ? 1.996 -26.234 -24.547 1 89.19 357 ASN A CA 1
ATOM 2893 C C . ASN A 1 357 ? 1.546 -26.141 -23.094 1 89.19 357 ASN A C 1
ATOM 2895 O O . ASN A 1 357 ? 1.23 -25.047 -22.609 1 89.19 357 ASN A O 1
ATOM 2899 N N . SER A 1 358 ? 1.527 -27.203 -22.406 1 80.81 358 SER A N 1
ATOM 2900 C CA . SER A 1 358 ? 1.034 -27.234 -21.031 1 80.81 358 SER A CA 1
ATOM 2901 C C . SER A 1 358 ? 2.186 -27.281 -20.031 1 80.81 358 SER A C 1
ATOM 2903 O O . SER A 1 358 ? 1.972 -27.531 -18.844 1 80.81 358 SER A O 1
ATOM 2905 N N . GLY A 1 359 ? 3.328 -27.125 -20.594 1 79.56 359 GLY A N 1
ATOM 2906 C CA . GLY A 1 359 ? 4.504 -27.234 -19.75 1 79.56 359 GLY A CA 1
ATOM 2907 C C . GLY A 1 359 ? 4.852 -25.938 -19.031 1 79.56 359 GLY A C 1
ATOM 2908 O O . GLY A 1 359 ? 3.992 -25.078 -18.844 1 79.56 359 GLY A O 1
ATOM 2909 N N . PHE A 1 360 ? 6.023 -25.984 -18.391 1 75.44 360 PHE A N 1
ATOM 2910 C CA . PHE A 1 360 ? 6.426 -24.844 -17.578 1 75.44 360 PHE A CA 1
ATOM 2911 C C . PHE A 1 360 ? 7.723 -24.234 -18.109 1 75.44 360 PHE A C 1
ATOM 2913 O O . PHE A 1 360 ? 8.414 -23.516 -17.375 1 75.44 360 PHE A O 1
ATOM 2920 N N . GLY A 1 361 ? 7.992 -24.516 -19.328 1 66.25 361 GLY A N 1
ATOM 2921 C CA . GLY A 1 361 ? 9.078 -23.844 -20.031 1 66.25 361 GLY A CA 1
ATOM 2922 C C . GLY A 1 361 ? 10.438 -24.094 -19.406 1 66.25 361 GLY A C 1
ATOM 2923 O O . GLY A 1 361 ? 11.164 -23.156 -19.078 1 66.25 361 GLY A O 1
ATOM 2924 N N . ALA A 1 362 ? 10.852 -25.312 -19.328 1 66.75 362 ALA A N 1
ATOM 2925 C CA . ALA A 1 362 ? 12.148 -25.641 -18.75 1 66.75 362 ALA A CA 1
ATOM 2926 C C . ALA A 1 362 ? 13.266 -24.844 -19.422 1 66.75 362 ALA A C 1
ATOM 2928 O O . ALA A 1 362 ? 14.234 -24.453 -18.766 1 66.75 362 ALA A O 1
ATOM 2929 N N . GLY A 1 363 ? 13.039 -24.547 -20.656 1 69.69 363 GLY A N 1
ATOM 2930 C CA . GLY A 1 363 ? 14.016 -23.75 -21.375 1 69.69 363 GLY A CA 1
ATOM 2931 C C . GLY A 1 363 ? 14.055 -22.297 -20.922 1 69.69 363 GLY A C 1
ATOM 2932 O O . GLY A 1 363 ? 15.102 -21.656 -20.969 1 69.69 363 GLY A O 1
ATOM 2933 N N . ASN A 1 364 ? 12.875 -21.875 -20.484 1 77.75 364 ASN A N 1
ATOM 2934 C CA . ASN A 1 364 ? 12.773 -20.484 -20.062 1 77.75 364 ASN A CA 1
ATOM 2935 C C . ASN A 1 364 ? 13.219 -20.297 -18.609 1 77.75 364 ASN A C 1
ATOM 2937 O O . ASN A 1 364 ? 13.523 -19.188 -18.188 1 77.75 364 ASN A O 1
ATOM 2941 N N . PHE A 1 365 ? 13.219 -21.391 -17.922 1 74.88 365 PHE A N 1
ATOM 2942 C CA . PHE A 1 365 ? 13.516 -21.312 -16.5 1 74.88 365 PHE A CA 1
ATOM 2943 C C . PHE A 1 365 ? 14.914 -20.734 -16.281 1 74.88 365 PHE A C 1
ATOM 2945 O O . PHE A 1 365 ? 15.117 -19.906 -15.391 1 74.88 365 PHE A O 1
ATOM 2952 N N . LYS A 1 366 ? 15.711 -21.234 -17.125 1 72.88 366 LYS A N 1
ATOM 2953 C CA . LYS A 1 366 ? 17.094 -20.766 -16.984 1 72.88 366 LYS A CA 1
ATOM 2954 C C . LYS A 1 366 ? 17.188 -19.266 -17.188 1 72.88 366 LYS A C 1
ATOM 2956 O O . LYS A 1 366 ? 17.812 -18.547 -16.391 1 72.88 366 LYS A O 1
ATOM 2961 N N . SER A 1 367 ? 16.547 -18.781 -18.219 1 75.75 367 SER A N 1
ATOM 2962 C CA . SER A 1 367 ? 16.609 -17.359 -18.531 1 75.75 367 SER A CA 1
ATOM 2963 C C . SER A 1 367 ? 15.938 -16.531 -17.438 1 75.75 367 SER A C 1
ATOM 2965 O O . SER A 1 367 ? 16.406 -15.445 -17.094 1 75.75 367 SER A O 1
ATOM 2967 N N . LEU A 1 368 ? 14.812 -17.031 -17 1 77.88 368 LEU A N 1
ATOM 2968 C CA . LEU A 1 368 ? 14.148 -16.391 -15.875 1 77.88 368 LEU A CA 1
ATOM 2969 C C . LEU A 1 368 ? 15.086 -16.297 -14.672 1 77.88 368 LEU A C 1
ATOM 2971 O O . LEU A 1 368 ? 15.227 -15.234 -14.07 1 77.88 368 LEU A O 1
ATOM 2975 N N . PHE A 1 369 ? 15.734 -17.312 -14.43 1 77.88 369 PHE A N 1
ATOM 2976 C CA . PHE A 1 369 ? 16.562 -17.375 -13.234 1 77.88 369 PHE A CA 1
ATOM 2977 C C . PHE A 1 369 ? 17.812 -16.516 -13.398 1 77.88 369 PHE A C 1
ATOM 2979 O O . PHE A 1 369 ? 18.266 -15.891 -12.43 1 77.88 369 PHE A O 1
ATOM 2986 N N . GLU A 1 370 ? 18.25 -16.469 -14.586 1 78.75 370 GLU A N 1
ATOM 2987 C CA . GLU A 1 370 ? 19.359 -15.555 -14.852 1 78.75 370 GLU A CA 1
ATOM 2988 C C . GLU A 1 370 ? 18.922 -14.102 -14.672 1 78.75 370 GLU A C 1
ATOM 2990 O O . GLU A 1 370 ? 19.688 -13.281 -14.148 1 78.75 370 GLU A O 1
ATOM 2995 N N . ALA A 1 371 ? 17.75 -13.828 -15.109 1 79.44 371 ALA A N 1
ATOM 2996 C CA . ALA A 1 371 ? 17.234 -12.469 -14.984 1 79.44 371 ALA A CA 1
ATOM 2997 C C . ALA A 1 371 ? 17.031 -12.102 -13.516 1 79.44 371 ALA A C 1
ATOM 2999 O O . ALA A 1 371 ? 17.391 -11 -13.094 1 79.44 371 ALA A O 1
ATOM 3000 N N . ILE A 1 372 ? 16.484 -12.953 -12.781 1 81.56 372 ILE A N 1
ATOM 3001 C CA . ILE A 1 372 ? 16.266 -12.711 -11.359 1 81.56 372 ILE A CA 1
ATOM 3002 C C . ILE A 1 372 ? 17.609 -12.57 -10.656 1 81.56 372 ILE A C 1
ATOM 3004 O O . ILE A 1 372 ? 17.766 -11.75 -9.742 1 81.56 372 ILE A O 1
ATOM 3008 N N . GLU A 1 373 ? 18.547 -13.359 -11.109 1 80.12 373 GLU A N 1
ATOM 3009 C CA . GLU A 1 373 ? 19.875 -13.305 -10.523 1 80.12 373 GLU A CA 1
ATOM 3010 C C . GLU A 1 373 ? 20.531 -11.945 -10.773 1 80.12 373 GLU A C 1
ATOM 3012 O O . GLU A 1 373 ? 21.25 -11.438 -9.914 1 80.12 373 GLU A O 1
ATOM 3017 N N . LEU A 1 374 ? 20.312 -11.445 -11.883 1 80.75 374 LEU A N 1
ATOM 3018 C CA . LEU A 1 374 ? 20.844 -10.125 -12.18 1 80.75 374 LEU A CA 1
ATOM 3019 C C . LEU A 1 374 ? 20.266 -9.086 -11.227 1 80.75 374 LEU A C 1
ATOM 3021 O O . LEU A 1 374 ? 21 -8.227 -10.727 1 80.75 374 LEU A O 1
ATOM 3025 N N . GLU A 1 375 ? 19.016 -9.133 -11.016 1 84.62 375 GLU A N 1
ATOM 3026 C CA . GLU A 1 375 ? 18.391 -8.227 -10.055 1 84.62 375 GLU A CA 1
ATOM 3027 C C . GLU A 1 375 ? 18.906 -8.477 -8.641 1 84.62 375 GLU A C 1
ATOM 3029 O O . GLU A 1 375 ? 19.094 -7.535 -7.871 1 84.62 375 GLU A O 1
ATOM 3034 N N . GLN A 1 376 ? 19.047 -9.734 -8.367 1 85.12 376 GLN A N 1
ATOM 3035 C CA . GLN A 1 376 ? 19.578 -10.117 -7.062 1 85.12 376 GLN A CA 1
ATOM 3036 C C . GLN A 1 376 ? 20.969 -9.516 -6.844 1 85.12 376 GLN A C 1
ATOM 3038 O O . GLN A 1 376 ? 21.281 -9.062 -5.742 1 85.12 376 GLN A O 1
ATOM 3043 N N . ALA A 1 377 ? 21.734 -9.539 -7.863 1 83.69 377 ALA A N 1
ATOM 3044 C CA . ALA A 1 377 ? 23.078 -8.945 -7.797 1 83.69 377 ALA A CA 1
ATOM 3045 C C . ALA A 1 377 ? 22.984 -7.438 -7.547 1 83.69 377 ALA A C 1
ATOM 3047 O O . ALA A 1 377 ? 23.766 -6.891 -6.762 1 83.69 377 ALA A O 1
ATOM 3048 N N . GLU A 1 378 ? 22.078 -6.785 -8.188 1 83.94 378 GLU A N 1
ATOM 3049 C CA . GLU A 1 378 ? 21.875 -5.352 -8 1 83.94 378 GLU A CA 1
ATOM 3050 C C . GLU A 1 378 ? 21.484 -5.031 -6.559 1 83.94 378 GLU A C 1
ATOM 3052 O O . GLU A 1 378 ? 21.844 -3.977 -6.031 1 83.94 378 GLU A O 1
ATOM 3057 N N . ARG A 1 379 ? 20.906 -5.945 -5.953 1 85.56 379 ARG A N 1
ATOM 3058 C CA . ARG A 1 379 ? 20.484 -5.773 -4.57 1 85.56 379 ARG A CA 1
ATOM 3059 C C . ARG A 1 379 ? 21.609 -6.102 -3.604 1 85.56 379 ARG A C 1
ATOM 3061 O O . ARG A 1 379 ? 21.453 -5.973 -2.387 1 85.56 379 ARG A O 1
ATOM 3068 N N . GLY A 1 380 ? 22.656 -6.637 -4.082 1 79.31 380 GLY A N 1
ATOM 3069 C CA . GLY A 1 380 ? 23.797 -7.004 -3.242 1 79.31 380 GLY A CA 1
ATOM 3070 C C . GLY A 1 380 ? 23.578 -8.312 -2.506 1 79.31 380 GLY A C 1
ATOM 3071 O O . GLY A 1 380 ? 24.172 -8.531 -1.441 1 79.31 380 GLY A O 1
ATOM 3072 N N . ASN A 1 381 ? 22.703 -9.125 -3.008 1 79.56 381 ASN A N 1
ATOM 3073 C CA . ASN A 1 381 ? 22.375 -10.359 -2.299 1 79.56 381 ASN A CA 1
ATOM 3074 C C . ASN A 1 381 ? 22.984 -11.578 -2.975 1 79.56 381 ASN A C 1
ATOM 3076 O O . ASN A 1 381 ? 22.641 -12.719 -2.637 1 79.56 381 ASN A O 1
ATOM 3080 N N . LEU A 1 382 ? 23.703 -11.398 -4.09 1 80.5 382 LEU A N 1
ATOM 3081 C CA . LEU A 1 382 ? 24.266 -12.547 -4.801 1 80.5 382 LEU A CA 1
ATOM 3082 C C . LEU A 1 382 ? 25.578 -12.984 -4.164 1 80.5 382 LEU A C 1
ATOM 3084 O O . LEU A 1 382 ? 26.406 -12.148 -3.795 1 80.5 382 LEU A O 1
ATOM 3088 N N . MET B 1 1 ? -12.945 31.672 19.188 1 71.5 1 MET B N 1
ATOM 3089 C CA . MET B 1 1 ? -11.555 31.5 18.75 1 71.5 1 MET B CA 1
ATOM 3090 C C . MET B 1 1 ? -10.672 32.594 19.344 1 71.5 1 MET B C 1
ATOM 3092 O O . MET B 1 1 ? -11.062 33.781 19.375 1 71.5 1 MET B O 1
ATOM 3096 N N . THR B 1 2 ? -9.641 32.125 20.031 1 72.31 2 THR B N 1
ATOM 3097 C CA . THR B 1 2 ? -8.695 33.062 20.609 1 72.31 2 THR B CA 1
ATOM 3098 C C . THR B 1 2 ? -7.434 33.188 19.766 1 72.31 2 THR B C 1
ATOM 3100 O O . THR B 1 2 ? -6.836 32.156 19.406 1 72.31 2 THR B O 1
ATOM 3103 N N . THR B 1 3 ? -7.148 34.406 19.328 1 75.25 3 THR B N 1
ATOM 3104 C CA . THR B 1 3 ? -5.922 34.656 18.594 1 75.25 3 THR B CA 1
ATOM 3105 C C . THR B 1 3 ? -4.828 35.188 19.516 1 75.25 3 THR B C 1
ATOM 3107 O O . THR B 1 3 ? -5.098 36 20.406 1 75.25 3 THR B O 1
ATOM 3110 N N . TYR B 1 4 ? -3.682 34.75 19.25 1 83 4 TYR B N 1
ATOM 3111 C CA . TYR B 1 4 ? -2.553 35.188 20.047 1 83 4 TYR B CA 1
ATOM 3112 C C . TYR B 1 4 ? -1.621 36.062 19.234 1 83 4 TYR B C 1
ATOM 3114 O O . TYR B 1 4 ? -1.26 35.75 18.109 1 83 4 TYR B O 1
ATOM 3122 N N . THR B 1 5 ? -1.301 37.156 19.797 1 80.88 5 THR B N 1
ATOM 3123 C CA . THR B 1 5 ? -0.455 38.094 19.078 1 80.88 5 THR B CA 1
ATOM 3124 C C . THR B 1 5 ? 0.961 38.094 19.641 1 80.88 5 THR B C 1
ATOM 3126 O O . THR B 1 5 ? 1.893 38.594 19 1 80.88 5 THR B O 1
ATOM 3129 N N . ASP B 1 6 ? 1.089 37.562 20.797 1 84.69 6 ASP B N 1
ATOM 3130 C CA . ASP B 1 6 ? 2.408 37.531 21.422 1 84.69 6 ASP B CA 1
ATOM 3131 C C . ASP B 1 6 ? 3.213 36.344 20.891 1 84.69 6 ASP B C 1
ATOM 3133 O O . ASP B 1 6 ? 2.873 35.188 21.172 1 84.69 6 ASP B O 1
ATOM 3137 N N . LYS B 1 7 ? 4.281 36.625 20.188 1 89.31 7 LYS B N 1
ATOM 3138 C CA . LYS B 1 7 ? 5.102 35.562 19.609 1 89.31 7 LYS B CA 1
ATOM 3139 C C . LYS B 1 7 ? 6.164 35.094 20.594 1 89.31 7 LYS B C 1
ATOM 3141 O O . LYS B 1 7 ? 6.832 34.062 20.359 1 89.31 7 LYS B O 1
ATOM 3146 N N . GLY B 1 8 ? 6.137 35.688 21.656 1 86.25 8 GLY B N 1
ATOM 3147 C CA . GLY B 1 8 ? 7.184 35.344 22.609 1 86.25 8 GLY B CA 1
ATOM 3148 C C . GLY B 1 8 ? 8.555 35.844 22.188 1 86.25 8 GLY B C 1
ATOM 3149 O O . GLY B 1 8 ? 8.664 36.688 21.297 1 86.25 8 GLY B O 1
ATOM 3150 N N . GLU B 1 9 ? 9.578 35.438 22.906 1 88.94 9 GLU B N 1
ATOM 3151 C CA . GLU B 1 9 ? 10.945 35.875 22.609 1 88.94 9 GLU B CA 1
ATOM 3152 C C . GLU B 1 9 ? 11.461 35.219 21.328 1 88.94 9 GLU B C 1
ATOM 3154 O O . GLU B 1 9 ? 11.203 34.031 21.094 1 88.94 9 GLU B O 1
ATOM 3159 N N . LYS B 1 10 ? 12.039 36 20.547 1 91.81 10 LYS B N 1
ATOM 3160 C CA . LYS B 1 10 ? 12.719 35.469 19.391 1 91.81 10 LYS B CA 1
ATOM 3161 C C . LYS B 1 10 ? 13.938 34.656 19.797 1 91.81 10 LYS B C 1
ATOM 3163 O O . LYS B 1 10 ? 14.742 35.094 20.625 1 91.81 10 LYS B O 1
ATOM 3168 N N . PRO B 1 11 ? 14.102 33.469 19.266 1 92.12 11 PRO B N 1
ATOM 3169 C CA . PRO B 1 11 ? 15.305 32.719 19.578 1 92.12 11 PRO B CA 1
ATOM 3170 C C . PRO B 1 11 ? 16.594 33.469 19.266 1 92.12 11 PRO B C 1
ATOM 3172 O O . PRO B 1 11 ? 16.688 34.125 18.234 1 92.12 11 PRO B O 1
ATOM 3175 N N . GLU B 1 12 ? 17.5 33.312 20.109 1 91.31 12 GLU B N 1
ATOM 3176 C CA . GLU B 1 12 ? 18.766 34.031 19.969 1 91.31 12 GLU B CA 1
ATOM 3177 C C . GLU B 1 12 ? 19.562 33.531 18.766 1 91.31 12 GLU B C 1
ATOM 3179 O O . GLU B 1 12 ? 20.297 34.281 18.141 1 91.31 12 GLU B O 1
ATOM 3184 N N . SER B 1 13 ? 19.469 32.344 18.578 1 93.62 13 SER B N 1
ATOM 3185 C CA . SER B 1 13 ? 20.156 31.688 17.469 1 93.62 13 SER B CA 1
ATOM 3186 C C . SER B 1 13 ? 19.344 30.531 16.906 1 93.62 13 SER B C 1
ATOM 3188 O O . SER B 1 13 ? 18.469 29.984 17.594 1 93.62 13 SER B O 1
ATOM 3190 N N . GLY B 1 14 ? 19.609 30.297 15.609 1 94 14 GLY B N 1
ATOM 3191 C CA . GLY B 1 14 ? 18.875 29.219 14.969 1 94 14 GLY B CA 1
ATOM 3192 C C . GLY B 1 14 ? 17.531 29.656 14.422 1 94 14 GLY B C 1
ATOM 3193 O O . GLY B 1 14 ? 16.906 30.562 14.969 1 94 14 GLY B O 1
ATOM 3194 N N . ARG B 1 15 ? 17.094 29 13.383 1 96.19 15 ARG B N 1
ATOM 3195 C CA . ARG B 1 15 ? 15.828 29.359 12.758 1 96.19 15 ARG B CA 1
ATOM 3196 C C . ARG B 1 15 ? 15.18 28.141 12.102 1 96.19 15 ARG B C 1
ATOM 3198 O O . ARG B 1 15 ? 15.859 27.344 11.438 1 96.19 15 ARG B O 1
ATOM 3205 N N . PHE B 1 16 ? 13.891 27.969 12.391 1 98 16 PHE B N 1
ATOM 3206 C CA . PHE B 1 16 ? 13.086 27.031 11.609 1 98 16 PHE B CA 1
ATOM 3207 C C . PHE B 1 16 ? 12.633 27.672 10.305 1 98 16 PHE B C 1
ATOM 3209 O O . PHE B 1 16 ? 12.039 28.75 10.312 1 98 16 PHE B O 1
ATOM 3216 N N . VAL B 1 17 ? 12.82 27.016 9.219 1 97.94 17 VAL B N 1
ATOM 3217 C CA . VAL B 1 17 ? 12.586 27.625 7.91 1 97.94 17 VAL B CA 1
ATOM 3218 C C . VAL B 1 17 ? 11.227 27.172 7.367 1 97.94 17 VAL B C 1
ATOM 3220 O O . VAL B 1 17 ? 10.398 28 6.992 1 97.94 17 VAL B O 1
ATOM 3223 N N . SER B 1 18 ? 10.984 25.906 7.281 1 98.19 18 SER B N 1
ATOM 3224 C CA . SER B 1 18 ? 9.781 25.297 6.719 1 98.19 18 SER B CA 1
ATOM 3225 C C . SER B 1 18 ? 9.695 23.812 7.066 1 98.19 18 SER B C 1
ATOM 3227 O O . SER B 1 18 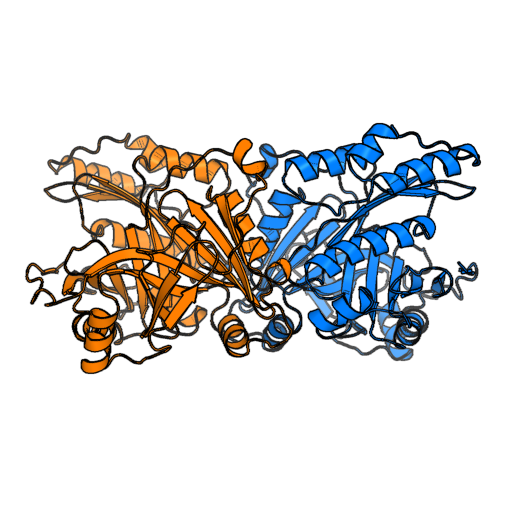? 10.617 23.266 7.668 1 98.19 18 SER B O 1
ATOM 3229 N N . PHE B 1 19 ? 8.555 23.25 6.77 1 98.75 19 PHE B N 1
ATOM 3230 C CA . PHE B 1 19 ? 8.547 21.797 6.715 1 98.75 19 PHE B CA 1
ATOM 3231 C C . PHE B 1 19 ? 9.547 21.281 5.688 1 98.75 19 PHE B C 1
ATOM 3233 O O . PHE B 1 19 ? 9.672 21.844 4.598 1 98.75 19 PHE B O 1
ATOM 3240 N N . ASP B 1 20 ? 10.312 20.297 6.016 1 98.75 20 ASP B N 1
ATOM 3241 C CA . ASP B 1 20 ? 11.266 19.719 5.074 1 98.75 20 ASP B CA 1
ATOM 3242 C C . ASP B 1 20 ? 10.648 18.547 4.312 1 98.75 20 ASP B C 1
ATOM 3244 O O . ASP B 1 20 ? 10.539 18.578 3.086 1 98.75 20 ASP B O 1
ATOM 3248 N N . HIS B 1 21 ? 10.328 17.5 4.965 1 98.88 21 HIS B N 1
ATOM 3249 C CA . HIS B 1 21 ? 9.656 16.328 4.422 1 98.88 21 HIS B CA 1
ATOM 3250 C C . HIS B 1 21 ? 8.938 15.547 5.52 1 98.88 21 HIS B C 1
ATOM 3252 O O . HIS B 1 21 ? 9.203 15.75 6.707 1 98.88 21 HIS B O 1
ATOM 3258 N N . ILE B 1 22 ? 8.023 14.75 5.145 1 98.94 22 ILE B N 1
ATOM 3259 C CA . ILE B 1 22 ? 7.273 13.906 6.074 1 98.94 22 ILE B CA 1
ATOM 3260 C C . ILE B 1 22 ? 7.586 12.438 5.809 1 98.94 22 ILE B C 1
ATOM 3262 O O . ILE B 1 22 ? 7.473 11.969 4.672 1 98.94 22 ILE B O 1
ATOM 3266 N N . THR B 1 23 ? 7.977 11.719 6.824 1 98.94 23 THR B N 1
ATOM 3267 C CA . THR B 1 23 ? 8.297 10.297 6.695 1 98.94 23 THR B CA 1
ATOM 3268 C C . THR B 1 23 ? 7.156 9.438 7.238 1 98.94 23 THR B C 1
ATOM 3270 O O . THR B 1 23 ? 6.738 9.609 8.383 1 98.94 23 THR B O 1
ATOM 3273 N N . PHE B 1 24 ? 6.699 8.547 6.434 1 98.94 24 PHE B N 1
ATOM 3274 C CA . PHE B 1 24 ? 5.727 7.531 6.816 1 98.94 24 PHE B CA 1
ATOM 3275 C C . PHE B 1 24 ? 6.402 6.18 7.004 1 98.94 24 PHE B C 1
ATOM 3277 O O . PHE B 1 24 ? 7.25 5.785 6.199 1 98.94 24 PHE B O 1
ATOM 3284 N N . TRP B 1 25 ? 6.066 5.539 8.078 1 98.88 25 TRP B N 1
ATOM 3285 C CA . TRP B 1 25 ? 6.316 4.105 8.148 1 98.88 25 TRP B CA 1
ATOM 3286 C C . TRP B 1 25 ? 5.098 3.316 7.684 1 98.88 25 TRP B C 1
ATOM 3288 O O . TRP B 1 25 ? 4 3.486 8.219 1 98.88 25 TRP B O 1
ATOM 3298 N N . VAL B 1 26 ? 5.355 2.51 6.668 1 98.81 26 VAL B N 1
ATOM 3299 C CA . VAL B 1 26 ? 4.246 1.846 5.996 1 98.81 26 VAL B CA 1
ATOM 3300 C C . VAL B 1 26 ? 4.582 0.374 5.773 1 98.81 26 VAL B C 1
ATOM 3302 O O . VAL B 1 26 ? 5.738 -0.03 5.891 1 98.81 26 VAL B O 1
ATOM 3305 N N . GLY B 1 27 ? 3.545 -0.427 5.504 1 98.38 27 GLY B N 1
ATOM 3306 C CA . GLY B 1 27 ? 3.754 -1.843 5.25 1 98.38 27 GLY B CA 1
ATOM 3307 C C . GLY B 1 27 ? 4.484 -2.109 3.945 1 98.38 27 GLY B C 1
ATOM 3308 O O . GLY B 1 27 ? 5.301 -3.031 3.863 1 98.38 27 GLY B O 1
ATOM 3309 N N . ASN B 1 28 ? 4.172 -1.353 2.934 1 98.56 28 ASN B N 1
ATOM 3310 C CA . ASN B 1 28 ? 4.73 -1.493 1.592 1 98.56 28 ASN B CA 1
ATOM 3311 C C . ASN B 1 28 ? 5.02 -0.135 0.958 1 98.56 28 ASN B C 1
ATOM 3313 O O . ASN B 1 28 ? 4.16 0.434 0.282 1 98.56 28 ASN B O 1
ATOM 3317 N N . ALA B 1 29 ? 6.262 0.259 1.071 1 98.81 29 ALA B N 1
ATOM 3318 C CA . ALA B 1 29 ? 6.66 1.6 0.654 1 98.81 29 ALA B CA 1
ATOM 3319 C C . ALA B 1 29 ? 6.512 1.772 -0.855 1 98.81 29 ALA B C 1
ATOM 3321 O O . ALA B 1 29 ? 6.113 2.84 -1.327 1 98.81 29 ALA B O 1
ATOM 3322 N N . LYS B 1 30 ? 6.84 0.793 -1.594 1 98.31 30 LYS B N 1
ATOM 3323 C CA . LYS B 1 30 ? 6.742 0.834 -3.049 1 98.31 30 LYS B CA 1
ATOM 3324 C C . LYS B 1 30 ? 5.305 1.109 -3.494 1 98.31 30 LYS B C 1
ATOM 3326 O O . LYS B 1 30 ? 5.066 1.989 -4.324 1 98.31 30 LYS B O 1
ATOM 3331 N N . GLN B 1 31 ? 4.391 0.388 -2.941 1 98.25 31 GLN B N 1
ATOM 3332 C CA . GLN B 1 31 ? 2.992 0.552 -3.322 1 98.25 31 GLN B CA 1
ATOM 3333 C C . GLN B 1 31 ? 2.43 1.871 -2.801 1 98.25 31 GLN B C 1
ATOM 3335 O O . GLN B 1 31 ? 1.585 2.492 -3.449 1 98.25 31 GLN B O 1
ATOM 3340 N N . ALA B 1 32 ? 2.844 2.262 -1.613 1 98.62 32 ALA B N 1
ATOM 3341 C CA . ALA B 1 32 ? 2.412 3.561 -1.103 1 98.62 32 ALA B CA 1
ATOM 3342 C C . ALA B 1 32 ? 2.836 4.688 -2.041 1 98.62 32 ALA B C 1
ATOM 3344 O O . ALA B 1 32 ? 2.016 5.523 -2.428 1 98.62 32 ALA B O 1
ATOM 3345 N N . ALA B 1 33 ? 4.09 4.668 -2.41 1 98.19 33 ALA B N 1
ATOM 3346 C CA . ALA B 1 33 ? 4.59 5.68 -3.336 1 98.19 33 ALA B CA 1
ATOM 3347 C C . ALA B 1 33 ? 3.807 5.664 -4.645 1 98.19 33 ALA B C 1
ATOM 3349 O O . ALA B 1 33 ? 3.41 6.715 -5.152 1 98.19 33 ALA B O 1
ATOM 3350 N N . SER B 1 34 ? 3.623 4.5 -5.125 1 97.06 34 SER B N 1
ATOM 3351 C CA . SER B 1 34 ? 2.869 4.34 -6.363 1 97.06 34 SER B CA 1
ATOM 3352 C C . SER B 1 34 ? 1.465 4.922 -6.234 1 97.06 34 SER B C 1
ATOM 3354 O O . SER B 1 34 ? 0.953 5.539 -7.168 1 97.06 34 SER B O 1
ATOM 3356 N N . HIS B 1 35 ? 0.822 4.699 -5.125 1 97.19 35 HIS B N 1
ATOM 3357 C CA . HIS B 1 35 ? -0.531 5.191 -4.883 1 97.19 35 HIS B CA 1
ATOM 3358 C C . HIS B 1 35 ? -0.578 6.715 -4.906 1 97.19 35 HIS B C 1
ATOM 3360 O O . HIS B 1 35 ? -1.441 7.301 -5.562 1 97.19 35 HIS B O 1
ATOM 3366 N N . TYR B 1 36 ? 0.309 7.336 -4.227 1 97.75 36 TYR B N 1
ATOM 3367 C CA . TYR B 1 36 ? 0.331 8.789 -4.141 1 97.75 36 TYR B CA 1
ATOM 3368 C C . TYR B 1 36 ? 0.662 9.414 -5.496 1 97.75 36 TYR B C 1
ATOM 3370 O O . TYR B 1 36 ? 0.173 10.492 -5.828 1 97.75 36 TYR B O 1
ATOM 3378 N N . CYS B 1 37 ? 1.465 8.719 -6.238 1 96.38 37 CYS B N 1
ATOM 3379 C CA . CYS B 1 37 ? 1.742 9.18 -7.594 1 96.38 37 CYS B CA 1
ATOM 3380 C C . CYS B 1 37 ? 0.513 9.031 -8.484 1 96.38 37 CYS B C 1
ATOM 3382 O O . CYS B 1 37 ? 0.134 9.969 -9.188 1 96.38 37 CYS B O 1
ATOM 3384 N N . ALA B 1 38 ? -0.142 7.906 -8.398 1 95.25 38 ALA B N 1
ATOM 3385 C CA . ALA B 1 38 ? -1.26 7.594 -9.289 1 95.25 38 ALA B CA 1
ATOM 3386 C C . ALA B 1 38 ? -2.486 8.43 -8.938 1 95.25 38 ALA B C 1
ATOM 3388 O O . ALA B 1 38 ? -3.186 8.922 -9.828 1 95.25 38 ALA B O 1
ATOM 3389 N N . ARG B 1 39 ? -2.711 8.602 -7.633 1 95.94 39 ARG B N 1
ATOM 3390 C CA . ARG B 1 39 ? -3.992 9.164 -7.219 1 95.94 39 ARG B CA 1
ATOM 3391 C C . ARG B 1 39 ? -3.871 10.656 -6.941 1 95.94 39 ARG B C 1
ATOM 3393 O O . ARG B 1 39 ? -4.84 11.406 -7.094 1 95.94 39 ARG B O 1
ATOM 3400 N N . LEU B 1 40 ? -2.688 11.117 -6.543 1 96.81 40 LEU B N 1
ATOM 3401 C CA . LEU B 1 40 ? -2.582 12.5 -6.074 1 96.81 40 LEU B CA 1
ATOM 3402 C C . LEU B 1 40 ? -1.664 13.312 -6.98 1 96.81 40 LEU B C 1
ATOM 3404 O O . LEU B 1 40 ? -1.534 14.523 -6.812 1 96.81 40 LEU B O 1
ATOM 3408 N N . GLY B 1 41 ? -0.98 12.68 -7.871 1 96.06 41 GLY B N 1
ATOM 3409 C CA . GLY B 1 41 ? -0.186 13.398 -8.859 1 96.06 41 GLY B CA 1
ATOM 3410 C C . GLY B 1 41 ? 1.238 13.656 -8.406 1 96.06 41 GLY B C 1
ATOM 3411 O O . GLY B 1 41 ? 1.94 14.484 -8.984 1 96.06 41 GLY B O 1
ATOM 3412 N N . PHE B 1 42 ? 1.666 13.023 -7.402 1 97.25 42 PHE B N 1
ATOM 3413 C CA . PHE B 1 42 ? 3.07 13.109 -7.02 1 97.25 42 PHE B CA 1
ATOM 3414 C C . PHE B 1 42 ? 3.955 12.43 -8.062 1 97.25 42 PHE B C 1
ATOM 3416 O O . PHE B 1 42 ? 3.46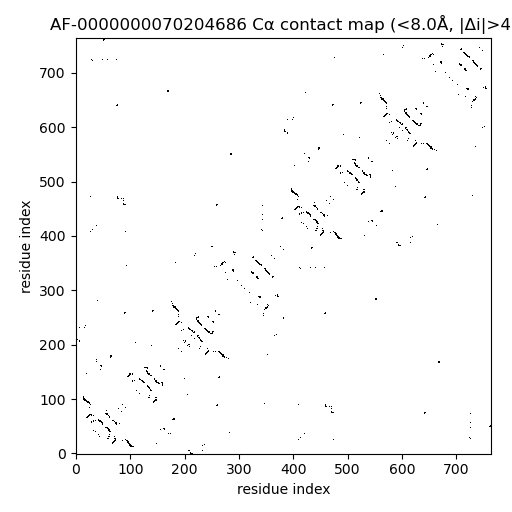5 11.68 -8.906 1 97.25 42 PHE B O 1
ATOM 3423 N N . GLU B 1 43 ? 5.262 12.766 -7.938 1 96.75 43 GLU B N 1
ATOM 3424 C CA . GLU B 1 43 ? 6.266 12.133 -8.789 1 96.75 43 GLU B CA 1
ATOM 3425 C C . GLU B 1 43 ? 7.379 11.508 -7.953 1 96.75 43 GLU B C 1
ATOM 3427 O O . GLU B 1 43 ? 7.785 12.07 -6.93 1 96.75 43 GLU B O 1
ATOM 3432 N N . LEU B 1 44 ? 7.832 10.367 -8.438 1 97.19 44 LEU B N 1
ATOM 3433 C CA . LEU B 1 44 ? 8.969 9.742 -7.762 1 97.19 44 LEU B CA 1
ATOM 3434 C C . LEU B 1 44 ? 10.211 10.625 -7.867 1 97.19 44 LEU B C 1
ATOM 3436 O O . LEU B 1 44 ? 10.516 11.148 -8.938 1 97.19 44 LEU B O 1
ATOM 3440 N N . LEU B 1 45 ? 10.922 10.805 -6.766 1 97.88 45 LEU B N 1
ATOM 3441 C CA . LEU B 1 45 ? 12.102 11.672 -6.727 1 97.88 45 LEU B CA 1
ATOM 3442 C C . LEU B 1 45 ? 13.367 10.852 -6.488 1 97.88 45 LEU B C 1
ATOM 3444 O O . LEU B 1 45 ? 14.383 11.062 -7.152 1 97.88 45 LEU B O 1
ATOM 3448 N N . ALA B 1 46 ? 13.344 9.984 -5.48 1 98.56 46 ALA B N 1
ATOM 3449 C CA . ALA B 1 46 ? 14.531 9.25 -5.062 1 98.56 46 ALA B CA 1
ATOM 3450 C C . ALA B 1 46 ? 14.156 7.945 -4.367 1 98.56 46 ALA B C 1
ATOM 3452 O O . ALA B 1 46 ? 13 7.746 -3.99 1 98.56 46 ALA B O 1
ATOM 3453 N N . TYR B 1 47 ? 15.156 7.117 -4.277 1 98.12 47 TYR B N 1
ATOM 3454 C CA . TYR B 1 47 ? 14.961 5.781 -3.727 1 98.12 47 TYR B CA 1
ATOM 3455 C C . TYR B 1 47 ? 16.172 5.352 -2.896 1 98.12 47 TYR B C 1
ATOM 3457 O O . TYR B 1 47 ? 17.312 5.684 -3.227 1 98.12 47 TYR B O 1
ATOM 3465 N N . LYS B 1 48 ? 15.914 4.73 -1.781 1 98.19 48 LYS B N 1
ATOM 3466 C CA . LYS B 1 48 ? 16.906 4.043 -0.961 1 98.19 48 LYS B CA 1
ATOM 3467 C C . LYS B 1 48 ? 16.453 2.629 -0.614 1 98.19 48 LYS B C 1
ATOM 3469 O O . LYS B 1 48 ? 15.312 2.43 -0.173 1 98.19 48 LYS B O 1
ATOM 3474 N N . GLY B 1 49 ? 17.25 1.619 -0.807 1 97.56 49 GLY B N 1
ATOM 3475 C CA . GLY B 1 49 ? 16.953 0.227 -0.52 1 97.56 49 GLY B CA 1
ATOM 3476 C C . GLY B 1 49 ? 18.125 -0.705 -0.748 1 97.56 49 GLY B C 1
ATOM 3477 O O . GLY B 1 49 ? 19.281 -0.298 -0.614 1 97.56 49 GLY B O 1
ATOM 3478 N N . LEU B 1 50 ? 17.844 -1.975 -1.029 1 96.44 50 LEU B N 1
ATOM 3479 C CA . LEU B 1 50 ? 18.891 -2.973 -1.189 1 96.44 50 LEU B CA 1
ATOM 3480 C C . LEU B 1 50 ? 19.875 -2.559 -2.279 1 96.44 50 LEU B C 1
ATOM 3482 O O . LEU B 1 50 ? 21.094 -2.729 -2.125 1 96.44 50 LEU B O 1
ATOM 3486 N N . GLU B 1 51 ? 19.406 -1.933 -3.348 1 94.31 51 GLU B N 1
ATOM 3487 C CA . GLU B 1 51 ? 20.219 -1.548 -4.5 1 94.31 51 GLU B CA 1
ATOM 3488 C C . GLU B 1 51 ? 21.156 -0.395 -4.156 1 94.31 51 GLU B C 1
ATOM 3490 O O . GLU B 1 51 ? 22.109 -0.133 -4.879 1 94.31 51 GLU B O 1
ATOM 3495 N N . THR B 1 52 ? 20.828 0.337 -3.076 1 95.25 52 THR B N 1
ATOM 3496 C CA . THR B 1 52 ? 21.672 1.459 -2.676 1 95.25 52 THR B CA 1
ATOM 3497 C C . THR B 1 52 ? 22.453 1.123 -1.409 1 95.25 52 THR B C 1
ATOM 3499 O O . THR B 1 52 ? 23.062 2.006 -0.79 1 95.25 52 THR B O 1
ATOM 3502 N N . GLY B 1 53 ? 22.312 -0.116 -0.947 1 95.12 53 GLY B N 1
ATOM 3503 C CA . GLY B 1 53 ? 23.109 -0.564 0.186 1 95.12 53 GLY B CA 1
ATOM 3504 C C . GLY B 1 53 ? 22.328 -0.575 1.49 1 95.12 53 GLY B C 1
ATOM 3505 O O . GLY B 1 53 ? 22.844 -1.019 2.52 1 95.12 53 GLY B O 1
ATOM 3506 N N . SER B 1 54 ? 21.172 -0.026 1.48 1 96.69 54 SER B N 1
ATOM 3507 C CA . SER B 1 54 ? 20.344 -0.112 2.678 1 96.69 54 SER B CA 1
ATOM 3508 C C . SER B 1 54 ? 19.812 -1.528 2.883 1 96.69 54 SER B C 1
ATOM 3510 O O . SER B 1 54 ? 19.031 -2.027 2.076 1 96.69 54 SER B O 1
ATOM 3512 N N . ARG B 1 55 ? 20.062 -2.117 3.973 1 96.81 55 ARG B N 1
ATOM 3513 C CA . ARG B 1 55 ? 19.844 -3.549 4.133 1 96.81 55 ARG B CA 1
ATOM 3514 C C . ARG B 1 55 ? 18.562 -3.812 4.934 1 96.81 55 ARG B C 1
ATOM 3516 O O . ARG B 1 55 ? 18.016 -4.91 4.883 1 96.81 55 ARG B O 1
ATOM 3523 N N . GLU B 1 56 ? 18.109 -2.803 5.648 1 97.31 56 GLU B N 1
ATOM 3524 C CA . GLU B 1 56 ? 17 -3.088 6.566 1 97.31 56 GLU B CA 1
ATOM 3525 C C . GLU B 1 56 ? 15.75 -2.305 6.188 1 97.31 56 GLU B C 1
ATOM 3527 O O . GLU B 1 56 ? 14.633 -2.709 6.52 1 97.31 56 GLU B O 1
ATOM 3532 N N . VAL B 1 57 ? 15.969 -1.169 5.527 1 98.5 57 VAL B N 1
ATOM 3533 C CA . VAL B 1 57 ? 14.836 -0.291 5.27 1 98.5 57 VAL B CA 1
ATOM 3534 C C . VAL B 1 57 ? 14.852 0.158 3.809 1 98.5 57 VAL B C 1
ATOM 3536 O O . VAL B 1 57 ? 15.898 0.541 3.283 1 98.5 57 VAL B O 1
ATOM 3539 N N . ALA B 1 58 ? 13.734 0.027 3.148 1 98.62 58 ALA B N 1
ATOM 3540 C CA . ALA B 1 58 ? 13.523 0.659 1.85 1 98.62 58 ALA B CA 1
ATOM 3541 C C . ALA B 1 58 ? 12.797 1.992 2.002 1 98.62 58 ALA B C 1
ATOM 3543 O O . ALA B 1 58 ? 11.961 2.15 2.893 1 98.62 58 ALA B O 1
ATOM 3544 N N . ALA B 1 59 ? 13.078 2.947 1.14 1 98.88 59 ALA B N 1
ATOM 3545 C CA . ALA B 1 59 ? 12.445 4.266 1.195 1 98.88 59 ALA B CA 1
ATOM 3546 C C . ALA B 1 59 ? 12.211 4.82 -0.206 1 98.88 59 ALA B C 1
ATOM 3548 O O . ALA B 1 59 ? 13.102 4.777 -1.058 1 98.88 59 ALA B O 1
ATOM 3549 N N . HIS B 1 60 ? 11.023 5.23 -0.485 1 98.81 60 HIS B N 1
ATOM 3550 C CA . HIS B 1 60 ? 10.656 5.941 -1.706 1 98.81 60 HIS B CA 1
ATOM 3551 C C . HIS B 1 60 ? 10.242 7.379 -1.407 1 98.81 60 HIS B C 1
ATOM 3553 O O . HIS B 1 60 ? 9.383 7.621 -0.56 1 98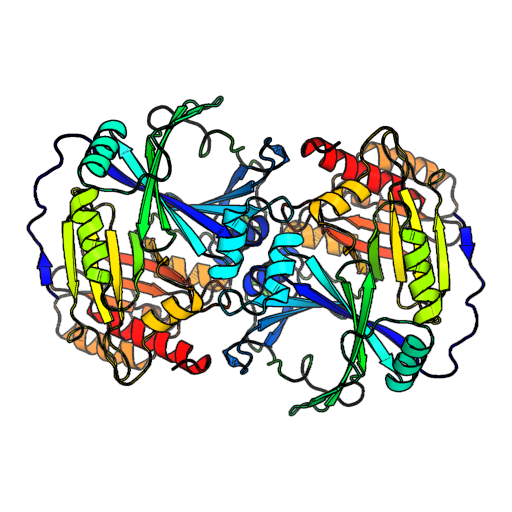.81 60 HIS B O 1
ATOM 3559 N N . VAL B 1 61 ? 10.844 8.305 -2.105 1 98.88 61 VAL B N 1
ATOM 3560 C CA . VAL B 1 61 ? 10.523 9.727 -1.944 1 98.88 61 VAL B CA 1
ATOM 3561 C C . VAL B 1 61 ? 9.672 10.195 -3.117 1 98.88 61 VAL B C 1
ATOM 3563 O O . VAL B 1 61 ? 10.047 10.016 -4.277 1 98.88 61 VAL B O 1
ATOM 3566 N N . VAL B 1 62 ? 8.523 10.742 -2.805 1 98.44 62 VAL B N 1
ATOM 3567 C CA . VAL B 1 62 ? 7.691 11.359 -3.836 1 98.44 62 VAL B CA 1
ATOM 3568 C C . VAL B 1 62 ? 7.602 12.859 -3.6 1 98.44 62 VAL B C 1
ATOM 3570 O O . VAL B 1 62 ? 7.676 13.32 -2.459 1 98.44 62 VAL B O 1
ATOM 3573 N N . ARG B 1 63 ? 7.414 13.57 -4.695 1 97.94 63 ARG B N 1
ATOM 3574 C CA . ARG B 1 63 ? 7.477 15.023 -4.586 1 97.94 63 ARG B CA 1
ATOM 3575 C C . ARG B 1 63 ? 6.422 15.688 -5.465 1 97.94 63 ARG B C 1
ATOM 3577 O O . ARG B 1 63 ? 6.125 15.195 -6.559 1 97.94 63 ARG B O 1
ATOM 3584 N N . GLN B 1 64 ? 5.84 16.656 -5.02 1 97.69 64 GLN B N 1
ATOM 3585 C CA . GLN B 1 64 ? 5.141 17.688 -5.773 1 97.69 64 GLN B CA 1
ATOM 3586 C C . GLN B 1 64 ? 5.582 19.078 -5.336 1 97.69 64 GLN B C 1
ATOM 3588 O O . GLN B 1 64 ? 5.258 19.531 -4.23 1 97.69 64 GLN B O 1
ATOM 3593 N N . ASN B 1 65 ? 6.285 19.781 -6.188 1 97.62 65 ASN B N 1
ATOM 3594 C CA . ASN B 1 65 ? 6.895 21.062 -5.855 1 97.62 65 ASN B CA 1
ATOM 3595 C C . ASN B 1 65 ? 7.684 20.984 -4.551 1 97.62 65 ASN B C 1
ATOM 3597 O O . ASN B 1 65 ? 8.664 20.25 -4.457 1 97.62 65 ASN B O 1
ATOM 3601 N N . LYS B 1 66 ? 7.199 21.641 -3.479 1 98.12 66 LYS B N 1
ATOM 3602 C CA . LYS B 1 66 ? 7.98 21.672 -2.244 1 98.12 66 LYS B CA 1
ATOM 3603 C C . LYS B 1 66 ? 7.523 20.594 -1.272 1 98.12 66 LYS B C 1
ATOM 3605 O O . LYS B 1 66 ? 8.094 20.438 -0.189 1 98.12 66 LYS B O 1
ATOM 3610 N N . ILE B 1 67 ? 6.551 19.828 -1.628 1 98.81 67 ILE B N 1
ATOM 3611 C CA . ILE B 1 67 ? 6.051 18.766 -0.764 1 98.81 67 ILE B CA 1
ATOM 3612 C C . ILE B 1 67 ? 6.848 17.484 -1.011 1 98.81 67 ILE B C 1
ATOM 3614 O O . ILE B 1 67 ? 6.938 17.016 -2.146 1 98.81 67 ILE B O 1
ATOM 3618 N N . MET B 1 68 ? 7.438 16.953 -0.002 1 98.75 68 MET B N 1
ATOM 3619 C CA . MET B 1 68 ? 8.125 15.672 -0.104 1 98.75 68 MET B CA 1
ATOM 3620 C C . MET B 1 68 ? 7.617 14.695 0.949 1 98.75 68 MET B C 1
ATOM 3622 O O . MET B 1 68 ? 7.625 15 2.143 1 98.75 68 MET B O 1
ATOM 3626 N N . PHE B 1 69 ? 7.102 13.578 0.512 1 98.94 69 PHE B N 1
ATOM 3627 C CA . PHE B 1 69 ? 6.754 12.445 1.366 1 98.94 69 PHE B CA 1
ATOM 3628 C C . PHE B 1 69 ? 7.75 11.305 1.193 1 98.94 69 PHE B C 1
ATOM 3630 O O . PHE B 1 69 ? 8.172 11.008 0.074 1 98.94 69 PHE B O 1
ATOM 3637 N N . VAL B 1 70 ? 8.188 10.758 2.279 1 98.94 70 VAL B N 1
ATOM 3638 C CA . VAL B 1 70 ? 9.062 9.594 2.285 1 98.94 70 VAL B CA 1
ATOM 3639 C C . VAL B 1 70 ? 8.32 8.391 2.865 1 98.94 70 VAL B C 1
ATOM 3641 O O . VAL B 1 70 ? 7.922 8.406 4.035 1 98.94 70 VAL B O 1
ATOM 3644 N N . PHE B 1 71 ? 8.148 7.352 2.074 1 98.94 71 PHE B N 1
ATOM 3645 C CA . PHE B 1 71 ? 7.551 6.109 2.551 1 98.94 71 PHE B CA 1
ATOM 3646 C C . PHE B 1 71 ? 8.625 5.066 2.83 1 98.94 71 PHE B C 1
ATOM 3648 O O . PHE B 1 71 ? 9.422 4.734 1.95 1 98.94 71 PHE B O 1
ATOM 3655 N N . GLN B 1 72 ? 8.633 4.574 4.055 1 98.94 72 GLN B N 1
ATOM 3656 C CA . GLN B 1 72 ? 9.641 3.605 4.457 1 98.94 72 GLN B CA 1
ATOM 3657 C C . GLN B 1 72 ? 9.008 2.287 4.887 1 98.94 72 GLN B C 1
ATOM 3659 O O . GLN B 1 72 ? 7.953 2.283 5.527 1 98.94 72 GLN B O 1
ATOM 3664 N N . SER B 1 73 ? 9.586 1.189 4.539 1 98.81 73 SER B N 1
ATOM 3665 C CA . SER B 1 73 ? 9.117 -0.129 4.949 1 98.81 73 SER B CA 1
ATOM 3666 C C . SER B 1 73 ? 10.281 -1.059 5.266 1 98.81 73 SER B C 1
ATOM 3668 O O . SER B 1 73 ? 11.406 -0.823 4.82 1 98.81 73 SER B O 1
ATOM 3670 N N . MET B 1 74 ? 10.023 -2.086 6.027 1 98.62 74 MET B N 1
ATOM 3671 C CA . MET B 1 74 ? 11.016 -3.074 6.426 1 98.62 74 MET B CA 1
ATOM 3672 C C . MET B 1 74 ? 11.422 -3.945 5.242 1 98.62 74 MET B C 1
ATOM 3674 O O . MET B 1 74 ? 10.594 -4.277 4.398 1 98.62 74 MET B O 1
ATOM 3678 N N . LEU B 1 75 ? 12.68 -4.371 5.277 1 98.12 75 LEU B N 1
ATOM 3679 C CA . LEU B 1 75 ? 13.18 -5.223 4.199 1 98.12 75 LEU B CA 1
ATOM 3680 C C . LEU B 1 75 ? 13.406 -6.648 4.691 1 98.12 75 LEU B C 1
ATOM 3682 O O . LEU B 1 75 ? 13.539 -7.57 3.885 1 98.12 75 LEU B O 1
ATOM 3686 N N . GLN B 1 76 ? 13.508 -6.824 5.977 1 97.88 76 GLN B N 1
ATOM 3687 C CA . GLN B 1 76 ? 13.812 -8.133 6.551 1 97.88 76 GLN B CA 1
ATOM 3688 C C . GLN B 1 76 ? 12.703 -8.586 7.504 1 97.88 76 GLN B C 1
ATOM 3690 O O . GLN B 1 76 ? 12.016 -7.758 8.102 1 97.88 76 GLN B O 1
ATOM 3695 N N . PRO B 1 77 ? 12.602 -9.906 7.656 1 98.38 77 PRO B N 1
ATOM 3696 C CA . PRO B 1 77 ? 11.672 -10.383 8.68 1 98.38 77 PRO B CA 1
ATOM 3697 C C . PRO B 1 77 ? 12 -9.852 10.07 1 98.38 77 PRO B C 1
ATOM 3699 O O . PRO B 1 77 ? 13.109 -10.055 10.562 1 98.38 77 PRO B O 1
ATOM 3702 N N . HIS B 1 78 ? 11.102 -9.211 10.711 1 98.25 78 HIS B N 1
ATOM 3703 C CA . HIS B 1 78 ? 11.141 -8.781 12.109 1 98.25 78 HIS B CA 1
ATOM 3704 C C . HIS B 1 78 ? 12.156 -7.664 12.32 1 98.25 78 HIS B C 1
ATOM 3706 O O . HIS B 1 78 ? 12.461 -7.309 13.461 1 98.25 78 HIS B O 1
ATOM 3712 N N . LYS B 1 79 ? 12.75 -7.184 11.195 1 97.31 79 LYS B N 1
ATOM 3713 C CA . LYS B 1 79 ? 13.766 -6.137 11.32 1 97.31 79 LYS B CA 1
ATOM 3714 C C . LYS B 1 79 ? 13.492 -4.988 10.359 1 97.31 79 LYS B C 1
ATOM 3716 O O . LYS B 1 79 ? 13.211 -5.211 9.18 1 97.31 79 LYS B O 1
ATOM 3721 N N . PRO B 1 80 ? 13.672 -3.748 10.945 1 98.06 80 PRO B N 1
ATOM 3722 C CA . PRO B 1 80 ? 13.969 -3.328 12.312 1 98.06 80 PRO B CA 1
ATOM 3723 C C . PRO B 1 80 ? 12.805 -3.586 13.273 1 98.06 80 PRO B C 1
ATOM 3725 O O . PRO B 1 80 ? 11.648 -3.322 12.93 1 98.06 80 PRO B O 1
ATOM 3728 N N . LYS B 1 81 ? 13.109 -3.932 14.43 1 98.06 81 LYS B N 1
ATOM 3729 C CA . LYS B 1 81 ? 12.102 -4.301 15.422 1 98.06 81 LYS B CA 1
ATOM 3730 C C . LYS B 1 81 ? 11.148 -3.139 15.695 1 98.06 81 LYS B C 1
ATOM 3732 O O . LYS B 1 81 ? 9.93 -3.32 15.734 1 98.06 81 LYS B O 1
ATOM 3737 N N . GLU B 1 82 ? 11.656 -1.968 15.852 1 98 82 GLU B N 1
ATOM 3738 C CA . GLU B 1 82 ? 10.852 -0.792 16.188 1 98 82 GLU B CA 1
ATOM 3739 C C . GLU B 1 82 ? 9.859 -0.472 15.07 1 98 82 GLU B C 1
ATOM 3741 O O . GLU B 1 82 ? 8.734 -0.037 15.336 1 98 82 GLU B O 1
ATOM 3746 N N . MET B 1 83 ? 10.266 -0.645 13.891 1 98.25 83 MET B N 1
ATOM 3747 C CA . MET B 1 83 ? 9.383 -0.389 12.766 1 98.25 83 MET B CA 1
ATOM 3748 C C . MET B 1 83 ? 8.25 -1.411 12.719 1 98.25 83 MET B C 1
ATOM 3750 O O . MET B 1 83 ? 7.105 -1.064 12.422 1 98.25 83 MET B O 1
ATOM 3754 N N . GLY B 1 84 ? 8.594 -2.676 12.945 1 98.5 84 GLY B N 1
ATOM 3755 C CA . GLY B 1 84 ? 7.566 -3.699 13.008 1 98.5 84 GLY B CA 1
ATOM 3756 C C . GLY B 1 84 ? 6.523 -3.428 14.078 1 98.5 84 GLY B C 1
ATOM 3757 O O . GLY B 1 84 ? 5.32 -3.549 13.82 1 98.5 84 GLY B O 1
ATOM 3758 N N . GLU B 1 85 ? 7 -3.068 15.242 1 98.44 85 GLU B N 1
ATOM 3759 C CA . GLU B 1 85 ? 6.094 -2.73 16.328 1 98.44 85 GLU B CA 1
ATOM 3760 C C . GLU B 1 85 ? 5.207 -1.544 15.969 1 98.44 85 GLU B C 1
ATOM 3762 O O . GLU B 1 85 ? 4.016 -1.536 16.281 1 98.44 85 GLU B O 1
ATOM 3767 N N . HIS B 1 86 ? 5.812 -0.562 15.359 1 98.62 86 HIS B N 1
ATOM 3768 C CA . HIS B 1 86 ? 5.086 0.629 14.93 1 98.62 86 HIS B CA 1
ATOM 3769 C C . HIS B 1 86 ? 3.988 0.277 13.93 1 98.62 86 HIS B C 1
ATOM 3771 O O . HIS B 1 86 ? 2.869 0.782 14.023 1 98.62 86 HIS B O 1
ATOM 3777 N N . LEU B 1 87 ? 4.281 -0.6 13.031 1 98.44 87 LEU B N 1
ATOM 3778 C CA . LEU B 1 87 ? 3.338 -0.985 11.984 1 98.44 87 LEU B CA 1
ATOM 3779 C C . LEU B 1 87 ? 2.139 -1.719 12.578 1 98.44 87 LEU B C 1
ATOM 3781 O O . LEU B 1 87 ? 0.998 -1.475 12.18 1 98.44 87 LEU B O 1
ATOM 3785 N N . VAL B 1 88 ? 2.412 -2.613 13.484 1 98.56 88 VAL B N 1
ATOM 3786 C CA . VAL B 1 88 ? 1.346 -3.42 14.07 1 98.56 88 VAL B CA 1
ATOM 3787 C C . VAL B 1 88 ? 0.452 -2.541 14.945 1 98.56 88 VAL B C 1
ATOM 3789 O O . VAL B 1 88 ? -0.76 -2.756 15.016 1 98.56 88 VAL B O 1
ATOM 3792 N N . LYS B 1 89 ? 1.009 -1.557 15.477 1 98.69 89 LYS B N 1
ATOM 3793 C CA . LYS B 1 89 ? 0.271 -0.667 16.359 1 98.69 89 LYS B CA 1
ATOM 3794 C C . LYS B 1 89 ? -0.474 0.407 15.578 1 98.69 89 LYS B C 1
ATOM 3796 O O . LYS B 1 89 ? -1.677 0.603 15.773 1 98.69 89 LYS B O 1
ATOM 3801 N N . HIS B 1 90 ? 0.174 1.063 14.617 1 98.69 90 HIS B N 1
ATOM 3802 C CA . HIS B 1 90 ? -0.352 2.287 14.023 1 98.69 90 HIS B CA 1
ATOM 3803 C C . HIS B 1 90 ? -0.827 2.047 12.594 1 98.69 90 HIS B C 1
ATOM 3805 O O . HIS B 1 90 ? -1.551 2.871 12.031 1 98.69 90 HIS B O 1
ATOM 3811 N N . GLY B 1 91 ? -0.491 0.883 11.953 1 98.19 91 GLY B N 1
ATOM 3812 C CA . GLY B 1 91 ? -0.669 0.784 10.516 1 98.19 91 GLY B CA 1
ATOM 3813 C C . GLY B 1 91 ? 0.193 1.761 9.734 1 98.19 91 GLY B C 1
ATOM 3814 O O . GLY B 1 91 ? 1.262 2.16 10.203 1 98.19 91 GLY B O 1
ATOM 3815 N N . ASP B 1 92 ? -0.12 2.043 8.5 1 98.56 92 ASP B N 1
ATOM 3816 C CA . ASP B 1 92 ? 0.565 3.109 7.773 1 98.56 92 ASP B CA 1
ATOM 3817 C C . ASP B 1 92 ? 0.335 4.461 8.445 1 98.56 92 ASP B C 1
ATOM 3819 O O . ASP B 1 92 ? -0.802 4.93 8.531 1 98.56 92 ASP B O 1
ATOM 3823 N N . SER B 1 93 ? 1.392 5.074 8.891 1 98.69 93 SER B N 1
ATOM 3824 C CA . SER B 1 93 ? 1.224 6.309 9.656 1 98.69 93 SER B CA 1
ATOM 3825 C C . SER B 1 93 ? 2.455 7.203 9.539 1 98.69 93 SER B C 1
ATOM 3827 O O . SER B 1 93 ? 3.518 6.75 9.109 1 98.69 93 SER B O 1
ATOM 3829 N N . VAL B 1 94 ? 2.275 8.43 9.875 1 98.88 94 VAL B N 1
ATOM 3830 C CA . VAL B 1 94 ? 3.389 9.375 9.914 1 98.88 94 VAL B CA 1
ATOM 3831 C C . VAL B 1 94 ? 4.273 9.078 11.117 1 98.88 94 VAL B C 1
ATOM 3833 O O . VAL B 1 94 ? 3.795 9.039 12.258 1 98.88 94 VAL B O 1
ATOM 3836 N N . LYS B 1 95 ? 5.488 8.852 10.852 1 98.88 95 LYS B N 1
ATOM 3837 C CA . LYS B 1 95 ? 6.453 8.602 11.914 1 98.88 95 LYS B CA 1
ATOM 3838 C C . LYS B 1 95 ? 7.227 9.867 12.273 1 98.88 95 LYS B C 1
ATOM 3840 O O . LYS B 1 95 ? 7.539 10.102 13.445 1 98.88 95 LYS B O 1
ATOM 3845 N N . ASP B 1 96 ? 7.516 10.688 11.242 1 98.88 96 ASP B N 1
ATOM 3846 C CA . ASP B 1 96 ? 8.398 11.82 11.477 1 98.88 96 ASP B CA 1
ATOM 3847 C C . ASP B 1 96 ? 7.973 13.031 10.648 1 98.88 96 ASP B C 1
ATOM 3849 O O . ASP B 1 96 ? 7.641 12.891 9.469 1 98.88 96 ASP B O 1
ATOM 3853 N N . VAL B 1 97 ? 7.949 14.117 11.273 1 98.94 97 VAL B N 1
ATOM 3854 C CA . VAL B 1 97 ? 7.797 15.414 10.617 1 98.94 97 VAL B CA 1
ATOM 3855 C C . VAL B 1 97 ? 9.109 16.188 10.688 1 98.94 97 VAL B C 1
ATOM 3857 O O . VAL B 1 97 ? 9.477 16.703 11.742 1 98.94 97 VAL B O 1
ATOM 3860 N N . ALA B 1 98 ? 9.719 16.344 9.547 1 98.94 98 ALA B N 1
ATOM 3861 C CA . ALA B 1 98 ? 11.031 16.984 9.523 1 98.94 98 ALA B CA 1
ATOM 3862 C C . ALA B 1 98 ? 10.906 18.484 9.25 1 98.94 98 ALA B C 1
ATOM 3864 O O . ALA B 1 98 ? 10.055 18.906 8.461 1 98.94 98 ALA B O 1
ATOM 3865 N N . PHE B 1 99 ? 11.812 19.25 9.883 1 98.81 99 PHE B N 1
ATOM 3866 C CA . PHE B 1 99 ? 11.898 20.688 9.695 1 98.81 99 PHE B CA 1
ATOM 3867 C C . PHE B 1 99 ? 13.234 21.078 9.078 1 98.81 99 PHE B C 1
ATOM 3869 O O . PHE B 1 99 ? 14.289 20.609 9.531 1 98.81 99 PHE B O 1
ATOM 3876 N N . GLU B 1 100 ? 13.148 21.844 8.062 1 98.75 100 GLU B N 1
ATOM 3877 C CA . GLU B 1 100 ? 14.359 22.516 7.613 1 98.75 100 GLU B CA 1
ATOM 3878 C C . GLU B 1 100 ? 14.781 23.609 8.594 1 98.75 100 GLU B C 1
ATOM 3880 O O . GLU B 1 100 ? 13.969 24.453 8.977 1 98.75 100 GLU B O 1
ATOM 3885 N N . VAL B 1 101 ? 16.094 23.625 8.961 1 98.62 101 VAL B N 1
ATOM 3886 C CA . VAL B 1 101 ? 16.516 24.578 9.977 1 98.62 101 VAL B CA 1
ATOM 3887 C C . VAL B 1 101 ? 17.844 25.219 9.578 1 98.62 101 VAL B C 1
ATOM 3889 O O . VAL B 1 101 ? 18.578 24.672 8.742 1 98.62 101 VAL B O 1
ATOM 3892 N N . GLU B 1 102 ? 18.125 26.344 10.102 1 97.94 102 GLU B N 1
ATOM 3893 C CA . GLU B 1 102 ? 19.422 27.031 10.094 1 97.94 102 GLU B CA 1
ATOM 3894 C C . GLU B 1 102 ? 20.031 27.062 11.492 1 97.94 102 GLU B C 1
ATOM 3896 O O . GLU B 1 102 ? 19.328 27.297 12.477 1 97.94 102 GLU B O 1
ATOM 3901 N N . ASP B 1 103 ? 21.312 26.766 11.555 1 97.56 103 ASP B N 1
ATOM 3902 C CA . ASP B 1 103 ? 22.031 26.672 12.828 1 97.56 103 ASP B CA 1
ATOM 3903 C C . ASP B 1 103 ? 21.406 25.578 13.711 1 97.56 103 ASP B C 1
ATOM 3905 O O . ASP B 1 103 ? 21 25.844 14.836 1 97.56 103 ASP B O 1
ATOM 3909 N N . LEU B 1 104 ? 21.5 24.391 13.234 1 98.44 104 LEU B N 1
ATOM 3910 C CA . LEU B 1 104 ? 20.891 23.203 13.844 1 98.44 104 LEU B CA 1
ATOM 3911 C C . LEU B 1 104 ? 21.438 23 15.258 1 98.44 104 LEU B C 1
ATOM 3913 O O . LEU B 1 104 ? 20.672 22.656 16.172 1 98.44 104 LEU B O 1
ATOM 3917 N N . ASP B 1 105 ? 22.656 23.281 15.484 1 97.69 105 ASP B N 1
ATOM 3918 C CA . ASP B 1 105 ? 23.281 23.047 16.781 1 97.69 105 ASP B CA 1
ATOM 3919 C C . ASP B 1 105 ? 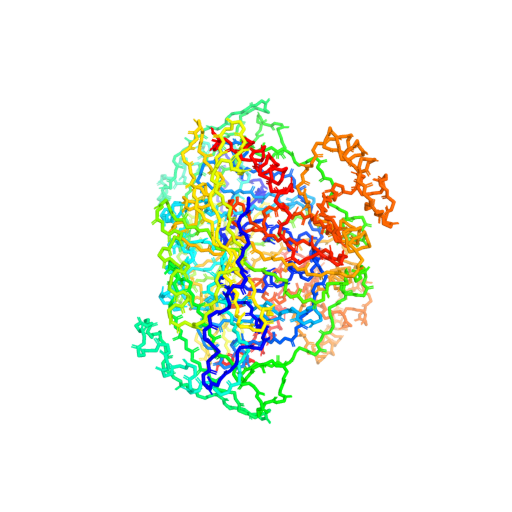22.641 23.922 17.859 1 97.69 105 ASP B C 1
ATOM 3921 O O . ASP B 1 105 ? 22.406 23.469 18.969 1 97.69 105 ASP B O 1
ATOM 3925 N N . ALA B 1 106 ? 22.422 25.109 17.5 1 97.44 106 ALA B N 1
ATOM 3926 C CA . ALA B 1 106 ? 21.812 26.031 18.453 1 97.44 106 ALA B CA 1
ATOM 3927 C C . ALA B 1 106 ? 20.391 25.594 18.812 1 97.44 106 ALA B C 1
ATOM 3929 O O . ALA B 1 106 ? 20 25.656 19.984 1 97.44 106 ALA B O 1
ATOM 3930 N N . ILE B 1 107 ? 19.656 25.25 17.797 1 97.5 107 ILE B N 1
ATOM 3931 C CA . ILE B 1 107 ? 18.281 24.797 18.016 1 97.5 107 ILE B CA 1
ATOM 3932 C C . ILE B 1 107 ? 18.281 23.547 18.906 1 97.5 107 ILE B C 1
ATOM 3934 O O . ILE B 1 107 ? 17.5 23.469 19.859 1 97.5 107 ILE B O 1
ATOM 3938 N N . PHE B 1 108 ? 19.156 22.625 18.625 1 97.69 108 PHE B N 1
ATOM 3939 C CA . PHE B 1 108 ? 19.219 21.359 19.359 1 97.69 108 PHE B CA 1
ATOM 3940 C C . PHE B 1 108 ? 19.625 21.594 20.797 1 97.69 108 PHE B C 1
ATOM 3942 O O . PHE B 1 108 ? 19.016 21.047 21.719 1 97.69 108 PHE B O 1
ATOM 3949 N N . THR B 1 109 ? 20.641 22.359 20.969 1 97.19 109 THR B N 1
ATOM 3950 C CA . THR B 1 109 ? 21.141 22.656 22.312 1 97.19 109 THR B CA 1
ATOM 3951 C C . THR B 1 109 ? 20.031 23.281 23.156 1 97.19 109 THR B C 1
ATOM 3953 O O . THR B 1 109 ? 19.828 22.906 24.297 1 97.19 109 THR B O 1
ATOM 3956 N N . ARG B 1 110 ? 19.359 24.188 22.578 1 96.12 110 ARG B N 1
ATOM 3957 C CA . ARG B 1 110 ? 18.266 24.859 23.281 1 96.12 110 ARG B CA 1
ATOM 3958 C C . ARG B 1 110 ? 17.156 23.875 23.609 1 96.12 110 ARG B C 1
ATOM 3960 O O . ARG B 1 110 ? 16.594 23.906 24.719 1 96.12 110 ARG B O 1
ATOM 3967 N N . ALA B 1 111 ? 16.766 23.062 22.688 1 96.56 111 ALA B N 1
ATOM 3968 C CA . ALA B 1 111 ? 15.711 22.078 22.906 1 96.56 111 ALA B CA 1
ATOM 3969 C C . ALA B 1 111 ? 16.047 21.156 24.078 1 96.56 111 ALA B C 1
ATOM 3971 O O . ALA B 1 111 ? 15.195 20.875 24.922 1 96.56 111 ALA B O 1
ATOM 3972 N N . ILE B 1 112 ? 17.281 20.719 24.125 1 96.12 112 ILE B N 1
ATOM 3973 C CA . ILE B 1 112 ? 17.734 19.797 25.156 1 96.12 112 ILE B CA 1
ATOM 3974 C C . ILE B 1 112 ? 17.734 20.5 26.516 1 96.12 112 ILE B C 1
ATOM 3976 O O . ILE B 1 112 ? 17.297 19.922 27.516 1 96.12 112 ILE B O 1
ATOM 3980 N N . GLU B 1 113 ? 18.234 21.672 26.516 1 95.69 113 GLU B N 1
ATOM 3981 C CA . GLU B 1 113 ? 18.297 22.438 27.75 1 95.69 113 GLU B CA 1
ATOM 3982 C C . GLU B 1 113 ? 16.906 22.672 28.328 1 95.69 113 GLU B C 1
ATOM 3984 O O . GLU B 1 113 ? 16.734 22.797 29.531 1 95.69 113 GLU B O 1
ATOM 3989 N N . ARG B 1 114 ? 16.016 22.625 27.453 1 95.31 114 ARG B N 1
ATOM 3990 C CA . ARG B 1 114 ? 14.648 22.969 27.859 1 95.31 114 ARG B CA 1
ATOM 3991 C C . ARG B 1 114 ? 13.82 21.703 28.062 1 95.31 114 ARG B C 1
ATOM 3993 O O . ARG B 1 114 ? 12.602 21.781 28.25 1 95.31 114 ARG B O 1
ATOM 4000 N N . GLY B 1 115 ? 14.445 20.516 27.844 1 94.31 115 GLY B N 1
ATOM 4001 C CA . GLY B 1 115 ? 13.812 19.297 28.328 1 94.31 115 GLY B CA 1
ATOM 4002 C C . GLY B 1 115 ? 13.367 18.375 27.203 1 94.31 115 GLY B C 1
ATOM 4003 O O . GLY B 1 115 ? 12.711 17.359 27.453 1 94.31 115 GLY B O 1
ATOM 4004 N N . ALA B 1 116 ? 13.68 18.641 26.031 1 95.69 116 ALA B N 1
ATOM 4005 C CA . ALA B 1 116 ? 13.297 17.75 24.938 1 95.69 116 ALA B CA 1
ATOM 4006 C C . ALA B 1 116 ? 13.953 16.391 25.078 1 95.69 116 ALA B C 1
ATOM 4008 O O . ALA B 1 116 ? 15.109 16.281 25.484 1 95.69 116 ALA B O 1
ATOM 4009 N N . ILE B 1 117 ? 13.195 15.344 24.75 1 96.25 117 ILE B N 1
ATOM 4010 C CA . ILE B 1 117 ? 13.742 13.992 24.719 1 96.25 117 ILE B CA 1
ATOM 4011 C C . ILE B 1 117 ? 14.492 13.773 23.406 1 96.25 117 ILE B C 1
ATOM 4013 O O . ILE B 1 117 ? 13.914 13.883 22.312 1 96.25 117 ILE B O 1
ATOM 4017 N N . VAL B 1 118 ? 15.758 13.445 23.578 1 97.25 118 VAL B N 1
ATOM 4018 C CA . VAL B 1 118 ? 16.609 13.227 22.422 1 97.25 118 VAL B CA 1
ATOM 4019 C C . VAL B 1 118 ? 16.406 11.82 21.875 1 97.25 118 VAL B C 1
ATOM 4021 O O . VAL B 1 118 ? 16.484 10.836 22.609 1 97.25 118 VAL B O 1
ATOM 4024 N N . VAL B 1 119 ? 16.047 11.719 20.625 1 97.56 119 VAL B N 1
ATOM 4025 C CA . VAL B 1 119 ? 16.016 10.43 19.938 1 97.56 119 VAL B CA 1
ATOM 4026 C C . VAL B 1 119 ? 17.375 10.125 19.328 1 97.56 119 VAL B C 1
ATOM 4028 O O . VAL B 1 119 ? 17.875 9.008 19.438 1 97.56 119 VAL B O 1
ATOM 4031 N N . LYS B 1 120 ? 17.953 11.117 18.656 1 97.12 120 LYS B N 1
ATOM 4032 C CA . LYS B 1 120 ? 19.281 11.008 18.078 1 97.12 120 LYS B CA 1
ATOM 4033 C C . LYS B 1 120 ? 20.016 12.352 18.125 1 97.12 120 LYS B C 1
ATOM 4035 O O . LYS B 1 120 ? 19.5 13.367 17.656 1 97.12 120 LYS B O 1
ATOM 4040 N N . LYS B 1 121 ? 21.172 12.328 18.703 1 98.06 121 LYS B N 1
ATOM 4041 C CA . LYS B 1 121 ? 22 13.523 18.75 1 98.06 121 LYS B CA 1
ATOM 4042 C C . LYS B 1 121 ? 22.438 13.961 17.359 1 98.06 121 LYS B C 1
ATOM 4044 O O . LYS B 1 121 ? 22.344 13.188 16.406 1 98.06 121 LYS B O 1
ATOM 4049 N N . PRO B 1 122 ? 22.844 15.227 17.25 1 98.44 122 PRO B N 1
ATOM 4050 C CA . PRO B 1 122 ? 23.219 15.703 15.914 1 98.44 122 PRO B CA 1
ATOM 4051 C C . PRO B 1 122 ? 24.234 14.789 15.227 1 98.44 122 PRO B C 1
ATOM 4053 O O . PRO B 1 122 ? 25.188 14.328 15.859 1 98.44 122 PRO B O 1
ATOM 4056 N N . TRP B 1 123 ? 23.953 14.477 14.023 1 98.38 123 TRP B N 1
ATOM 4057 C CA . TRP B 1 123 ? 24.859 13.68 13.203 1 98.38 123 TRP B CA 1
ATOM 4058 C C . TRP B 1 123 ? 24.891 14.188 11.766 1 98.38 123 TRP B C 1
ATOM 4060 O O . TRP B 1 123 ? 24.047 15.008 11.375 1 98.38 123 TRP B O 1
ATOM 4070 N N . GLU B 1 124 ? 25.875 13.773 11.047 1 98.38 124 GLU B N 1
ATOM 4071 C CA . GLU B 1 124 ? 26.031 14.164 9.648 1 98.38 124 GLU B CA 1
ATOM 4072 C C . GLU B 1 124 ? 26.047 12.945 8.734 1 98.38 124 GLU B C 1
ATOM 4074 O O . GLU B 1 124 ? 26.547 11.883 9.117 1 98.38 124 GLU B O 1
ATOM 4079 N N . GLU B 1 125 ? 25.406 13.109 7.633 1 98.25 125 GLU B N 1
ATOM 4080 C CA . GLU B 1 125 ? 25.516 12.141 6.543 1 98.25 125 GLU B CA 1
ATOM 4081 C C . GLU B 1 125 ? 26.078 12.789 5.281 1 98.25 125 GLU B C 1
ATOM 4083 O O . GLU B 1 125 ? 25.766 13.938 4.973 1 98.25 125 GLU B O 1
ATOM 4088 N N . THR B 1 126 ? 26.953 12.031 4.59 1 98.12 126 THR B N 1
ATOM 4089 C CA . THR B 1 126 ? 27.672 12.594 3.455 1 98.12 126 THR B CA 1
ATOM 4090 C C . THR B 1 126 ? 27.672 11.633 2.273 1 98.12 126 THR B C 1
ATOM 4092 O O . THR B 1 126 ? 27.719 10.414 2.459 1 98.12 126 THR B O 1
ATOM 4095 N N . ASP B 1 127 ? 27.516 12.148 1.117 1 96.94 127 ASP B N 1
ATOM 4096 C CA . ASP B 1 127 ? 27.766 11.43 -0.127 1 96.94 127 ASP B CA 1
ATOM 4097 C C . ASP B 1 127 ? 28.281 12.367 -1.21 1 96.94 127 ASP B C 1
ATOM 4099 O O . ASP B 1 127 ? 28.875 13.406 -0.904 1 96.94 127 ASP B O 1
ATOM 4103 N N . GLU B 1 128 ? 28.203 12 -2.453 1 96.56 128 GLU B N 1
ATOM 4104 C CA . GLU B 1 128 ? 28.766 12.789 -3.539 1 96.56 128 GLU B CA 1
ATOM 4105 C C . GLU B 1 128 ? 28.094 14.156 -3.635 1 96.56 128 GLU B C 1
ATOM 4107 O O . GLU B 1 128 ? 28.672 15.109 -4.156 1 96.56 128 GLU B O 1
ATOM 4112 N N . GLY B 1 129 ? 26.953 14.281 -3.068 1 97.31 129 GLY B N 1
ATOM 4113 C CA . GLY B 1 129 ? 26.203 15.531 -3.135 1 97.31 129 GLY B CA 1
ATOM 4114 C C . GLY B 1 129 ? 26.562 16.5 -2.016 1 97.31 129 GLY B C 1
ATOM 4115 O O . GLY B 1 129 ? 26.109 17.641 -2.016 1 97.31 129 GLY B O 1
ATOM 4116 N N . GLY B 1 130 ? 27.297 16.031 -1.045 1 98.25 130 GLY B N 1
ATOM 4117 C CA . GLY B 1 130 ? 27.656 16.875 0.086 1 98.25 130 GLY B CA 1
ATOM 4118 C C . GLY B 1 130 ? 27.234 16.281 1.422 1 98.25 130 GLY B C 1
ATOM 4119 O O . GLY B 1 130 ? 27.25 15.062 1.598 1 98.25 130 GLY B O 1
ATOM 4120 N N . THR B 1 131 ? 27.047 17.234 2.316 1 98.5 131 THR B N 1
ATOM 4121 C CA . THR B 1 131 ? 26.781 16.812 3.688 1 98.5 131 THR B CA 1
ATOM 4122 C C . THR B 1 131 ? 25.469 17.406 4.195 1 98.5 131 THR B C 1
ATOM 4124 O O . THR B 1 131 ? 25.172 18.578 3.924 1 98.5 131 THR B O 1
ATOM 4127 N N . VAL B 1 132 ? 24.719 16.641 4.871 1 98.75 132 VAL B N 1
ATOM 4128 C CA . VAL B 1 132 ? 23.531 17.094 5.574 1 98.75 132 VAL B CA 1
ATOM 4129 C C . VAL B 1 132 ? 23.672 16.828 7.07 1 98.75 132 VAL B C 1
ATOM 4131 O O . VAL B 1 132 ? 24.156 15.766 7.473 1 98.75 132 VAL B O 1
ATOM 4134 N N . LYS B 1 133 ? 23.312 17.766 7.898 1 98.62 133 LYS B N 1
ATOM 4135 C CA . LYS B 1 133 ? 23.297 17.609 9.352 1 98.62 133 LYS B CA 1
ATOM 4136 C C . LYS B 1 133 ? 21.875 17.375 9.859 1 98.62 133 LYS B C 1
ATOM 4138 O O . LYS B 1 133 ? 20.922 18.016 9.406 1 98.62 133 LYS B O 1
ATOM 4143 N N . PHE B 1 134 ? 21.766 16.469 10.805 1 98.81 134 PHE B N 1
ATOM 4144 C CA . PHE B 1 134 ? 20.469 16.078 11.336 1 98.81 134 PHE B CA 1
ATOM 4145 C C . PHE B 1 134 ? 20.469 16.125 12.859 1 98.81 134 PHE B C 1
ATOM 4147 O O . PHE B 1 134 ? 21.531 16.141 13.492 1 98.81 134 PHE B O 1
ATOM 4154 N N . ALA B 1 135 ? 19.359 16.172 13.414 1 98.75 135 ALA B N 1
ATOM 4155 C CA . ALA B 1 135 ? 19.062 15.844 14.805 1 98.75 135 ALA B CA 1
ATOM 4156 C C . ALA B 1 135 ? 17.609 15.406 14.961 1 98.75 135 ALA B C 1
ATOM 4158 O O . ALA B 1 135 ? 16.766 15.727 14.125 1 98.75 135 ALA B O 1
ATOM 4159 N N . MET B 1 136 ? 17.375 14.633 15.961 1 98.56 136 MET B N 1
ATOM 4160 C CA . MET B 1 136 ? 16.016 14.086 16.094 1 98.56 136 MET B CA 1
ATOM 4161 C C . MET B 1 136 ? 15.555 14.141 17.547 1 98.56 136 MET B C 1
ATOM 4163 O O . MET B 1 136 ? 16.297 13.742 18.453 1 98.56 136 MET B O 1
ATOM 4167 N N . VAL B 1 137 ? 14.367 14.648 17.734 1 98.31 137 VAL B N 1
ATOM 4168 C CA . VAL B 1 137 ? 13.766 14.703 19.062 1 98.31 137 VAL B CA 1
ATOM 4169 C C . VAL B 1 137 ? 12.383 14.062 19.031 1 98.31 137 VAL B C 1
ATOM 4171 O O . VAL B 1 137 ? 11.781 13.93 17.953 1 98.31 137 VAL B O 1
ATOM 4174 N N . LYS B 1 138 ? 11.922 13.648 20.188 1 97.69 138 LYS B N 1
ATOM 4175 C CA . LYS B 1 138 ? 10.594 13.062 20.328 1 97.69 138 LYS B CA 1
ATOM 4176 C C . LYS B 1 138 ? 9.555 14.133 20.672 1 97.69 138 LYS B C 1
ATOM 4178 O O . LYS B 1 138 ? 9.82 15.023 21.484 1 97.69 138 LYS B O 1
ATOM 4183 N N . THR B 1 139 ? 8.453 14.102 20.062 1 97.19 139 THR B N 1
ATOM 4184 C CA . THR B 1 139 ? 7.324 14.93 20.453 1 97.19 139 THR B CA 1
ATOM 4185 C C . THR B 1 139 ? 6.207 14.086 21.047 1 97.19 139 THR B C 1
ATOM 4187 O O . THR B 1 139 ? 6.402 13.422 22.062 1 97.19 139 THR B O 1
ATOM 4190 N N . TYR B 1 140 ? 4.957 14.078 20.469 1 97.75 140 TYR B N 1
ATOM 4191 C CA . TYR B 1 140 ? 3.844 13.352 21.078 1 97.75 140 TYR B CA 1
ATOM 4192 C C . TYR B 1 140 ? 3.75 11.938 20.516 1 97.75 140 TYR B C 1
ATOM 4194 O O . TYR B 1 140 ? 4.031 11.703 19.328 1 97.75 140 TYR B O 1
ATOM 4202 N N . GLY B 1 141 ? 3.246 11.016 21.391 1 97.19 141 GLY B N 1
ATOM 4203 C CA . GLY B 1 141 ? 3.141 9.633 20.969 1 97.19 141 GLY B CA 1
ATOM 4204 C C . GLY B 1 141 ? 4.461 9.055 20.484 1 97.19 141 GLY B C 1
ATOM 4205 O O . GLY B 1 141 ? 5.477 9.156 21.172 1 97.19 141 GLY B O 1
ATOM 4206 N N . ASP B 1 142 ? 4.406 8.414 19.344 1 97.56 142 ASP B N 1
ATOM 4207 C CA . ASP B 1 142 ? 5.602 7.828 18.75 1 97.56 142 ASP B CA 1
ATOM 4208 C C . ASP B 1 142 ? 6.156 8.719 17.625 1 97.56 142 ASP B C 1
ATOM 4210 O O . ASP B 1 142 ? 7.059 8.312 16.891 1 97.56 142 ASP B O 1
ATOM 4214 N N . THR B 1 143 ? 5.613 9.914 17.516 1 98.5 143 THR B N 1
ATOM 4215 C CA . THR B 1 143 ? 6.02 10.844 16.469 1 98.5 143 THR B CA 1
ATOM 4216 C C . THR B 1 143 ? 7.336 11.523 16.828 1 98.5 143 THR B C 1
ATOM 4218 O O . THR B 1 143 ? 7.562 11.867 18 1 98.5 143 THR B O 1
ATOM 4221 N N . THR B 1 144 ? 8.148 11.758 15.836 1 98.75 144 THR B N 1
ATOM 4222 C CA . THR B 1 144 ? 9.422 12.445 16.031 1 98.75 144 THR B CA 1
ATOM 4223 C C . THR B 1 144 ? 9.531 13.648 15.086 1 98.75 144 THR B C 1
ATOM 4225 O O . THR B 1 144 ? 8.789 13.742 14.109 1 98.75 144 THR B O 1
ATOM 4228 N N . HIS B 1 145 ? 10.359 14.562 15.445 1 98.81 145 HIS B N 1
ATOM 4229 C CA . HIS B 1 145 ? 10.805 15.641 14.57 1 98.81 145 HIS B CA 1
ATOM 4230 C C . HIS B 1 145 ? 12.281 15.5 14.227 1 98.81 145 HIS B C 1
ATOM 4232 O O . HIS B 1 145 ? 13.117 15.32 15.117 1 98.81 145 HIS B O 1
ATOM 4238 N N . THR B 1 146 ? 12.555 15.539 13.016 1 98.88 146 THR B N 1
ATOM 4239 C CA . THR B 1 146 ? 13.938 15.609 12.562 1 98.88 146 THR B CA 1
ATOM 4240 C C . THR B 1 146 ? 14.281 17.016 12.094 1 98.88 146 THR B C 1
ATOM 4242 O O . THR B 1 146 ? 13.539 17.625 11.312 1 98.88 146 THR B O 1
ATOM 4245 N N . PHE B 1 147 ? 15.328 17.547 12.672 1 98.81 147 PHE B N 1
ATOM 4246 C CA . PHE B 1 147 ? 15.891 18.797 12.156 1 98.81 147 PHE B CA 1
ATOM 4247 C C . PHE B 1 147 ? 16.859 18.516 11.008 1 98.81 147 PHE B C 1
ATOM 4249 O O . PHE B 1 147 ? 17.703 17.609 11.109 1 98.81 147 PHE B O 1
ATOM 4256 N N . VAL B 1 148 ? 16.734 19.266 9.945 1 98.81 148 VAL B N 1
ATOM 4257 C CA . VAL B 1 148 ? 17.531 19.016 8.758 1 98.81 148 VAL B CA 1
ATOM 4258 C C . VAL B 1 148 ? 18.234 20.312 8.32 1 98.81 148 VAL B C 1
ATOM 4260 O O . VAL B 1 148 ? 17.562 21.312 8.047 1 98.81 148 VAL B O 1
ATOM 4263 N N . ASP B 1 149 ? 19.469 20.328 8.258 1 98.62 149 ASP B N 1
ATOM 4264 C CA . ASP B 1 149 ? 20.281 21.391 7.66 1 98.62 149 ASP B CA 1
ATOM 4265 C C . ASP B 1 149 ? 20.969 20.906 6.387 1 98.62 149 ASP B C 1
ATOM 4267 O O . ASP B 1 149 ? 21.984 20.219 6.445 1 98.62 149 ASP B O 1
ATOM 4271 N N . ARG B 1 150 ? 20.422 21.266 5.285 1 96.56 150 ARG B N 1
ATOM 4272 C CA . ARG B 1 150 ? 20.969 20.812 4.012 1 96.56 150 ARG B CA 1
ATOM 4273 C C . ARG B 1 150 ? 21.734 21.922 3.309 1 96.56 150 ARG B C 1
ATOM 4275 O O . ARG B 1 150 ? 21.891 21.906 2.086 1 96.56 150 ARG B O 1
ATOM 4282 N N . SER B 1 151 ? 22.219 22.875 3.99 1 96.69 151 SER B N 1
ATOM 4283 C CA . SER B 1 151 ? 22.891 24.047 3.426 1 96.69 151 SER B CA 1
ATOM 4284 C C . SER B 1 151 ? 24.125 23.641 2.631 1 96.69 151 SER B C 1
ATOM 4286 O O . SER B 1 151 ? 24.562 24.375 1.739 1 96.69 151 SER B O 1
ATOM 4288 N N . LYS B 1 152 ? 24.672 22.531 2.902 1 97.56 152 LYS B N 1
ATOM 4289 C CA . LYS B 1 152 ? 25.891 22.094 2.229 1 97.56 152 LYS B CA 1
ATOM 4290 C C . LYS B 1 152 ? 25.625 20.859 1.352 1 97.56 152 LYS B C 1
ATOM 4292 O O . LYS B 1 152 ? 26.531 20.062 1.113 1 97.56 152 LYS B O 1
ATOM 4297 N N . TYR B 1 153 ? 24.406 20.688 0.964 1 97.88 153 TYR B N 1
ATOM 4298 C CA . TYR B 1 153 ? 24.047 19.5 0.209 1 97.88 153 TYR B CA 1
ATOM 4299 C C . TYR B 1 153 ? 23.328 19.859 -1.08 1 97.88 153 TYR B C 1
ATOM 4301 O O . TYR B 1 153 ? 22.375 20.656 -1.062 1 97.88 153 TYR B O 1
ATOM 4309 N N . LYS B 1 154 ? 23.688 19.203 -2.191 1 96.81 154 LYS B N 1
ATOM 4310 C CA . LYS B 1 154 ? 23.109 19.516 -3.498 1 96.81 154 LYS B CA 1
ATOM 4311 C C . LYS B 1 154 ? 22.578 18.266 -4.184 1 96.81 154 LYS B C 1
ATOM 4313 O O . LYS B 1 154 ? 22.312 18.266 -5.387 1 96.81 154 LYS B O 1
ATOM 4318 N N . GLY B 1 155 ? 22.516 17.203 -3.49 1 95.69 155 GLY B N 1
ATOM 4319 C CA . GLY B 1 155 ? 22.031 15.961 -4.074 1 95.69 155 GLY B CA 1
ATOM 4320 C C . GLY B 1 155 ? 20.531 15.938 -4.297 1 95.69 155 GLY B C 1
ATOM 4321 O O . GLY B 1 155 ? 19.859 16.938 -4.059 1 95.69 155 GLY B O 1
ATOM 4322 N N . ALA B 1 156 ? 19.969 14.867 -4.688 1 94.25 156 ALA B N 1
ATOM 4323 C CA . ALA B 1 156 ? 18.578 14.734 -5.125 1 94.25 156 ALA B CA 1
ATOM 4324 C C . ALA B 1 156 ? 17.625 14.922 -3.957 1 94.25 156 ALA B C 1
ATOM 4326 O O . ALA B 1 156 ? 16.578 15.57 -4.098 1 94.25 156 ALA B O 1
ATOM 4327 N N . PHE B 1 157 ? 17.953 14.344 -2.855 1 98.19 157 PHE B N 1
ATOM 4328 C CA . PHE B 1 157 ? 17.109 14.43 -1.674 1 98.19 157 PHE B CA 1
ATOM 4329 C C . PHE B 1 157 ? 17.938 14.484 -0.404 1 98.19 157 PHE B C 1
ATOM 4331 O O . PHE B 1 157 ? 18.266 15.57 0.084 1 98.19 157 PHE B O 1
ATOM 4338 N N . LEU B 1 158 ? 18.453 13.352 0.022 1 98.5 158 LEU B N 1
ATOM 4339 C CA . LEU B 1 158 ? 19.359 13.203 1.155 1 98.5 158 LEU B CA 1
ATOM 4340 C C . LEU B 1 158 ? 20.484 12.219 0.826 1 98.5 158 LEU B C 1
ATOM 4342 O O . LEU B 1 158 ? 20.359 11.43 -0.115 1 98.5 158 LEU B O 1
ATOM 4346 N N . PRO B 1 159 ? 21.609 12.297 1.545 1 98.12 159 PRO B N 1
ATOM 4347 C CA . PRO B 1 159 ? 22.672 11.328 1.297 1 98.12 159 PRO B CA 1
ATOM 4348 C C . PRO B 1 159 ? 22.188 9.883 1.426 1 98.12 159 PRO B C 1
ATOM 4350 O O . PRO B 1 159 ? 21.422 9.562 2.332 1 98.12 159 PRO B O 1
ATOM 4353 N N . GLY B 1 160 ? 22.656 9.047 0.494 1 97.06 160 GLY B N 1
ATOM 4354 C CA . GLY B 1 160 ? 22.281 7.641 0.517 1 97.06 160 GLY B CA 1
ATOM 4355 C C . GLY B 1 160 ? 21.125 7.316 -0.404 1 97.06 160 GLY B C 1
ATOM 4356 O O . GLY B 1 160 ? 20.875 6.148 -0.698 1 97.06 160 GLY B O 1
ATOM 4357 N N . TYR B 1 161 ? 20.422 8.305 -0.829 1 98.12 161 TYR B N 1
ATOM 4358 C CA . TYR B 1 161 ? 19.344 8.117 -1.782 1 98.12 161 TYR B CA 1
ATOM 4359 C C . TYR B 1 161 ? 19.844 8.234 -3.215 1 98.12 161 TYR B C 1
ATOM 4361 O O . TYR B 1 161 ? 20.719 9.055 -3.51 1 98.12 161 TYR B O 1
ATOM 4369 N N . ARG B 1 162 ? 19.328 7.438 -4.066 1 97.12 162 ARG B N 1
ATOM 4370 C CA . ARG B 1 162 ? 19.609 7.516 -5.496 1 97.12 162 ARG B CA 1
ATOM 4371 C C . ARG B 1 162 ? 18.469 8.211 -6.234 1 97.12 162 ARG B C 1
ATOM 4373 O O . ARG B 1 162 ? 17.297 7.875 -6.047 1 97.12 162 ARG B O 1
ATOM 4380 N N . ALA B 1 163 ? 18.797 9.109 -7.074 1 97.19 163 ALA B N 1
ATOM 4381 C CA . ALA B 1 163 ? 17.797 9.82 -7.859 1 97.19 163 ALA B CA 1
ATOM 4382 C C . ALA B 1 163 ? 17.094 8.883 -8.828 1 97.19 163 ALA B C 1
ATOM 4384 O O . ALA B 1 163 ? 17.719 8.008 -9.43 1 97.19 163 ALA B O 1
ATOM 4385 N N . ILE B 1 164 ? 15.781 9.023 -8.945 1 95.31 164 ILE B N 1
ATOM 4386 C CA . ILE B 1 164 ? 15.016 8.266 -9.93 1 95.31 164 ILE B CA 1
ATOM 4387 C C . ILE B 1 164 ? 15.227 8.867 -11.32 1 95.31 164 ILE B C 1
ATOM 4389 O O . ILE B 1 164 ? 15.102 10.078 -11.5 1 95.31 164 ILE B O 1
ATOM 4393 N N . THR B 1 165 ? 15.508 7.969 -12.203 1 90.38 165 THR B N 1
ATOM 4394 C CA . THR B 1 165 ? 15.797 8.469 -13.547 1 90.38 165 THR B CA 1
ATOM 4395 C C . THR B 1 165 ? 14.758 7.984 -14.547 1 90.38 165 THR B C 1
ATOM 4397 O O . THR B 1 165 ? 14.742 8.422 -15.695 1 90.38 165 THR B O 1
ATOM 4400 N N . ILE B 1 166 ? 13.945 7.078 -14.102 1 87 166 ILE B N 1
ATOM 4401 C CA . ILE B 1 166 ? 12.938 6.543 -15.008 1 87 166 ILE B CA 1
ATOM 4402 C C . ILE B 1 166 ? 11.625 7.309 -14.836 1 87 166 ILE B C 1
ATOM 4404 O O . ILE B 1 166 ? 11.188 7.543 -13.711 1 87 166 ILE B O 1
ATOM 4408 N N . GLN B 1 167 ? 11.094 7.605 -15.938 1 88.62 167 GLN B N 1
ATOM 4409 C CA . GLN B 1 167 ? 9.828 8.328 -15.906 1 88.62 167 GLN B CA 1
ATOM 4410 C C . GLN B 1 167 ? 8.648 7.371 -15.797 1 88.62 167 GLN B C 1
ATOM 4412 O O . GLN B 1 167 ? 8.594 6.355 -16.484 1 88.62 167 GLN B O 1
ATOM 4417 N N . ASP B 1 168 ? 7.785 7.668 -14.945 1 92.06 168 ASP B N 1
ATOM 4418 C CA . ASP B 1 168 ? 6.539 6.922 -14.82 1 92.06 168 ASP B CA 1
ATOM 4419 C C . ASP B 1 168 ? 5.559 7.293 -15.93 1 92.06 168 ASP B C 1
ATOM 4421 O O . ASP B 1 168 ? 5.125 8.445 -16.031 1 92.06 168 ASP B O 1
ATOM 4425 N N . PRO B 1 169 ? 5.184 6.379 -16.734 1 91.88 169 PRO B N 1
ATOM 4426 C CA . PRO B 1 169 ? 4.273 6.688 -17.844 1 91.88 169 PRO B CA 1
ATOM 4427 C C . PRO B 1 169 ? 2.967 7.32 -17.375 1 91.88 169 PRO B C 1
ATOM 4429 O O . PRO B 1 169 ? 2.348 8.094 -18.109 1 91.88 169 PRO B O 1
ATOM 4432 N N . LEU B 1 170 ? 2.521 7.016 -16.219 1 89.62 170 LEU B N 1
ATOM 4433 C CA . LEU B 1 170 ? 1.27 7.57 -15.711 1 89.62 170 LEU B CA 1
ATOM 4434 C C . LEU B 1 170 ? 1.363 9.086 -15.578 1 89.62 170 LEU B C 1
ATOM 4436 O O . LEU B 1 170 ? 0.352 9.789 -15.664 1 89.62 170 LEU B O 1
ATOM 4440 N N . CYS B 1 171 ? 2.549 9.578 -15.328 1 85.94 171 CYS B N 1
ATOM 4441 C CA . CYS B 1 171 ? 2.736 11.016 -15.188 1 85.94 171 CYS B CA 1
ATOM 4442 C C . CYS B 1 171 ? 2.408 11.734 -16.484 1 85.94 171 CYS B C 1
ATOM 4444 O O . CYS B 1 171 ? 2.014 12.906 -16.469 1 85.94 171 CYS B O 1
ATOM 4446 N N . ASP B 1 172 ? 2.545 11.031 -17.547 1 87.31 172 ASP B N 1
ATOM 4447 C CA . ASP B 1 172 ? 2.254 11.617 -18.859 1 87.31 172 ASP B CA 1
ATOM 4448 C C . ASP B 1 172 ? 0.781 11.453 -19.219 1 87.31 172 ASP B C 1
ATOM 4450 O O . ASP B 1 172 ? 0.219 12.266 -19.953 1 87.31 172 ASP B O 1
ATOM 4454 N N . LEU B 1 173 ? 0.247 10.453 -18.703 1 88.19 173 LEU B N 1
ATOM 4455 C CA . LEU B 1 173 ? -1.118 10.109 -19.094 1 88.19 173 LEU B CA 1
ATOM 4456 C C . LEU B 1 173 ? -2.129 10.828 -18.203 1 88.19 173 LEU B C 1
ATOM 4458 O O . LEU B 1 173 ? -3.258 11.094 -18.625 1 88.19 173 LEU B O 1
ATOM 4462 N N . LEU B 1 174 ? -1.727 11.133 -17 1 90.38 174 LEU B N 1
ATOM 4463 C CA . LEU B 1 174 ? -2.664 11.68 -16.031 1 90.38 174 LEU B CA 1
ATOM 4464 C C . LEU B 1 174 ? -2.387 13.164 -15.781 1 90.38 174 LEU B C 1
ATOM 4466 O O . LEU B 1 174 ? -1.242 13.609 -15.883 1 90.38 174 LEU B O 1
ATOM 4470 N N . PRO B 1 175 ? -3.387 13.914 -15.438 1 92.25 175 PRO B N 1
ATOM 4471 C CA . PRO B 1 175 ? -3.211 15.352 -15.25 1 92.25 175 PRO B CA 1
ATOM 4472 C C . PRO B 1 175 ? -2.354 15.688 -14.031 1 92.25 175 PRO B C 1
ATOM 4474 O O . PRO B 1 175 ? -2.451 15.023 -13 1 92.25 175 PRO B O 1
ATOM 4477 N N . LYS B 1 176 ? -1.614 16.797 -14.164 1 94.88 176 LYS B N 1
ATOM 4478 C CA . LYS B 1 176 ? -0.877 17.344 -13.023 1 94.88 176 LYS B CA 1
ATOM 4479 C C . LYS B 1 176 ? -1.812 18.047 -12.055 1 94.88 176 LYS B C 1
ATOM 4481 O O . LYS B 1 176 ? -2.752 18.734 -12.469 1 94.88 176 LYS B O 1
ATOM 4486 N N . THR B 1 177 ? -1.548 17.953 -10.766 1 96.69 177 THR B N 1
ATOM 4487 C CA . THR B 1 177 ? -2.568 18.391 -9.82 1 96.69 177 THR B CA 1
ATOM 4488 C C . THR B 1 177 ? -2.211 19.75 -9.227 1 96.69 177 THR B C 1
ATOM 4490 O O . THR B 1 177 ? -3.072 20.438 -8.68 1 96.69 177 THR B O 1
ATOM 4493 N N . GLY B 1 178 ? -0.989 20.141 -9.219 1 97.25 178 GLY B N 1
ATOM 4494 C CA . GLY B 1 178 ? -0.625 21.531 -8.945 1 97.25 178 GLY B CA 1
ATOM 4495 C C . GLY B 1 178 ? -0.505 21.844 -7.465 1 97.25 178 GLY B C 1
ATOM 4496 O O . GLY B 1 178 ? -0.76 22.969 -7.039 1 97.25 178 GLY B O 1
ATOM 4497 N N . LEU B 1 179 ? -0.175 20.938 -6.59 1 98.44 179 LEU B N 1
ATOM 4498 C CA . LEU B 1 179 ? 0.1 21.219 -5.184 1 98.44 179 LEU B CA 1
ATOM 4499 C C . LEU B 1 179 ? 1.43 21.953 -5.027 1 98.44 179 LEU B C 1
ATOM 4501 O O . LEU B 1 179 ? 2.346 21.766 -5.832 1 98.44 179 LEU B O 1
ATOM 4505 N N . ASN B 1 180 ? 1.562 22.766 -3.967 1 98.31 180 ASN B N 1
ATOM 4506 C CA . ASN B 1 180 ? 2.715 23.656 -3.854 1 98.31 180 ASN B CA 1
ATOM 4507 C C . ASN B 1 180 ? 3.604 23.266 -2.674 1 98.31 180 ASN B C 1
ATOM 4509 O O . ASN B 1 180 ? 4.758 22.891 -2.859 1 98.31 180 ASN B O 1
ATOM 4513 N N . PHE B 1 181 ? 3.115 23.422 -1.478 1 98.5 181 PHE B N 1
ATOM 4514 C CA . PHE B 1 181 ? 3.871 23.156 -0.257 1 98.5 181 PHE B CA 1
ATOM 4515 C C . PHE B 1 181 ? 2.949 22.703 0.865 1 98.5 181 PHE B C 1
ATOM 4517 O O . PHE B 1 181 ? 1.725 22.75 0.727 1 98.5 181 PHE B O 1
ATOM 4524 N N . ILE B 1 182 ? 3.535 22.172 1.919 1 98.69 182 ILE B N 1
ATOM 4525 C CA . ILE B 1 182 ? 2.77 21.781 3.096 1 98.69 182 ILE B CA 1
ATOM 4526 C C . ILE B 1 182 ? 2.32 23.031 3.859 1 98.69 182 ILE B C 1
ATOM 4528 O O . ILE B 1 182 ? 3.15 23.828 4.301 1 98.69 182 ILE B O 1
ATOM 4532 N N . ASP B 1 183 ? 1.041 23.156 3.984 1 98.12 183 ASP B N 1
ATOM 4533 C CA . ASP B 1 183 ? 0.469 24.312 4.676 1 98.12 183 ASP B CA 1
ATOM 4534 C C . ASP B 1 183 ? 0.517 24.125 6.188 1 98.12 183 ASP B C 1
ATOM 4536 O O . ASP B 1 183 ? 0.953 25.016 6.914 1 98.12 183 ASP B O 1
ATOM 4540 N N . HIS B 1 184 ? 0.005 23.047 6.656 1 97.94 184 HIS B N 1
ATOM 4541 C CA . HIS B 1 184 ? 0.039 22.734 8.078 1 97.94 184 HIS B CA 1
ATOM 4542 C C . HIS B 1 184 ? -0.14 21.234 8.305 1 97.94 184 HIS B C 1
ATOM 4544 O O . HIS B 1 184 ? -0.537 20.5 7.395 1 97.94 184 HIS B O 1
ATOM 4550 N N . ILE B 1 185 ? 0.208 20.75 9.477 1 98.62 185 ILE B N 1
ATOM 4551 C CA . ILE B 1 185 ? 0.073 19.359 9.875 1 98.62 185 ILE B CA 1
ATOM 4552 C C . ILE B 1 185 ? -0.655 19.266 11.211 1 98.62 185 ILE B C 1
ATOM 4554 O O . ILE B 1 185 ? -0.304 19.969 12.164 1 98.62 185 ILE B O 1
ATOM 4558 N N . VAL B 1 186 ? -1.634 18.391 11.266 1 97.25 186 VAL B N 1
ATOM 4559 C CA . VAL B 1 186 ? -2.479 18.312 12.453 1 97.25 186 VAL B CA 1
ATOM 4560 C C . VAL B 1 186 ? -2.141 17.062 13.25 1 97.25 186 VAL B C 1
ATOM 4562 O O . VAL B 1 186 ? -2.119 15.961 12.703 1 97.25 186 VAL B O 1
ATOM 4565 N N . GLY B 1 187 ? -1.901 17.25 14.555 1 98.25 187 GLY B N 1
ATOM 4566 C CA . GLY B 1 187 ? -1.72 16.141 15.484 1 98.25 187 GLY B CA 1
ATOM 4567 C C . GLY B 1 187 ? -2.904 15.945 16.406 1 98.25 187 GLY B C 1
ATOM 4568 O O . GLY B 1 187 ? -3.414 16.906 16.984 1 98.25 187 GLY B O 1
ATOM 4569 N N . ASN B 1 188 ? -3.387 14.727 16.484 1 97.94 188 ASN B N 1
ATOM 4570 C CA . ASN B 1 188 ? -4.465 14.375 17.406 1 97.94 188 ASN B CA 1
ATOM 4571 C C . ASN B 1 188 ? -3.926 13.719 18.672 1 97.94 188 ASN B C 1
ATOM 4573 O O . ASN B 1 188 ? -2.996 12.906 18.609 1 97.94 188 ASN B O 1
ATOM 4577 N N . GLN B 1 189 ? -4.488 14.156 19.766 1 98.19 189 GLN B N 1
ATOM 4578 C CA . GLN B 1 189 ? -4.074 13.703 21.094 1 98.19 189 GLN B CA 1
ATOM 4579 C C . GLN B 1 189 ? -5.234 13.047 21.844 1 98.19 189 GLN B C 1
ATOM 4581 O O . GLN B 1 189 ? -6.398 13.344 21.562 1 98.19 189 GLN B O 1
ATOM 4586 N N . PRO B 1 190 ? -4.836 12.102 22.812 1 97.06 190 PRO B N 1
ATOM 4587 C CA . PRO B 1 190 ? -5.859 11.695 23.781 1 97.06 190 PRO B CA 1
ATOM 4588 C C . PRO B 1 190 ? -6.383 12.867 24.609 1 97.06 190 PRO B C 1
ATOM 4590 O O . PRO B 1 190 ? -5.77 13.938 24.625 1 97.06 190 PRO B O 1
ATOM 4593 N N . GLU B 1 191 ? -7.445 12.602 25.328 1 94.38 191 GLU B N 1
ATOM 4594 C CA . GLU B 1 191 ? -8.047 13.609 26.203 1 94.38 191 GLU B CA 1
ATOM 4595 C C . GLU B 1 191 ? -7.031 14.133 27.219 1 94.38 191 GLU B C 1
ATOM 4597 O O . GLU B 1 191 ? -6.254 13.359 27.781 1 94.38 191 GLU B O 1
ATOM 4602 N N . ASP B 1 192 ? -6.953 15.461 27.328 1 94.25 192 ASP B N 1
ATOM 4603 C CA . ASP B 1 192 ? -6.199 16.203 28.344 1 94.25 192 ASP B CA 1
ATOM 4604 C C . ASP B 1 192 ? -4.711 16.234 27.984 1 94.25 192 ASP B C 1
ATOM 4606 O O . ASP B 1 192 ? -3.885 16.609 28.828 1 94.25 192 ASP B O 1
ATOM 4610 N N . ASP B 1 193 ? -4.387 15.891 26.734 1 96.69 193 ASP B N 1
ATOM 4611 C CA . ASP B 1 193 ? -2.969 15.891 26.375 1 96.69 193 ASP B CA 1
ATOM 4612 C C . ASP B 1 193 ? -2.633 17.047 25.453 1 96.69 193 ASP B C 1
ATOM 4614 O O . ASP B 1 193 ? -1.459 17.328 25.188 1 96.69 193 ASP B O 1
ATOM 4618 N N . MET B 1 194 ? -3.576 17.734 24.938 1 96.62 194 MET B N 1
ATOM 4619 C CA . MET B 1 194 ? -3.383 18.781 23.953 1 96.62 194 MET B CA 1
ATOM 4620 C C . MET B 1 194 ? -2.492 19.891 24.5 1 96.62 194 MET B C 1
ATOM 4622 O O . MET B 1 194 ? -1.525 20.297 23.859 1 96.62 194 MET B O 1
ATOM 4626 N N . VAL B 1 195 ? -2.791 20.344 25.719 1 96.38 195 VAL B N 1
ATOM 4627 C CA . VAL B 1 195 ? -2.107 21.484 26.312 1 96.38 195 VAL B CA 1
ATOM 4628 C C . VAL B 1 195 ? -0.638 21.141 26.547 1 96.38 195 VAL B C 1
ATOM 4630 O O . VAL B 1 195 ? 0.25 21.938 26.25 1 96.38 195 VAL B O 1
ATOM 4633 N N . SER B 1 196 ? -0.437 19.969 27.094 1 97.25 196 SER B N 1
ATOM 4634 C CA . SER B 1 196 ? 0.935 19.547 27.375 1 97.25 196 SER B CA 1
ATOM 4635 C C . SER B 1 196 ? 1.763 19.484 26.094 1 97.25 196 SER B C 1
ATOM 4637 O O . SER B 1 196 ? 2.945 19.828 26.094 1 97.25 196 SER B O 1
ATOM 4639 N N . VAL B 1 197 ? 1.213 19.016 25.047 1 97.88 197 VAL B N 1
ATOM 4640 C CA . VAL B 1 197 ? 1.915 18.938 23.766 1 97.88 197 VAL B CA 1
ATOM 4641 C C . VAL B 1 197 ? 2.193 20.344 23.234 1 97.88 197 VAL B C 1
ATOM 4643 O O . VAL B 1 197 ? 3.291 20.609 22.75 1 97.88 197 VAL B O 1
ATOM 4646 N N . ALA B 1 198 ? 1.202 21.203 23.266 1 96.94 198 ALA B N 1
ATOM 4647 C CA . ALA B 1 198 ? 1.411 22.578 22.859 1 96.94 198 ALA B CA 1
ATOM 4648 C C . ALA B 1 198 ? 2.539 23.234 23.656 1 96.94 198 ALA B C 1
ATOM 4650 O O . ALA B 1 198 ? 3.402 23.906 23.078 1 96.94 198 ALA B O 1
ATOM 4651 N N . GLU B 1 199 ? 2.484 23 24.938 1 96.81 199 GLU B N 1
ATOM 4652 C CA . GLU B 1 199 ? 3.51 23.547 25.828 1 96.81 199 GLU B CA 1
ATOM 4653 C C . GLU B 1 199 ? 4.887 22.984 25.484 1 96.81 199 GLU B C 1
ATOM 4655 O O . GLU B 1 199 ? 5.895 23.688 25.609 1 96.81 199 GLU B O 1
ATOM 4660 N N . TRP B 1 200 ? 4.895 21.766 25.109 1 97.5 200 TRP B N 1
ATOM 4661 C CA . TRP B 1 200 ? 6.16 21.172 24.688 1 97.5 200 TRP B CA 1
ATOM 4662 C C . TRP B 1 200 ? 6.762 21.953 23.516 1 97.5 200 TRP B C 1
ATOM 4664 O O . TRP B 1 200 ? 7.957 22.25 23.516 1 97.5 200 TRP B O 1
ATOM 4674 N N . TYR B 1 201 ? 6.039 22.297 22.516 1 97.56 201 TYR B N 1
ATOM 4675 C CA . TYR B 1 201 ? 6.523 23.047 21.375 1 97.56 201 TYR B CA 1
ATOM 4676 C C . TYR B 1 201 ? 6.988 24.438 21.797 1 97.56 201 TYR B C 1
ATOM 4678 O O . TYR B 1 201 ? 8 24.938 21.297 1 97.56 201 TYR B O 1
ATOM 4686 N N . GLU B 1 202 ? 6.215 25.062 22.656 1 96.12 202 GLU B N 1
ATOM 4687 C CA . GLU B 1 202 ? 6.551 26.391 23.141 1 96.12 202 GLU B CA 1
ATOM 4688 C C . GLU B 1 202 ? 7.875 26.391 23.891 1 96.12 202 GLU B C 1
ATOM 4690 O O . GLU B 1 202 ? 8.727 27.25 23.672 1 96.12 202 GLU B O 1
ATOM 4695 N N . ARG B 1 203 ? 7.961 25.438 24.734 1 95.81 203 ARG B N 1
ATOM 4696 C CA . ARG B 1 203 ? 9.117 25.375 25.625 1 95.81 203 ARG B CA 1
ATOM 4697 C C . ARG B 1 203 ? 10.352 24.859 24.875 1 95.81 203 ARG B C 1
ATOM 4699 O O . ARG B 1 203 ? 11.391 25.531 24.859 1 95.81 203 ARG B O 1
ATOM 4706 N N . ASN B 1 204 ? 10.219 23.75 24.25 1 96.19 204 ASN B N 1
ATOM 4707 C CA . ASN B 1 204 ? 11.383 23.031 23.734 1 96.19 204 ASN B CA 1
ATOM 4708 C C . ASN B 1 204 ? 11.828 23.562 22.391 1 96.19 204 ASN B C 1
ATOM 4710 O O . ASN B 1 204 ? 13.008 23.516 22.047 1 96.19 204 ASN B O 1
ATOM 4714 N N . LEU B 1 205 ? 10.891 24.062 21.578 1 96.44 205 LEU B N 1
ATOM 4715 C CA . LEU B 1 205 ? 11.266 24.531 20.25 1 96.44 205 LEU B CA 1
ATOM 4716 C C . LEU B 1 205 ? 11.047 26.031 20.109 1 96.44 205 LEU B C 1
ATOM 4718 O O . LEU B 1 205 ? 11.344 26.609 19.062 1 96.44 205 LEU B O 1
ATOM 4722 N N . MET B 1 206 ? 10.492 26.672 21.078 1 96 206 MET B N 1
ATOM 4723 C CA . MET B 1 206 ? 10.203 28.109 21.141 1 96 206 MET B CA 1
ATOM 4724 C C . MET B 1 206 ? 9.211 28.5 20.062 1 96 206 MET B C 1
ATOM 4726 O O . MET B 1 206 ? 9.352 29.562 19.438 1 96 206 MET B O 1
ATOM 4730 N N . PHE B 1 207 ? 8.391 27.578 19.719 1 96.94 207 PHE B N 1
ATOM 4731 C CA . PHE B 1 207 ? 7.207 27.969 18.969 1 96.94 207 PHE B CA 1
ATOM 4732 C C . PHE B 1 207 ? 6.27 28.812 19.828 1 96.94 207 PHE B C 1
ATOM 4734 O O . PHE B 1 207 ? 6.527 29.016 21.016 1 96.94 207 PHE B O 1
ATOM 4741 N N . HIS B 1 208 ? 5.246 29.391 19.266 1 95.31 208 HIS B N 1
ATOM 4742 C CA . HIS B 1 208 ? 4.246 30.125 20.031 1 95.31 208 HIS B CA 1
ATOM 4743 C C . HIS B 1 208 ? 2.834 29.75 19.609 1 95.31 208 HIS B C 1
ATOM 4745 O O . HIS B 1 208 ? 2.631 29.203 18.516 1 95.31 208 HIS B O 1
ATOM 4751 N N . ARG B 1 209 ? 1.92 30 20.5 1 93.25 209 ARG B N 1
ATOM 4752 C CA . ARG B 1 209 ? 0.515 29.781 20.172 1 93.25 209 ARG B CA 1
ATOM 4753 C C . ARG B 1 209 ? 0.022 30.797 19.141 1 93.25 209 ARG B C 1
ATOM 4755 O O . ARG B 1 209 ? 0.327 31.984 19.25 1 93.25 209 ARG B O 1
ATOM 4762 N N . PHE B 1 210 ? -0.569 30.312 18.234 1 89.5 210 PHE B N 1
ATOM 4763 C CA . PHE B 1 210 ? -1.104 31.141 17.156 1 89.5 210 PHE B CA 1
ATOM 4764 C C . PHE B 1 210 ? -2.607 31.328 17.328 1 89.5 210 PHE B C 1
ATOM 4766 O O . PHE B 1 210 ? -3.111 32.438 17.203 1 89.5 210 PHE B O 1
ATOM 4773 N N . TRP B 1 211 ? -3.252 30.172 17.5 1 84.81 211 TRP B N 1
ATOM 4774 C CA . TRP B 1 211 ? -4.703 30.141 17.641 1 84.81 211 TRP B CA 1
ATOM 4775 C C . TRP B 1 211 ? -5.137 29.062 18.609 1 84.81 211 TRP B C 1
ATOM 4777 O O . TRP B 1 211 ? -4.43 28.062 18.797 1 84.81 211 TRP B O 1
ATOM 4787 N N . SER B 1 212 ? -6.262 29.344 19.312 1 85.5 212 SER B N 1
ATOM 4788 C CA . SER B 1 212 ? -6.895 28.266 20.078 1 85.5 212 SER B CA 1
ATOM 4789 C C . SER B 1 212 ? -8.406 28.297 19.922 1 85.5 212 SER B C 1
ATOM 4791 O O . SER B 1 212 ? -8.992 29.359 19.688 1 85.5 212 SER B O 1
ATOM 4793 N N . VAL B 1 213 ? -8.93 27.156 19.875 1 81.81 213 VAL B N 1
ATOM 4794 C CA . VAL B 1 213 ? -10.383 27.016 19.844 1 81.81 213 VAL B CA 1
ATOM 4795 C C . VAL B 1 213 ? -10.828 26.109 21 1 81.81 213 VAL B C 1
ATOM 4797 O O . VAL B 1 213 ? -10.164 25.125 21.328 1 81.81 213 VAL B O 1
ATOM 4800 N N . ASP B 1 214 ? -11.891 26.578 21.641 1 81.38 214 ASP B N 1
ATOM 4801 C CA . ASP B 1 214 ? -12.438 25.766 22.734 1 81.38 214 ASP B CA 1
ATOM 4802 C C . ASP B 1 214 ? -13.664 24.984 22.266 1 81.38 214 ASP B C 1
ATOM 4804 O O . ASP B 1 214 ? -14.133 25.156 21.141 1 81.38 214 ASP B O 1
ATOM 4808 N N . ASP B 1 215 ? -14.031 24.016 23.125 1 75.62 215 ASP B N 1
ATOM 4809 C CA . ASP B 1 215 ? -15.078 23.062 22.766 1 75.62 215 ASP B CA 1
ATOM 4810 C C . ASP B 1 215 ? -16.422 23.766 22.641 1 75.62 215 ASP B C 1
ATOM 4812 O O . ASP B 1 215 ? -17.375 23.219 22.062 1 75.62 215 ASP B O 1
ATOM 4816 N N . LYS B 1 216 ? -16.562 24.875 23.156 1 76.25 216 LYS B N 1
ATOM 4817 C CA . LYS B 1 216 ? -17.797 25.625 22.984 1 76.25 216 LYS B CA 1
ATOM 4818 C C . LYS B 1 216 ? -17.906 26.203 21.578 1 76.25 216 LYS B C 1
ATOM 4820 O O . LYS B 1 216 ? -19 26.484 21.094 1 76.25 216 LYS B O 1
ATOM 4825 N N . GLN B 1 217 ? -16.781 26.219 20.984 1 73 217 GLN B N 1
ATOM 4826 C CA . GLN B 1 217 ? -16.734 26.812 19.641 1 73 217 GLN B CA 1
ATOM 4827 C C . GLN B 1 217 ? -16.766 25.734 18.562 1 73 217 GLN B C 1
ATOM 4829 O O . GLN B 1 217 ? -17.266 25.953 17.469 1 73 217 GLN B O 1
ATOM 4834 N N . ILE B 1 218 ? -16.172 24.656 18.812 1 75.62 218 ILE B N 1
ATOM 4835 C CA . ILE B 1 218 ? -16.125 23.578 17.828 1 75.62 218 ILE B CA 1
ATOM 4836 C C . ILE B 1 218 ? -16.859 22.344 18.375 1 75.62 218 ILE B C 1
ATOM 4838 O O . ILE B 1 218 ? -16.266 21.531 19.078 1 75.62 218 ILE B O 1
ATOM 4842 N N . HIS B 1 219 ? -18.016 22.266 18.078 1 78.44 219 HIS B N 1
ATOM 4843 C CA . HIS B 1 219 ? -18.812 21.109 18.484 1 78.44 219 HIS B CA 1
ATOM 4844 C C . HIS B 1 219 ? -19.922 20.828 17.453 1 78.44 219 HIS B C 1
ATOM 4846 O O . HIS B 1 219 ? -20.344 21.719 16.734 1 78.44 219 HIS B O 1
ATOM 4852 N N . THR B 1 220 ? -20.156 19.625 17.297 1 75.69 220 THR B N 1
ATOM 4853 C CA . THR B 1 220 ? -21.344 19.172 16.594 1 75.69 220 THR B CA 1
ATOM 4854 C C . THR B 1 220 ? -22.422 18.734 17.578 1 75.69 220 THR B C 1
ATOM 4856 O O . THR B 1 220 ? -22.312 18.984 18.781 1 75.69 220 THR B O 1
ATOM 4859 N N . GLU B 1 221 ? -23.5 18.188 16.938 1 75.12 221 GLU B N 1
ATOM 4860 C CA . GLU B 1 221 ? -24.547 17.656 17.812 1 75.12 221 GLU B CA 1
ATOM 4861 C C . GLU B 1 221 ? -24.016 16.516 18.672 1 75.12 221 GLU B C 1
ATOM 4863 O O . GLU B 1 221 ? -24.5 16.297 19.781 1 75.12 221 GLU B O 1
ATOM 4868 N N . TYR B 1 222 ? -22.969 15.883 18.219 1 75.44 222 TYR B N 1
ATOM 4869 C CA . TYR B 1 222 ? -22.625 14.625 18.844 1 75.44 222 TYR B CA 1
ATOM 4870 C C . TYR B 1 222 ? -21.234 14.695 19.484 1 75.44 222 TYR B C 1
ATOM 4872 O O . TYR B 1 222 ? -20.922 13.93 20.406 1 75.44 222 TYR B O 1
ATOM 4880 N N . SER B 1 223 ? -20.406 15.609 18.984 1 78.5 223 SER B N 1
ATOM 4881 C CA . SER B 1 223 ? -19.016 15.578 19.438 1 78.5 223 SER B CA 1
ATOM 4882 C C . SER B 1 223 ? -18.422 16.984 19.5 1 78.5 223 SER B C 1
ATOM 4884 O O . SER B 1 223 ? -18.969 17.922 18.922 1 78.5 223 SER B O 1
ATOM 4886 N N . ALA B 1 224 ? -17.422 17.141 20.312 1 80.94 224 ALA B N 1
ATOM 4887 C CA . ALA B 1 224 ? -16.688 18.391 20.438 1 80.94 224 ALA B CA 1
ATOM 4888 C C . ALA B 1 224 ? -15.18 18.141 20.5 1 80.94 224 ALA B C 1
ATOM 4890 O O . ALA B 1 224 ? -14.742 17.016 20.766 1 80.94 224 ALA B O 1
ATOM 4891 N N . LEU B 1 225 ? -14.508 19.188 20.031 1 84.19 225 LEU B N 1
ATOM 4892 C CA . LEU B 1 225 ? -13.055 19.078 20.125 1 84.19 225 LEU B CA 1
ATOM 4893 C C . LEU B 1 225 ? -12.438 20.422 20.531 1 84.19 225 LEU B C 1
ATOM 4895 O O . LEU B 1 225 ? -13.109 21.453 20.516 1 84.19 225 LEU B O 1
ATOM 4899 N N . ARG B 1 226 ? -11.234 20.344 21.094 1 89.5 226 ARG B N 1
ATOM 4900 C CA . ARG B 1 226 ? -10.391 21.484 21.375 1 89.5 226 ARG B CA 1
ATOM 4901 C C . ARG B 1 226 ? -9.141 21.484 20.5 1 89.5 226 ARG B C 1
ATOM 4903 O O . ARG B 1 226 ? -8.656 20.422 20.109 1 89.5 226 ARG B O 1
ATOM 4910 N N . SER B 1 227 ? -8.703 22.688 20.219 1 91.81 227 SER B N 1
ATOM 4911 C CA . SER B 1 227 ? -7.543 22.797 19.344 1 91.81 227 SER B CA 1
ATOM 4912 C C . SER B 1 227 ? -6.656 23.969 19.75 1 91.81 227 SER B C 1
ATOM 4914 O O . SER B 1 227 ? -7.156 25.031 20.141 1 91.81 227 SER B O 1
ATOM 4916 N N . ILE B 1 228 ? -5.383 23.734 19.75 1 93.62 228 ILE B N 1
ATOM 4917 C CA . ILE B 1 228 ? -4.367 24.781 19.875 1 93.62 228 ILE B CA 1
ATOM 4918 C C . ILE B 1 228 ? -3.422 24.719 18.672 1 93.62 228 ILE B C 1
ATOM 4920 O O . ILE B 1 228 ? -2.896 23.641 18.344 1 93.62 228 ILE B O 1
ATOM 4924 N N . VAL B 1 229 ? -3.234 25.812 18.016 1 94.5 229 VAL B N 1
ATOM 4925 C CA . VAL B 1 229 ? -2.281 25.875 16.922 1 94.5 229 VAL B CA 1
ATOM 4926 C C . VAL B 1 229 ? -0.974 26.5 17.391 1 94.5 229 VAL B C 1
ATOM 4928 O O . VAL B 1 229 ? -0.972 27.609 17.922 1 94.5 229 VAL B O 1
ATOM 4931 N N . VAL B 1 230 ? 0.093 25.781 17.234 1 96.12 230 VAL B N 1
ATOM 4932 C CA . VAL B 1 230 ? 1.412 26.328 17.516 1 96.12 230 VAL B CA 1
ATOM 4933 C C . VAL B 1 230 ? 2.172 26.578 16.219 1 96.12 230 VAL B C 1
ATOM 4935 O O . VAL B 1 230 ? 1.953 25.875 15.227 1 96.12 230 VAL B O 1
ATOM 4938 N N . THR B 1 231 ? 3.021 27.531 16.203 1 96.75 231 THR B N 1
ATOM 4939 C CA . THR B 1 231 ? 3.793 27.906 15.023 1 96.75 231 THR B CA 1
ATOM 4940 C C . THR B 1 231 ? 5.168 28.438 15.414 1 96.75 231 THR B C 1
ATOM 4942 O O . THR B 1 231 ? 5.363 28.875 16.547 1 96.75 231 THR B O 1
ATOM 4945 N N . ASN B 1 232 ? 6.109 28.25 14.484 1 96.38 232 ASN B N 1
ATOM 4946 C CA . ASN B 1 232 ? 7.426 28.828 14.719 1 96.38 232 ASN B CA 1
ATOM 4947 C C . ASN B 1 232 ? 7.383 30.344 14.664 1 96.38 232 ASN B C 1
ATOM 4949 O O . ASN B 1 232 ? 6.367 30.938 14.281 1 96.38 232 ASN B O 1
ATOM 4953 N N . TYR B 1 233 ? 8.445 31 15.039 1 94.75 233 TYR B N 1
ATOM 4954 C CA . TYR B 1 233 ? 8.5 32.438 15.156 1 94.75 233 TYR B CA 1
ATOM 4955 C C . TYR B 1 233 ? 8.156 33.125 13.828 1 94.75 233 TYR B C 1
ATOM 4957 O O . TYR B 1 233 ? 7.43 34.125 13.797 1 94.75 233 TYR B O 1
ATOM 4965 N N . GLU B 1 234 ? 8.68 32.562 12.703 1 93.5 234 GLU B N 1
ATOM 4966 C CA . GLU B 1 234 ? 8.445 33.125 11.375 1 93.5 234 GLU B CA 1
ATOM 4967 C C . GLU B 1 234 ? 7.055 32.75 10.867 1 93.5 234 GLU B C 1
ATOM 4969 O O . GLU B 1 234 ? 6.598 33.312 9.852 1 93.5 234 GLU B O 1
ATOM 4974 N N . GLU B 1 235 ? 6.387 31.781 11.531 1 94.5 235 GLU B N 1
ATOM 4975 C CA . GLU B 1 235 ? 5.027 31.328 11.234 1 94.5 235 GLU B CA 1
ATOM 4976 C C . GLU B 1 235 ? 4.953 30.656 9.875 1 94.5 235 GLU B C 1
ATOM 4978 O O . GLU B 1 235 ? 3.994 30.859 9.125 1 94.5 235 GLU B O 1
ATOM 4983 N N . THR B 1 236 ? 6.008 29.984 9.492 1 96 236 THR B N 1
ATOM 4984 C CA . THR B 1 236 ? 6.078 29.188 8.266 1 96 236 THR B CA 1
ATOM 4985 C C . THR B 1 236 ? 5.703 27.734 8.539 1 96 236 THR B C 1
ATOM 4987 O O . THR B 1 236 ? 5.445 26.969 7.605 1 96 236 THR B O 1
ATOM 4990 N N . ILE B 1 237 ? 5.73 27.344 9.781 1 97.81 237 ILE B N 1
ATOM 4991 C CA . ILE B 1 237 ? 5.363 26 10.219 1 97.81 237 ILE B CA 1
ATOM 4992 C C . ILE B 1 237 ? 4.184 26.078 11.188 1 97.81 237 ILE B C 1
ATOM 4994 O O . ILE B 1 237 ? 4.297 26.672 12.266 1 97.81 237 ILE B O 1
ATOM 4998 N N . LYS B 1 238 ? 3.096 25.531 10.82 1 96.75 238 LYS B N 1
ATOM 4999 C CA . LYS B 1 238 ? 1.912 25.547 11.68 1 96.75 238 LYS B CA 1
ATOM 5000 C C . LYS B 1 238 ? 1.477 24.125 12.031 1 96.75 238 LYS B C 1
ATOM 5002 O O . LYS B 1 238 ? 1.325 23.281 11.148 1 96.75 238 LYS B O 1
ATOM 5007 N N . MET B 1 239 ? 1.291 23.906 13.312 1 97.25 239 MET B N 1
ATOM 5008 C CA . MET B 1 239 ? 0.934 22.578 13.82 1 97.25 239 MET B CA 1
ATOM 5009 C C . MET B 1 239 ? -0.279 22.656 14.742 1 97.25 239 MET B C 1
ATOM 5011 O O . MET B 1 239 ? -0.134 22.859 15.945 1 97.25 239 MET B O 1
ATOM 5015 N N . PRO B 1 240 ? -1.461 22.484 14.172 1 96 240 PRO B N 1
ATOM 5016 C CA . PRO B 1 240 ? -2.615 22.344 15.062 1 96 240 PRO B CA 1
ATOM 5017 C C . PRO B 1 240 ? -2.561 21.062 15.898 1 96 240 PRO B C 1
ATOM 5019 O O . PRO B 1 240 ? -2.195 20 15.383 1 96 240 PRO B O 1
ATOM 5022 N N . ILE B 1 241 ? -2.846 21.172 17.188 1 97 241 ILE B N 1
ATOM 5023 C CA . ILE B 1 241 ? -2.928 20.062 18.125 1 97 241 ILE B CA 1
ATOM 5024 C C . ILE B 1 241 ? -4.352 19.938 18.656 1 97 241 ILE B C 1
ATOM 5026 O O . ILE B 1 241 ? -4.863 20.875 19.297 1 97 241 ILE B O 1
ATOM 5030 N N . ASN B 1 242 ? -4.988 18.766 18.391 1 95.19 242 ASN B N 1
ATOM 5031 C CA . ASN B 1 242 ? -6.391 18.578 18.766 1 95.19 242 ASN B CA 1
ATOM 5032 C C . ASN B 1 242 ? -6.551 17.531 19.844 1 95.19 242 ASN B C 1
ATOM 5034 O O . ASN B 1 242 ? -5.715 16.625 19.984 1 95.19 242 ASN B O 1
ATOM 5038 N N . GLU B 1 243 ? -7.547 17.641 20.672 1 95.81 243 GLU B N 1
ATOM 5039 C CA . GLU B 1 243 ? -7.996 16.609 21.594 1 95.81 243 GLU B CA 1
ATOM 5040 C C . GLU B 1 243 ? -9.516 16.531 21.641 1 95.81 243 GLU B C 1
ATOM 5042 O O . GLU B 1 243 ? -10.203 17.484 21.281 1 95.81 243 GLU B O 1
ATOM 5047 N N . PRO B 1 244 ? -9.984 15.344 22 1 93.12 244 PRO B N 1
ATOM 5048 C CA . PRO B 1 244 ? -11.445 15.242 22.109 1 93.12 244 PRO B CA 1
ATOM 5049 C C . PRO B 1 244 ? -12.008 16.031 23.297 1 93.12 244 PRO B C 1
ATOM 5051 O O . PRO B 1 244 ? -11.273 16.312 24.25 1 93.12 244 PRO B O 1
ATOM 5054 N N . ALA B 1 245 ? -13.156 16.438 23.156 1 87.88 245 ALA B N 1
ATOM 5055 C CA . ALA B 1 245 ? -13.898 17.031 24.266 1 87.88 245 ALA B CA 1
ATOM 5056 C C . ALA B 1 245 ? -15.195 16.266 24.531 1 87.88 245 ALA B C 1
ATOM 5058 O O . ALA B 1 245 ? -15.641 15.477 23.703 1 87.88 245 ALA B O 1
ATOM 5059 N N . SER B 1 246 ? -15.664 16.453 25.719 1 81.19 246 SER B N 1
ATOM 5060 C CA . SER B 1 246 ? -16.875 15.734 26.141 1 81.19 246 SER B CA 1
ATOM 5061 C C . SER B 1 246 ? -18.016 15.992 25.172 1 81.19 246 SER B C 1
ATOM 5063 O O . SER B 1 246 ? -18.203 17.109 24.703 1 81.19 246 SER B O 1
ATOM 5065 N N . GLY B 1 247 ? -18.656 14.953 24.641 1 81.06 247 GLY B N 1
ATOM 5066 C CA . GLY B 1 247 ? -19.828 15.016 23.781 1 81.06 247 GLY B CA 1
ATOM 5067 C C . GLY B 1 247 ? -20.781 13.844 23.984 1 81.06 247 GLY B C 1
ATOM 5068 O O . GLY B 1 247 ? -20.516 12.969 24.812 1 81.06 247 GLY B O 1
ATOM 5069 N N . ARG B 1 248 ? -21.859 13.992 23.281 1 77.19 248 ARG B N 1
ATOM 5070 C CA . ARG B 1 248 ? -22.891 12.961 23.391 1 77.19 248 ARG B CA 1
ATOM 5071 C C . ARG B 1 248 ? -22.391 11.625 22.844 1 77.19 248 ARG B C 1
ATOM 5073 O O . ARG B 1 248 ? -22.812 10.562 23.312 1 77.19 248 ARG B O 1
ATOM 5080 N N . ARG B 1 249 ? -21.438 11.711 21.859 1 81.06 249 ARG B N 1
ATOM 5081 C CA . ARG B 1 249 ? -20.922 10.523 21.188 1 81.06 249 ARG B CA 1
ATOM 5082 C C . ARG B 1 249 ? -19.406 10.586 21.047 1 81.06 249 ARG B C 1
ATOM 5084 O O . ARG B 1 249 ? -18.766 11.555 21.484 1 81.06 249 ARG B O 1
ATOM 5091 N N . LYS B 1 250 ? -18.922 9.469 20.656 1 82.88 250 LYS B N 1
ATOM 5092 C CA . LYS B 1 250 ? -17.484 9.383 20.5 1 82.88 250 LYS B CA 1
ATOM 5093 C C . LYS B 1 250 ? -16.969 10.391 19.484 1 82.88 250 LYS B C 1
ATOM 5095 O O . LYS B 1 250 ? -17.438 10.422 18.344 1 82.88 250 LYS B O 1
ATOM 5100 N N . SER B 1 251 ? -16.094 11.109 19.812 1 86.25 251 SER B N 1
ATOM 5101 C CA . SER B 1 251 ? -15.477 12.125 18.969 1 86.25 251 SER B CA 1
ATOM 5102 C C . SER B 1 251 ? -14.617 11.484 17.875 1 86.25 251 SER B C 1
ATOM 5104 O O . SER B 1 251 ? -14.039 10.414 18.094 1 86.25 251 SER B O 1
ATOM 5106 N N . GLN B 1 252 ? -14.555 12.117 16.688 1 87.62 252 GLN B N 1
ATOM 5107 C CA . GLN B 1 252 ? -13.68 11.664 15.602 1 87.62 252 GLN B CA 1
ATOM 5108 C C . GLN B 1 252 ? -12.219 11.672 16.047 1 87.62 252 GLN B C 1
ATOM 5110 O O . GLN B 1 252 ? -11.414 10.859 15.578 1 87.62 252 GLN B O 1
ATOM 5115 N N . ILE B 1 253 ? -11.875 12.609 16.938 1 93.5 253 ILE B N 1
ATOM 5116 C CA . ILE B 1 253 ? -10.516 12.641 17.484 1 93.5 253 ILE B CA 1
ATOM 5117 C C . ILE B 1 253 ? -10.258 11.367 18.281 1 93.5 253 ILE B C 1
ATOM 5119 O O . ILE B 1 253 ? -9.195 10.75 18.156 1 93.5 253 ILE B O 1
ATOM 5123 N N . GLN B 1 254 ? -11.219 11.039 19.078 1 94.06 254 GLN B N 1
ATOM 5124 C CA . GLN B 1 254 ? -11.078 9.812 19.859 1 94.06 254 GLN B CA 1
ATOM 5125 C C . GLN B 1 254 ? -11.008 8.586 18.953 1 94.06 254 GLN B C 1
ATOM 5127 O O . GLN B 1 254 ? -10.266 7.641 19.234 1 94.06 254 GLN B O 1
ATOM 5132 N N . GLU B 1 255 ? -11.82 8.57 17.922 1 95.19 255 GLU B N 1
ATOM 5133 C CA . GLU B 1 255 ? -11.734 7.473 16.953 1 95.19 255 GLU B CA 1
ATOM 5134 C C . GLU B 1 255 ? -10.312 7.332 16.406 1 95.19 255 GLU B C 1
ATOM 5136 O O . GLU B 1 255 ? -9.781 6.227 16.328 1 95.19 255 GLU B O 1
ATOM 5141 N N . TYR B 1 256 ? -9.766 8.461 16.031 1 96.38 256 TYR B N 1
ATOM 5142 C CA . TYR B 1 256 ? -8.383 8.43 15.57 1 96.38 256 TYR B CA 1
ATOM 5143 C C . TYR B 1 256 ? -7.477 7.789 16.625 1 96.38 256 TYR B C 1
ATOM 5145 O O . TYR B 1 256 ? -6.676 6.906 16.297 1 96.38 256 TYR B O 1
ATOM 5153 N N . VAL B 1 257 ? -7.547 8.242 17.828 1 97.62 257 VAL B N 1
ATOM 5154 C CA . VAL B 1 257 ? -6.668 7.797 18.906 1 97.62 257 VAL B CA 1
ATOM 5155 C C . VAL B 1 257 ? -6.824 6.293 19.109 1 97.62 257 VAL B C 1
ATOM 5157 O O . VAL B 1 257 ? -5.836 5.578 19.297 1 97.62 257 VAL B O 1
ATOM 5160 N N . ASP B 1 258 ? -8.055 5.848 19.016 1 97.19 258 ASP B N 1
ATOM 5161 C CA . ASP B 1 258 ? -8.328 4.426 19.219 1 97.19 258 ASP B CA 1
ATOM 5162 C C . ASP B 1 258 ? -7.707 3.588 18.094 1 97.19 258 ASP B C 1
ATOM 5164 O O . ASP B 1 258 ? -7.051 2.58 18.359 1 97.19 258 ASP B O 1
ATOM 5168 N N . PHE B 1 259 ? -7.859 4.031 16.891 1 98 259 PHE B N 1
ATOM 5169 C CA . PHE B 1 259 ? -7.449 3.221 15.758 1 98 259 PHE B CA 1
ATOM 5170 C C . PHE B 1 259 ? -5.965 3.395 15.469 1 98 259 PHE B C 1
ATOM 5172 O O . PHE B 1 259 ? -5.328 2.508 14.898 1 98 259 PHE B O 1
ATOM 5179 N N . ASN B 1 260 ? -5.41 4.527 15.836 1 98.25 260 ASN B N 1
ATOM 5180 C CA . ASN B 1 260 ? -3.975 4.734 15.703 1 98.25 260 ASN B CA 1
ATOM 5181 C C . ASN B 1 260 ? -3.201 4.105 16.859 1 98.25 260 ASN B C 1
ATOM 5183 O O . ASN B 1 260 ? -1.988 3.906 16.766 1 98.25 260 ASN B O 1
ATOM 5187 N N . GLY B 1 261 ? -3.867 3.842 17.922 1 98.19 261 GLY B N 1
ATOM 5188 C CA . GL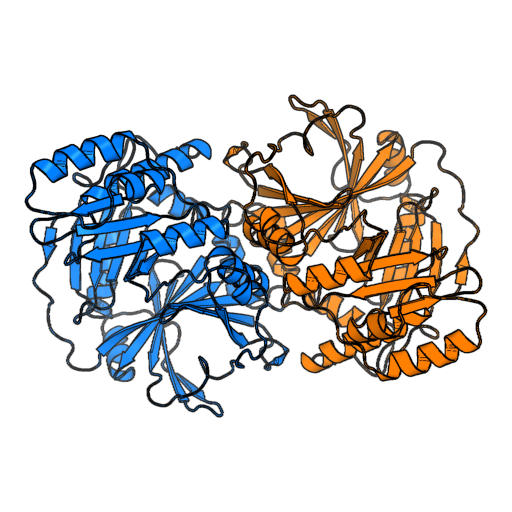Y B 1 261 ? -3.213 3.342 19.125 1 98.19 261 GLY B CA 1
ATOM 5189 C C . GLY B 1 261 ? -2.469 4.418 19.891 1 98.19 261 GLY B C 1
ATOM 5190 O O . GLY B 1 261 ? -1.377 4.176 20.406 1 98.19 261 GLY B O 1
ATOM 5191 N N . GLY B 1 262 ? -2.969 5.594 19.938 1 98.19 262 GLY B N 1
ATOM 5192 C CA . GLY B 1 262 ? -2.338 6.711 20.625 1 98.19 262 GLY B CA 1
ATOM 5193 C C . GLY B 1 262 ? -2.283 7.973 19.781 1 98.19 262 GLY B C 1
ATOM 5194 O O . GLY B 1 262 ? -2.943 8.07 18.75 1 98.19 262 GLY B O 1
ATOM 5195 N N . ALA B 1 263 ? -1.565 8.945 20.25 1 98.75 263 ALA B N 1
ATOM 5196 C CA . ALA B 1 263 ? -1.419 10.234 19.578 1 98.75 263 ALA B CA 1
ATOM 5197 C C . ALA B 1 263 ? -0.627 10.094 18.281 1 98.75 263 ALA B C 1
ATOM 5199 O O . ALA B 1 263 ? 0.181 9.172 18.141 1 98.75 263 ALA B O 1
ATOM 5200 N N . GLY B 1 264 ? -0.88 10.984 17.375 1 98.69 264 GLY B N 1
ATOM 5201 C CA . GLY B 1 264 ? -0.149 11 16.109 1 98.69 264 GLY B CA 1
ATOM 5202 C C . GLY B 1 264 ? -0.684 12.023 15.125 1 98.69 264 GLY B C 1
ATOM 5203 O O . GLY B 1 264 ? -1.63 12.75 15.43 1 98.69 264 GLY B O 1
ATOM 5204 N N . VAL B 1 265 ? -0.078 12.086 13.977 1 98.81 265 VAL B N 1
ATOM 5205 C CA . VAL B 1 265 ? -0.485 13.008 12.922 1 98.81 265 VAL B CA 1
ATOM 5206 C C . VAL B 1 265 ? -1.722 12.469 12.211 1 98.81 265 VAL B C 1
ATOM 5208 O O . VAL B 1 265 ? -1.694 11.359 11.664 1 98.81 265 VAL B O 1
ATOM 5211 N N . GLN B 1 266 ? -2.748 13.211 12.188 1 97.75 266 GLN B N 1
ATOM 5212 C CA . GLN B 1 266 ? -3.975 12.766 11.539 1 97.75 266 GLN B CA 1
ATOM 5213 C C . GLN B 1 266 ? -4.016 13.211 10.078 1 97.75 266 GLN B C 1
ATOM 5215 O O . GLN B 1 266 ? -4.406 12.445 9.203 1 97.75 266 GLN B O 1
ATOM 5220 N N . HIS B 1 267 ? -3.705 14.5 9.828 1 97.38 267 HIS B N 1
ATOM 5221 C CA . HIS B 1 267 ? -3.779 14.898 8.43 1 97.38 267 HIS B CA 1
ATOM 5222 C C . HIS B 1 267 ? -2.732 15.953 8.094 1 97.38 267 HIS B C 1
ATOM 5224 O O . HIS B 1 267 ? -2.18 16.594 9 1 97.38 267 HIS B O 1
ATOM 5230 N N . ILE B 1 268 ? -2.418 16.031 6.879 1 98.75 268 ILE B N 1
ATOM 5231 C CA . ILE B 1 268 ? -1.478 16.969 6.266 1 98.75 268 ILE B CA 1
ATOM 5232 C C . ILE B 1 268 ? -2.207 17.844 5.25 1 98.75 268 ILE B C 1
ATOM 5234 O O . ILE B 1 268 ? -2.881 17.328 4.352 1 98.75 268 ILE B O 1
ATOM 5238 N N . ALA B 1 269 ? -2.08 19.109 5.43 1 98.31 269 ALA B N 1
ATOM 5239 C CA . ALA B 1 269 ? -2.707 20.047 4.504 1 98.31 269 ALA B CA 1
ATOM 5240 C C . ALA B 1 269 ? -1.72 20.516 3.436 1 98.31 269 ALA B C 1
ATOM 5242 O O . ALA B 1 269 ? -0.635 21 3.756 1 98.31 269 ALA B O 1
ATOM 5243 N N . MET B 1 270 ? -2.156 20.328 2.227 1 98.81 270 MET B N 1
ATOM 5244 C CA . MET B 1 270 ? -1.324 20.703 1.086 1 98.81 270 MET B CA 1
ATOM 5245 C C . MET B 1 270 ? -1.901 21.922 0.362 1 98.81 270 MET B C 1
ATOM 5247 O O . MET B 1 270 ? -3.062 21.906 -0.047 1 98.81 270 MET B O 1
ATOM 5251 N N . ASN B 1 271 ? -1.089 22.859 0.163 1 98.44 271 ASN B N 1
ATOM 5252 C CA . ASN B 1 271 ? -1.478 24.141 -0.426 1 98.44 271 ASN B CA 1
ATOM 5253 C C . ASN B 1 271 ? -1.544 24.062 -1.948 1 98.44 271 ASN B C 1
ATOM 5255 O O . ASN B 1 271 ? -0.79 23.297 -2.566 1 98.44 271 ASN B O 1
ATOM 5259 N N . THR B 1 272 ? -2.461 24.812 -2.535 1 98.62 272 THR B N 1
ATOM 5260 C CA . THR B 1 272 ? -2.529 25 -3.979 1 98.62 272 THR B CA 1
ATOM 5261 C C . THR B 1 272 ? -2.967 26.422 -4.312 1 98.62 272 THR B C 1
ATOM 5263 O O . THR B 1 272 ? -3.562 27.109 -3.479 1 98.62 272 THR B O 1
ATOM 5266 N N . ASN B 1 273 ? -2.633 26.891 -5.531 1 97.69 273 ASN B N 1
ATOM 5267 C CA . ASN B 1 273 ? -3.059 28.203 -6 1 97.69 273 ASN B CA 1
ATOM 5268 C C . ASN B 1 273 ? -4.395 28.125 -6.734 1 97.69 273 ASN B C 1
ATOM 5270 O O . ASN B 1 273 ? -5.023 29.156 -6.992 1 97.69 273 ASN B O 1
ATOM 5274 N N . ASP B 1 274 ? -4.801 26.984 -7.051 1 98.25 274 ASP B N 1
ATOM 5275 C CA . ASP B 1 274 ? -6.043 26.766 -7.789 1 98.25 274 ASP B CA 1
ATOM 5276 C C . ASP B 1 274 ? -6.73 25.484 -7.34 1 98.25 274 ASP B C 1
ATOM 5278 O O . ASP B 1 274 ? -6.633 24.453 -8.008 1 98.25 274 ASP B O 1
ATOM 5282 N N . ILE B 1 275 ? -7.539 25.625 -6.34 1 98.5 275 ILE B N 1
ATOM 5283 C CA . ILE B 1 275 ? -8.102 24.453 -5.688 1 98.5 275 ILE B CA 1
ATOM 5284 C C . ILE B 1 275 ? -9.133 23.797 -6.605 1 98.5 275 ILE B C 1
ATOM 5286 O O . ILE B 1 275 ? -9.289 22.578 -6.594 1 98.5 275 ILE B O 1
ATOM 5290 N N . ILE B 1 276 ? -9.812 24.531 -7.387 1 98.56 276 ILE B N 1
ATOM 5291 C CA . ILE B 1 276 ? -10.797 23.969 -8.312 1 98.56 276 ILE B CA 1
ATOM 5292 C C . ILE B 1 276 ? -10.094 23.047 -9.312 1 98.56 276 ILE B C 1
ATOM 5294 O O . ILE B 1 276 ? -10.523 21.906 -9.523 1 98.56 276 ILE B O 1
ATOM 5298 N N . GLU B 1 277 ? -9.047 23.531 -9.914 1 98.38 277 GLU B N 1
ATOM 5299 C CA . GLU B 1 277 ? -8.289 22.719 -10.867 1 98.38 277 GLU B CA 1
ATOM 5300 C C . GLU B 1 277 ? -7.676 21.5 -10.18 1 98.38 277 GLU B C 1
ATOM 5302 O O . GLU B 1 277 ? -7.75 20.391 -10.703 1 98.38 277 GLU B O 1
ATOM 5307 N N . THR B 1 278 ? -7.051 21.703 -9.039 1 98.62 278 THR B N 1
ATOM 5308 C CA . THR B 1 278 ? -6.379 20.641 -8.305 1 98.62 278 THR B CA 1
ATOM 5309 C C . THR B 1 278 ? -7.355 19.516 -7.973 1 98.62 278 THR B C 1
ATOM 5311 O O . THR B 1 278 ? -7.082 18.344 -8.25 1 98.62 278 THR B O 1
ATOM 5314 N N . VAL B 1 279 ? -8.461 19.859 -7.43 1 98.38 279 VAL B N 1
ATOM 5315 C CA . VAL B 1 279 ? -9.445 18.875 -6.977 1 98.38 279 VAL B CA 1
ATOM 5316 C C . VAL B 1 279 ? -10.062 18.172 -8.18 1 98.38 279 VAL B C 1
ATOM 5318 O O . VAL B 1 279 ? -10.281 16.969 -8.156 1 98.38 279 VAL B O 1
ATOM 5321 N N . THR B 1 280 ? -10.383 18.984 -9.25 1 98.06 280 THR B N 1
ATOM 5322 C CA . THR B 1 280 ? -10.922 18.406 -10.469 1 98.06 280 THR B CA 1
ATOM 5323 C C . THR B 1 280 ? -9.977 17.344 -11.016 1 98.06 280 THR B C 1
ATOM 5325 O O . THR B 1 280 ? -10.414 16.234 -11.375 1 98.06 280 THR B O 1
ATOM 5328 N N . ARG B 1 281 ? -8.789 17.656 -11.055 1 97.5 281 ARG B N 1
ATOM 5329 C CA . ARG B 1 281 ? -7.789 16.766 -11.609 1 97.5 281 ARG B CA 1
ATOM 5330 C C . ARG B 1 281 ? -7.551 15.57 -10.695 1 97.5 281 ARG B C 1
ATOM 5332 O O . ARG B 1 281 ? -7.32 14.453 -11.164 1 97.5 281 ARG B O 1
ATOM 5339 N N . MET B 1 282 ? -7.551 15.75 -9.383 1 97.56 282 MET B N 1
ATOM 5340 C CA . MET B 1 282 ? -7.414 14.648 -8.445 1 97.56 282 MET B CA 1
ATOM 5341 C C . MET B 1 282 ? -8.594 13.688 -8.562 1 97.56 282 MET B C 1
ATOM 5343 O O . MET B 1 282 ? -8.422 12.469 -8.5 1 97.56 282 MET B O 1
ATOM 5347 N N . LYS B 1 283 ? -9.75 14.273 -8.703 1 96.19 283 LYS B N 1
ATOM 5348 C CA . LYS B 1 283 ? -10.93 13.43 -8.898 1 96.19 283 LYS B CA 1
ATOM 5349 C C . LYS B 1 283 ? -10.836 12.641 -10.195 1 96.19 283 LYS B C 1
ATOM 5351 O O . LYS B 1 283 ? -11.258 11.484 -10.266 1 96.19 283 LYS B O 1
ATOM 5356 N N . ALA B 1 284 ? -10.305 13.266 -11.227 1 95.12 284 ALA B N 1
ATOM 5357 C CA . ALA B 1 284 ? -10.102 12.57 -12.492 1 95.12 284 ALA B CA 1
ATOM 5358 C C . ALA B 1 284 ? -9.133 11.406 -12.336 1 95.12 284 ALA B C 1
ATOM 5360 O O . ALA B 1 284 ? -9.203 10.43 -13.078 1 95.12 284 ALA B O 1
ATOM 5361 N N . ARG B 1 285 ? -8.281 11.516 -11.359 1 95 285 ARG B N 1
ATOM 5362 C CA . ARG B 1 285 ? -7.316 10.461 -11.055 1 95 285 ARG B CA 1
ATOM 5363 C C . ARG B 1 285 ? -7.926 9.414 -10.125 1 95 285 ARG B C 1
ATOM 5365 O O . ARG B 1 285 ? -7.258 8.445 -9.75 1 95 285 ARG B O 1
ATOM 5372 N N . GLY B 1 286 ? -9.141 9.648 -9.695 1 94.31 286 GLY B N 1
ATOM 5373 C CA . GLY B 1 286 ? -9.852 8.664 -8.898 1 94.31 286 GLY B CA 1
ATOM 5374 C C . GLY B 1 286 ? -9.742 8.922 -7.406 1 94.31 286 GLY B C 1
ATOM 5375 O O . GLY B 1 286 ? -10.18 8.094 -6.598 1 94.31 286 GLY B O 1
ATOM 5376 N N . GLN B 1 287 ? -9.102 9.992 -6.996 1 96.44 287 GLN B N 1
ATOM 5377 C CA . GLN B 1 287 ? -9.07 10.32 -5.574 1 96.44 287 GLN B CA 1
ATOM 5378 C C . GLN B 1 287 ? -10.461 10.672 -5.059 1 96.44 287 GLN B C 1
ATOM 5380 O O . GLN B 1 287 ? -11.203 11.398 -5.719 1 96.44 287 GLN B O 1
ATOM 5385 N N . GLN B 1 288 ? -10.766 10.141 -3.908 1 95.12 288 GLN B N 1
ATOM 5386 C CA . GLN B 1 288 ? -12.078 10.367 -3.307 1 95.12 288 GLN B CA 1
ATOM 5387 C C . GLN B 1 288 ? -12 11.398 -2.184 1 95.12 288 GLN B C 1
ATOM 5389 O O . GLN B 1 288 ? -11.031 11.414 -1.421 1 95.12 288 GLN B O 1
ATOM 5394 N N . PHE B 1 289 ? -13.008 12.164 -2.074 1 96.12 289 PHE B N 1
ATOM 5395 C CA . PHE B 1 289 ? -13.086 13.219 -1.068 1 96.12 289 PHE B CA 1
ATOM 5396 C C . PHE B 1 289 ? -14.328 13.062 -0.209 1 96.12 289 PHE B C 1
ATOM 5398 O O . PHE B 1 289 ? -15.25 12.32 -0.571 1 96.12 289 PHE B O 1
ATOM 5405 N N . LEU B 1 290 ? -14.242 13.727 0.937 1 92.31 290 LEU B N 1
ATOM 5406 C CA . LEU B 1 290 ? -15.383 13.695 1.843 1 92.31 290 LEU B CA 1
ATOM 5407 C C . LEU B 1 290 ? -16.594 14.375 1.212 1 92.31 290 LEU B C 1
ATOM 5409 O O . LEU B 1 290 ? -16.453 15.344 0.464 1 92.31 290 LEU B O 1
ATOM 5413 N N . GLU B 1 291 ? -17.719 13.852 1.589 1 88.12 291 GLU B N 1
ATOM 5414 C CA . GLU B 1 291 ? -18.953 14.422 1.087 1 88.12 291 GLU B CA 1
ATOM 5415 C C . GLU B 1 291 ? -19.5 15.484 2.041 1 88.12 291 GLU B C 1
ATOM 5417 O O . GLU B 1 291 ? -19.562 15.266 3.254 1 88.12 291 GLU B O 1
ATOM 5422 N N . ILE B 1 292 ? -19.797 16.609 1.514 1 87.94 292 ILE B N 1
ATOM 5423 C CA . ILE B 1 292 ? -20.359 17.719 2.264 1 87.94 292 ILE B CA 1
ATOM 5424 C C . ILE B 1 292 ? -21.812 17.922 1.855 1 87.94 292 ILE B C 1
ATOM 5426 O O . ILE B 1 292 ? -22.125 18 0.666 1 87.94 292 ILE B O 1
ATOM 5430 N N . PRO B 1 293 ? -22.625 18.016 2.783 1 85.38 293 PRO B N 1
ATOM 5431 C CA . PRO B 1 293 ? -24.047 18.219 2.455 1 85.38 293 PRO B CA 1
ATOM 5432 C C . PRO B 1 293 ? -24.297 19.516 1.687 1 85.38 293 PRO B C 1
ATOM 5434 O O . PRO B 1 293 ? -23.656 20.531 1.966 1 85.38 293 PRO B O 1
ATOM 5437 N N . THR B 1 294 ? -25.328 19.453 0.897 1 87.88 294 THR B N 1
ATOM 5438 C CA . THR B 1 294 ? -25.641 20.594 0.052 1 87.88 294 THR B CA 1
ATOM 5439 C C . THR B 1 294 ? -26.125 21.781 0.896 1 87.88 294 THR B C 1
ATOM 5441 O O . THR B 1 294 ? -25.906 22.938 0.53 1 87.88 294 THR B O 1
ATOM 5444 N N . LYS B 1 295 ? -26.766 21.469 2.002 1 87.75 295 LYS B N 1
ATOM 5445 C CA . LYS B 1 295 ? -27.281 22.5 2.895 1 87.75 295 LYS B CA 1
ATOM 5446 C C . LYS B 1 295 ? -26.172 23.453 3.342 1 87.75 295 LYS B C 1
ATOM 5448 O O . LYS B 1 295 ? -26.406 24.625 3.58 1 87.75 295 LYS B O 1
ATOM 5453 N N . TYR B 1 296 ? -25 22.938 3.408 1 89.06 296 TYR B N 1
ATOM 5454 C CA . TYR B 1 296 ? -23.844 23.75 3.77 1 89.06 296 TYR B CA 1
ATOM 5455 C C . TYR B 1 296 ? -23.703 24.953 2.84 1 89.06 296 TYR B C 1
ATOM 5457 O O . TYR B 1 296 ? -23.469 26.078 3.293 1 89.06 296 TYR B O 1
ATOM 5465 N N . TYR B 1 297 ? -23.891 24.781 1.576 1 93.06 297 TYR B N 1
ATOM 5466 C CA . TYR B 1 297 ? -23.625 25.828 0.592 1 93.06 297 TYR B CA 1
ATOM 5467 C C . TYR B 1 297 ? -24.766 26.844 0.554 1 93.06 297 TYR B C 1
ATOM 5469 O O . TYR B 1 297 ? -24.547 28.016 0.245 1 93.06 297 TYR B O 1
ATOM 5477 N N . ASP B 1 298 ? -25.953 26.344 0.894 1 92.81 298 ASP B N 1
ATOM 5478 C CA . ASP B 1 298 ? -27.047 27.297 1.058 1 92.81 298 ASP B CA 1
ATOM 5479 C C . ASP B 1 298 ? -26.75 28.297 2.172 1 92.81 298 ASP B C 1
ATOM 5481 O O . ASP B 1 298 ? -26.922 29.5 1.995 1 92.81 298 ASP B O 1
ATOM 5485 N N . ASN B 1 299 ? -26.359 27.766 3.238 1 89.94 299 ASN B N 1
ATOM 5486 C CA . ASN B 1 299 ? -26 28.594 4.383 1 89.94 299 ASN B CA 1
ATOM 5487 C C . ASN B 1 299 ? -24.812 29.484 4.074 1 89.94 299 ASN B C 1
ATOM 5489 O O . ASN B 1 299 ? -24.719 30.625 4.562 1 89.94 299 ASN B O 1
ATOM 5493 N N . LEU B 1 300 ? -23.875 29.016 3.354 1 91.56 300 LEU B N 1
ATOM 5494 C CA . LEU B 1 300 ? -22.688 29.766 2.969 1 91.56 300 LEU B CA 1
ATOM 5495 C C . LEU B 1 300 ? -23.062 30.984 2.133 1 91.56 300 LEU B C 1
ATOM 5497 O O . LEU B 1 300 ? -22.547 32.062 2.363 1 91.56 300 LEU B O 1
ATOM 5501 N N . ARG B 1 301 ? -23.906 30.766 1.17 1 94.31 301 ARG B N 1
ATOM 5502 C CA . ARG B 1 301 ? -24.359 31.859 0.317 1 94.31 301 ARG B CA 1
ATOM 5503 C C . ARG B 1 301 ? -25.016 32.969 1.141 1 94.31 301 ARG B C 1
ATOM 5505 O O . ARG B 1 301 ? -24.797 34.156 0.885 1 94.31 301 ARG B O 1
ATOM 5512 N N . LYS B 1 302 ? -25.797 32.531 2.117 1 93.69 302 LYS B N 1
ATOM 5513 C CA . LYS B 1 302 ? -26.453 33.5 2.99 1 93.69 302 LYS B CA 1
ATOM 5514 C C . LYS B 1 302 ? -25.422 34.312 3.797 1 93.69 302 LYS B C 1
ATOM 5516 O O . LYS B 1 302 ? -25.531 35.531 3.922 1 93.69 302 LYS B O 1
ATOM 5521 N N . ARG B 1 303 ? -24.484 33.656 4.324 1 90.88 303 ARG B N 1
ATOM 5522 C CA . ARG B 1 303 ? -23.453 34.281 5.137 1 90.88 303 ARG B CA 1
ATOM 5523 C C . ARG B 1 303 ? -22.609 35.219 4.297 1 90.88 303 ARG B C 1
ATOM 5525 O O . ARG B 1 303 ? -22.219 36.312 4.758 1 90.88 303 ARG B O 1
ATOM 5532 N N . LEU B 1 304 ? -22.297 34.844 3.088 1 92.75 304 LEU B N 1
ATOM 5533 C CA . LEU B 1 304 ? -21.469 35.656 2.203 1 92.75 304 LEU B CA 1
ATOM 5534 C C . LEU B 1 304 ? -22.172 36.938 1.792 1 92.75 304 LEU B C 1
ATOM 5536 O O . LEU B 1 304 ? -21.531 37.969 1.591 1 92.75 304 LEU B O 1
ATOM 5540 N N . LYS B 1 305 ? -23.438 36.812 1.668 1 92.81 305 LYS B N 1
ATOM 5541 C CA . LYS B 1 305 ? -24.219 37.969 1.314 1 92.81 305 LYS B CA 1
ATOM 5542 C C . LYS B 1 305 ? -24.125 39.062 2.393 1 92.81 305 LYS B C 1
ATOM 5544 O O . LYS B 1 305 ? -24.203 40.25 2.1 1 92.81 305 LYS B O 1
ATOM 5549 N N . LEU B 1 306 ? -23.938 38.625 3.566 1 92.38 306 LEU B N 1
ATOM 5550 C CA . LEU B 1 306 ? -23.891 39.531 4.703 1 92.38 306 LEU B CA 1
ATOM 5551 C C . LEU B 1 306 ? -22.453 39.969 4.969 1 92.38 306 LEU B C 1
ATOM 5553 O O . LEU B 1 306 ? -22.219 40.781 5.879 1 92.38 306 LEU B O 1
ATOM 5557 N N . SER B 1 307 ? -21.609 39.5 4.219 1 89.81 307 SER B N 1
ATOM 5558 C CA . SER B 1 307 ? -20.203 39.812 4.43 1 89.81 307 SER B CA 1
ATOM 5559 C C . SER B 1 307 ? -19.656 40.688 3.318 1 89.81 307 SER B C 1
ATOM 5561 O O . SER B 1 307 ? -20.312 40.875 2.289 1 89.81 307 SER B O 1
ATOM 5563 N N . ASN B 1 308 ? -18.484 41.281 3.549 1 91.44 308 ASN B N 1
ATOM 5564 C CA . ASN B 1 308 ? -17.828 42.125 2.545 1 91.44 308 ASN B CA 1
ATOM 5565 C C . ASN B 1 308 ? -16.844 41.312 1.706 1 91.44 308 ASN B C 1
ATOM 5567 O O . ASN B 1 308 ? -16.125 41.875 0.873 1 91.44 308 ASN B O 1
ATOM 5571 N N . ILE B 1 309 ? -16.859 40.094 1.895 1 91 309 ILE B N 1
ATOM 5572 C CA . ILE B 1 309 ? -15.922 39.219 1.201 1 91 309 ILE B CA 1
ATOM 5573 C C . ILE B 1 309 ? -16.516 38.75 -0.126 1 91 309 ILE B C 1
ATOM 5575 O O . ILE B 1 309 ? -17.703 38.406 -0.19 1 91 309 ILE B O 1
ATOM 5579 N N . LYS B 1 310 ? -15.695 38.875 -1.179 1 92.44 310 LYS B N 1
ATOM 5580 C CA . LYS B 1 310 ? -16.078 38.344 -2.482 1 92.44 310 LYS B CA 1
ATOM 5581 C C . LYS B 1 310 ? -15.227 37.125 -2.854 1 92.44 310 LYS B C 1
ATOM 5583 O O . LYS B 1 310 ? -14.023 37.25 -3.088 1 92.44 310 LYS B O 1
ATOM 5588 N N . VAL B 1 311 ? -15.781 36.031 -2.922 1 95.31 311 VAL B N 1
ATOM 5589 C CA . VAL B 1 311 ? -15.117 34.812 -3.357 1 95.31 311 VAL B CA 1
ATOM 5590 C C . VAL B 1 311 ? -15.008 34.812 -4.883 1 95.31 311 VAL B C 1
ATOM 5592 O O . VAL B 1 311 ? -16.016 34.844 -5.582 1 95.31 311 VAL B O 1
ATOM 5595 N N . THR B 1 312 ? -13.805 34.75 -5.387 1 96.06 312 THR B N 1
ATOM 5596 C CA . THR B 1 312 ? -13.547 34.875 -6.812 1 96.06 312 THR B CA 1
ATOM 5597 C C . THR B 1 312 ? -13.984 33.625 -7.57 1 96.06 312 THR B C 1
ATOM 5599 O O . THR B 1 312 ? -14.352 33.719 -8.742 1 96.06 312 THR B O 1
ATOM 5602 N N . GLU B 1 313 ? -13.922 32.531 -6.895 1 97.06 313 GLU B N 1
ATOM 5603 C CA . GLU B 1 313 ? -14.258 31.25 -7.531 1 97.06 313 GLU B CA 1
ATOM 5604 C C . GLU B 1 313 ? -15.766 31.109 -7.711 1 97.06 313 GLU B C 1
ATOM 5606 O O . GLU B 1 313 ? -16.547 31.641 -6.914 1 97.06 313 GLU B O 1
ATOM 5611 N N . ASN B 1 314 ? -16.141 30.391 -8.758 1 97 314 ASN B N 1
ATOM 5612 C CA . ASN B 1 314 ? -17.547 30.125 -9.016 1 97 314 ASN B CA 1
ATOM 5613 C C . ASN B 1 314 ? -18.172 29.266 -7.918 1 97 314 ASN B C 1
ATOM 5615 O O . ASN B 1 314 ? -17.75 28.125 -7.703 1 97 314 ASN B O 1
ATOM 5619 N N . MET B 1 315 ? -19.219 29.781 -7.289 1 95.81 315 MET B N 1
ATOM 5620 C CA . MET B 1 315 ? -19.844 29.125 -6.137 1 95.81 315 MET B CA 1
ATOM 5621 C C . MET B 1 315 ? -20.469 27.797 -6.539 1 95.81 315 MET B C 1
ATOM 5623 O O . MET B 1 315 ? -20.469 26.844 -5.758 1 95.81 315 MET B O 1
ATOM 5627 N N . ASP B 1 316 ? -21.047 27.719 -7.699 1 97.06 316 ASP B N 1
ATOM 5628 C CA . ASP B 1 316 ? -21.656 26.484 -8.164 1 97.06 316 ASP B CA 1
ATOM 5629 C C . ASP B 1 316 ? -20.609 25.391 -8.359 1 97.06 316 ASP B C 1
ATOM 5631 O O . ASP B 1 316 ? -20.875 24.219 -8.086 1 97.06 316 ASP B O 1
ATOM 5635 N N . THR B 1 317 ? -19.469 25.797 -8.82 1 97.88 317 THR B N 1
ATOM 5636 C CA . THR B 1 317 ? -18.375 24.859 -9 1 97.88 317 THR B CA 1
ATOM 5637 C C . THR B 1 317 ? -17.859 24.359 -7.648 1 97.88 317 THR B C 1
ATOM 5639 O O . THR B 1 317 ? -17.578 23.172 -7.484 1 97.88 317 THR B O 1
ATOM 5642 N N . LEU B 1 318 ? -17.719 25.281 -6.707 1 97.31 318 LEU B N 1
ATOM 5643 C CA . LEU B 1 318 ? -17.297 24.891 -5.367 1 97.31 318 LEU B CA 1
ATOM 5644 C C . LEU B 1 318 ? -18.25 23.875 -4.762 1 97.31 318 LEU B C 1
ATOM 5646 O O . LEU B 1 318 ? -17.812 22.891 -4.148 1 97.31 318 LEU B O 1
ATOM 5650 N N . GLN B 1 319 ? -19.531 24.156 -4.953 1 96.06 319 GLN B N 1
ATOM 5651 C CA . GLN B 1 319 ? -20.547 23.234 -4.449 1 96.06 319 GLN B CA 1
ATOM 5652 C C . GLN B 1 319 ? -20.469 21.891 -5.145 1 96.06 319 GLN B C 1
ATOM 5654 O O . GLN B 1 319 ? -20.531 20.844 -4.488 1 96.06 319 GLN B O 1
ATOM 5659 N N . LYS B 1 320 ? -20.328 21.922 -6.43 1 96.5 320 LYS B N 1
ATOM 5660 C CA . LYS B 1 320 ? -20.234 20.672 -7.199 1 96.5 320 LYS B CA 1
ATOM 5661 C C . LYS B 1 320 ? -19.047 19.844 -6.746 1 96.5 320 LYS B C 1
ATOM 5663 O O . LYS B 1 320 ? -19.141 18.609 -6.664 1 96.5 320 LYS B O 1
ATOM 5668 N N . LEU B 1 321 ? -17.984 20.453 -6.41 1 97.12 321 LEU B N 1
ATOM 5669 C CA . LEU B 1 321 ? -16.75 19.766 -6.023 1 97.12 321 LEU B CA 1
ATOM 5670 C C . LEU B 1 321 ? -16.703 19.547 -4.52 1 97.12 321 LEU B C 1
ATOM 5672 O O . LEU B 1 321 ? -15.789 18.891 -4.012 1 97.12 321 LEU B O 1
ATOM 5676 N N . ARG B 1 322 ? -17.609 20.094 -3.768 1 94.69 322 ARG B N 1
ATOM 5677 C CA . ARG B 1 322 ? -17.734 19.953 -2.322 1 94.69 322 ARG B CA 1
ATOM 5678 C C . ARG B 1 322 ? -16.594 20.641 -1.594 1 94.69 322 ARG B C 1
ATOM 5680 O O . ARG B 1 322 ? -16.047 20.094 -0.624 1 94.69 322 ARG B O 1
ATOM 5687 N N . ILE B 1 323 ? -16.172 21.75 -2.139 1 96.44 323 ILE B N 1
ATOM 5688 C CA . ILE B 1 323 ? -15.109 22.547 -1.549 1 96.44 323 ILE B CA 1
ATOM 5689 C C . ILE B 1 323 ? -15.688 23.5 -0.51 1 96.44 323 ILE B C 1
ATOM 5691 O O . ILE B 1 323 ? -16.688 24.172 -0.766 1 96.44 323 ILE B O 1
ATOM 5695 N N . LEU B 1 324 ? -15.062 23.562 0.645 1 94.69 324 LEU B N 1
ATOM 5696 C CA . LEU B 1 324 ? -15.508 24.406 1.747 1 94.69 324 LEU B CA 1
ATOM 5697 C C . LEU B 1 324 ? -14.891 25.812 1.645 1 94.69 324 LEU B C 1
ATOM 5699 O O . LEU B 1 324 ? -13.805 25.969 1.087 1 94.69 324 LEU B O 1
ATOM 5703 N N . VAL B 1 325 ? -15.633 26.812 2.168 1 93.94 325 VAL B N 1
ATOM 5704 C CA . VAL B 1 325 ? -15.18 28.188 2.191 1 93.94 325 VAL B CA 1
ATOM 5705 C C . VAL B 1 325 ? -15.281 28.75 3.609 1 93.94 325 VAL B C 1
ATOM 5707 O O . VAL B 1 325 ? -16.328 28.656 4.246 1 93.94 325 VAL B O 1
ATOM 5710 N N . ASP B 1 326 ? -14.203 29.203 4.086 1 90.5 326 ASP B N 1
ATOM 5711 C CA . ASP B 1 326 ? -14.203 29.984 5.316 1 90.5 326 ASP B CA 1
ATOM 5712 C C . ASP B 1 326 ? -13.641 31.391 5.074 1 90.5 326 ASP B C 1
ATOM 5714 O O . ASP B 1 326 ? -12.836 31.578 4.16 1 90.5 326 ASP B O 1
ATOM 5718 N N . PHE B 1 327 ? -14.227 32.312 5.82 1 90 327 PHE B N 1
ATOM 5719 C CA . PHE B 1 327 ? -13.812 33.688 5.559 1 90 327 PHE B CA 1
ATOM 5720 C C . PHE B 1 327 ? -13.93 34.562 6.816 1 90 327 PHE B C 1
ATOM 5722 O O . PHE B 1 327 ? -14.633 34.188 7.758 1 90 327 PHE B O 1
ATOM 5729 N N . ASP B 1 328 ? -13.125 35.562 6.871 1 84.75 328 ASP B N 1
ATOM 5730 C CA . ASP B 1 328 ? -13.227 36.625 7.863 1 84.75 328 ASP B CA 1
ATOM 5731 C C . ASP B 1 328 ? -13.195 38 7.195 1 84.75 328 ASP B C 1
ATOM 5733 O O . ASP B 1 328 ? -13.5 38.125 6.008 1 84.75 328 ASP B O 1
ATOM 5737 N N . GLU B 1 329 ? -12.961 39.031 8.023 1 84.5 329 GLU B N 1
ATOM 5738 C CA . GLU B 1 329 ? -13.062 40.406 7.5 1 84.5 329 GLU B CA 1
ATOM 5739 C C . GLU B 1 329 ? -11.953 40.688 6.492 1 84.5 329 GLU B C 1
ATOM 5741 O O . GLU B 1 329 ? -12.086 41.562 5.652 1 84.5 329 GLU B O 1
ATOM 5746 N N . ASN B 1 330 ? -10.984 39.875 6.492 1 87.56 330 ASN B N 1
ATOM 5747 C CA . ASN B 1 330 ? -9.805 40.219 5.699 1 87.56 330 ASN B CA 1
ATOM 5748 C C . ASN B 1 330 ? -9.719 39.344 4.441 1 87.56 330 ASN B C 1
ATOM 5750 O O . ASN B 1 330 ? -9.094 39.75 3.453 1 87.56 330 ASN B O 1
ATOM 5754 N N . GLY B 1 331 ? -10.219 38.156 4.547 1 92.94 331 GLY B N 1
ATOM 5755 C CA . GLY B 1 331 ? -10.07 37.25 3.42 1 92.94 331 GLY B CA 1
ATOM 5756 C C . GLY B 1 331 ? -10.773 35.938 3.625 1 92.94 331 GLY B C 1
ATOM 5757 O O . GLY B 1 331 ? -11.656 35.812 4.48 1 92.94 331 GLY B O 1
ATOM 5758 N N . TYR B 1 332 ? -10.508 35.031 2.668 1 94.25 332 TYR B N 1
ATOM 5759 C CA . TYR B 1 332 ? -11.164 33.719 2.76 1 94.25 332 TYR B CA 1
ATOM 5760 C C . TYR B 1 332 ? -10.203 32.594 2.396 1 94.25 332 TYR B C 1
ATOM 5762 O O . TYR B 1 332 ? -9.094 32.844 1.919 1 94.25 332 TYR B O 1
ATOM 5770 N N . LEU B 1 333 ? -10.492 31.438 2.756 1 95.06 333 LEU B N 1
ATOM 5771 C CA . LEU B 1 333 ? -9.758 30.234 2.365 1 95.06 333 LEU B CA 1
ATOM 5772 C C . LEU B 1 333 ? -10.711 29.141 1.888 1 95.06 333 LEU B C 1
ATOM 5774 O O . LEU B 1 333 ? -11.891 29.156 2.24 1 95.06 333 LEU B O 1
ATOM 5778 N N . LEU B 1 334 ? -10.234 28.328 0.99 1 96.44 334 LEU B N 1
ATOM 5779 C CA . LEU B 1 334 ? -10.93 27.172 0.457 1 96.44 334 LEU B CA 1
ATOM 5780 C C . LEU B 1 334 ? -10.266 25.875 0.918 1 96.44 334 LEU B C 1
ATOM 5782 O O . LEU B 1 334 ? -9.039 25.797 0.991 1 96.44 334 LEU B O 1
ATOM 5786 N N . GLN B 1 335 ? -11.062 24.891 1.288 1 95.75 335 GLN B N 1
ATOM 5787 C CA . GLN B 1 335 ? -10.492 23.641 1.773 1 95.75 335 GLN B CA 1
ATOM 5788 C C . GLN B 1 335 ? -11.344 22.453 1.332 1 95.75 335 GLN B C 1
ATOM 5790 O O . GLN B 1 335 ? -12.547 22.594 1.101 1 95.75 335 GLN B O 1
ATOM 5795 N N . ILE B 1 336 ? -10.727 21.375 1.149 1 96.62 336 ILE B N 1
ATOM 5796 C CA . ILE B 1 336 ? -11.398 20.094 0.93 1 96.62 336 ILE B CA 1
ATOM 5797 C C . ILE B 1 336 ? -10.547 18.969 1.505 1 96.62 336 ILE B C 1
ATOM 5799 O O . ILE B 1 336 ? -9.328 19.109 1.643 1 96.62 336 ILE B O 1
ATOM 5803 N N . PHE B 1 337 ? -11.195 17.891 1.91 1 95.88 337 PHE B N 1
ATOM 5804 C CA . PHE B 1 337 ? -10.523 16.797 2.6 1 95.88 337 PHE B CA 1
ATOM 5805 C C . PHE B 1 337 ? -10.734 15.484 1.86 1 95.88 337 PHE B C 1
ATOM 5807 O O . PHE B 1 337 ? -11.844 15.195 1.405 1 95.88 337 PHE B O 1
ATOM 5814 N N . THR B 1 338 ? -9.672 14.734 1.779 1 97.25 338 THR B N 1
ATOM 5815 C CA . THR B 1 338 ? -9.789 13.414 1.18 1 97.25 338 THR B CA 1
ATOM 5816 C C . THR B 1 338 ? -10.508 12.453 2.121 1 97.25 338 THR B C 1
ATOM 5818 O O . THR B 1 338 ? -10.578 12.695 3.328 1 97.25 338 THR B O 1
ATOM 5821 N N . ARG B 1 339 ? -11.07 11.422 1.521 1 94.94 339 ARG B N 1
ATOM 5822 C CA . ARG B 1 339 ? -11.359 10.266 2.363 1 94.94 339 ARG B CA 1
ATOM 5823 C C . ARG B 1 339 ? -10.078 9.68 2.945 1 94.94 339 ARG B C 1
ATOM 5825 O O . ARG B 1 339 ? -8.977 10.055 2.529 1 94.94 339 ARG B O 1
ATOM 5832 N N . MET B 1 340 ? -10.273 8.805 3.93 1 96.12 340 MET B N 1
ATOM 5833 C CA . MET B 1 340 ? -9.109 8.211 4.586 1 96.12 340 MET B CA 1
ATOM 5834 C C . MET B 1 340 ? -8.188 7.547 3.564 1 96.12 340 MET B C 1
ATOM 5836 O O . MET B 1 340 ? -8.656 6.91 2.621 1 96.12 340 MET B O 1
ATOM 5840 N N . MET B 1 341 ? -6.891 7.664 3.734 1 97.62 341 MET B N 1
ATOM 5841 C CA . MET B 1 341 ? -5.906 7.125 2.801 1 97.62 341 MET B CA 1
ATOM 5842 C C . MET B 1 341 ? -5.684 5.637 3.047 1 97.62 341 MET B C 1
ATOM 5844 O O . MET B 1 341 ? -4.965 4.98 2.291 1 97.62 341 MET B O 1
ATOM 5848 N N . GLN B 1 342 ? -6.184 5.113 4.047 1 97.69 342 GLN B N 1
ATOM 5849 C CA . GLN B 1 342 ? -6.215 3.693 4.387 1 97.69 342 GLN B CA 1
ATOM 5850 C C . GLN B 1 342 ? -7.539 3.314 5.047 1 97.69 342 GLN B C 1
ATOM 5852 O O . GLN B 1 342 ? -8.367 4.184 5.328 1 97.69 342 GLN B O 1
ATOM 5857 N N . ASP B 1 343 ? -7.719 2.018 5.324 1 97.31 343 ASP B N 1
ATOM 5858 C CA . ASP B 1 343 ? -9 1.556 5.844 1 97.31 343 ASP B CA 1
ATOM 5859 C C . ASP B 1 343 ? -9.18 1.947 7.309 1 97.31 343 ASP B C 1
ATOM 5861 O O . ASP B 1 343 ? -10.297 2.193 7.762 1 97.31 343 ASP B O 1
ATOM 5865 N N . ARG B 1 344 ? -8.016 2.002 8.031 1 96.5 344 ARG B N 1
ATOM 5866 C CA . ARG B 1 344 ? -8.086 2.596 9.359 1 96.5 344 ARG B CA 1
ATOM 5867 C C . ARG B 1 344 ? -8.453 4.07 9.281 1 96.5 344 ARG B C 1
ATOM 5869 O O . ARG B 1 344 ? -7.914 4.812 8.461 1 96.5 344 ARG B O 1
ATOM 5876 N N . PRO B 1 345 ? -9.406 4.438 10.109 1 96.69 345 PRO B N 1
ATOM 5877 C CA . PRO B 1 345 ? -9.773 5.855 10.07 1 96.69 345 PRO B CA 1
ATOM 5878 C C . PRO B 1 345 ? -8.758 6.75 10.773 1 96.69 345 PRO B C 1
ATOM 5880 O O . PRO B 1 345 ? -9.07 7.375 11.789 1 96.69 345 PRO B O 1
ATOM 5883 N N . THR B 1 346 ? -7.613 6.879 10.203 1 97.31 346 THR B N 1
ATOM 5884 C CA . THR B 1 346 ? -6.508 7.539 10.891 1 97.31 346 THR B CA 1
ATOM 5885 C C . THR B 1 346 ? -5.957 8.688 10.047 1 97.31 346 THR B C 1
ATOM 5887 O O . THR B 1 346 ? -6.023 9.852 10.453 1 97.31 346 THR B O 1
ATOM 5890 N N . VAL B 1 347 ? -5.492 8.477 8.805 1 97.75 347 VAL B N 1
ATOM 5891 C CA . VAL B 1 347 ? -4.773 9.5 8.055 1 97.75 347 VAL B CA 1
ATOM 5892 C C . VAL B 1 347 ? -5.594 9.93 6.844 1 97.75 347 VAL B C 1
ATOM 5894 O O . VAL B 1 347 ? -6.137 9.086 6.125 1 97.75 347 VAL B O 1
ATOM 5897 N N . PHE B 1 348 ? -5.723 11.203 6.672 1 97.12 348 PHE B N 1
ATOM 5898 C CA . PHE B 1 348 ? -6.246 11.766 5.434 1 97.12 348 PHE B CA 1
ATOM 5899 C C . PHE B 1 348 ? -5.484 13.031 5.055 1 97.12 348 PHE B C 1
ATOM 5901 O O . PHE B 1 348 ? -4.559 13.445 5.762 1 97.12 348 PHE B O 1
ATOM 5908 N N . LEU B 1 349 ? -5.734 13.539 3.904 1 98.44 349 LEU B N 1
ATOM 5909 C CA . LEU B 1 349 ? -5.055 14.727 3.404 1 98.44 349 LEU B CA 1
ATOM 5910 C C . LEU B 1 349 ? -6.043 15.867 3.182 1 98.44 349 LEU B C 1
ATOM 5912 O O . LEU B 1 349 ? -7.254 15.641 3.104 1 98.44 349 LEU B O 1
ATOM 5916 N N . GLU B 1 350 ? -5.508 17.047 3.193 1 97.69 350 GLU B N 1
ATOM 5917 C CA . GLU B 1 350 ? -6.273 18.266 2.961 1 97.69 350 GLU B CA 1
ATOM 5918 C C . GLU B 1 350 ? -5.684 19.078 1.812 1 97.69 350 GLU B C 1
ATOM 5920 O O . GLU B 1 350 ? -4.461 19.188 1.682 1 97.69 350 GLU B O 1
ATOM 5925 N N . VAL B 1 351 ? -6.559 19.516 0.932 1 98.38 351 VAL B N 1
ATOM 5926 C CA . VAL B 1 351 ? -6.168 20.516 -0.054 1 98.38 351 VAL B CA 1
ATOM 5927 C C . VAL B 1 351 ? -6.699 21.891 0.362 1 98.38 351 VAL B C 1
ATOM 5929 O O . VAL B 1 351 ? -7.883 22.031 0.684 1 98.38 351 VAL B O 1
ATOM 5932 N N . ILE B 1 352 ? -5.789 22.891 0.309 1 97.69 352 ILE B N 1
ATOM 5933 C CA . ILE B 1 352 ? -6.191 24.188 0.844 1 97.69 352 ILE B CA 1
ATOM 5934 C C . ILE B 1 352 ? -5.668 25.312 -0.057 1 97.69 352 ILE B C 1
ATOM 5936 O O . ILE B 1 352 ? -4.57 25.203 -0.614 1 97.69 352 ILE B O 1
ATOM 5940 N N . GLN B 1 353 ? -6.453 26.281 -0.289 1 98 353 GLN B N 1
ATOM 5941 C CA . GLN B 1 353 ? -6.117 27.516 -0.992 1 98 353 GLN B CA 1
ATOM 5942 C C . GLN B 1 353 ? -6.465 28.734 -0.149 1 98 353 GLN B C 1
ATOM 5944 O O . GLN B 1 353 ? -7.555 28.812 0.419 1 98 353 GLN B O 1
ATOM 5949 N N . ARG B 1 354 ? -5.57 29.656 -0.081 1 96.06 354 ARG B N 1
ATOM 5950 C CA . ARG B 1 354 ? -5.781 30.812 0.782 1 96.06 354 ARG B CA 1
ATOM 5951 C C . ARG B 1 354 ? -5.848 32.094 -0.035 1 96.06 354 ARG B C 1
ATOM 5953 O O . ARG B 1 354 ? -5.121 32.25 -1.017 1 96.06 354 ARG B O 1
ATOM 5960 N N . HIS B 1 355 ? -6.766 32.938 0.343 1 95.5 355 HIS B N 1
ATOM 5961 C CA . HIS B 1 355 ? -6.895 34.312 -0.149 1 95.5 355 HIS B CA 1
ATOM 5962 C C . HIS B 1 355 ? -6.848 35.312 0.997 1 95.5 355 HIS B C 1
ATOM 5964 O O . HIS B 1 355 ? -7.891 35.688 1.531 1 95.5 355 HIS B O 1
ATOM 5970 N N . ASN B 1 356 ? -5.703 35.719 1.354 1 91.81 356 ASN B N 1
ATOM 5971 C CA . ASN B 1 356 ? -5.477 36.688 2.432 1 91.81 356 ASN B CA 1
ATOM 5972 C C . ASN B 1 356 ? -6.109 36.219 3.738 1 91.81 356 ASN B C 1
ATOM 5974 O O . ASN B 1 356 ? -6.809 36.969 4.406 1 91.81 356 ASN B O 1
ATOM 5978 N N . ASN B 1 357 ? -6.102 35 3.959 1 88.94 357 ASN B N 1
ATOM 5979 C CA . ASN B 1 357 ? -6.598 34.375 5.176 1 88.94 357 ASN B CA 1
ATOM 5980 C C . ASN B 1 357 ? -5.59 33.375 5.734 1 88.94 357 ASN B C 1
ATOM 5982 O O . ASN B 1 357 ? -5.32 32.344 5.105 1 88.94 357 ASN B O 1
ATOM 5986 N N . SER B 1 358 ? -5.055 33.625 6.863 1 80.19 358 SER B N 1
ATOM 5987 C CA . SER B 1 358 ? -4.02 32.75 7.441 1 80.19 358 SER B CA 1
ATOM 5988 C C . SER B 1 358 ? -4.59 31.875 8.539 1 80.19 358 SER B C 1
ATOM 5990 O O . SER B 1 358 ? -3.84 31.234 9.281 1 80.19 358 SER B O 1
ATOM 5992 N N . GLY B 1 359 ? -5.867 31.938 8.609 1 79.38 359 GLY B N 1
ATOM 5993 C CA . GLY B 1 359 ? -6.512 31.172 9.68 1 79.38 359 GLY B CA 1
ATOM 5994 C C . GLY B 1 359 ? -6.777 29.734 9.312 1 79.38 359 GLY B C 1
ATOM 5995 O O . GLY B 1 359 ? -6.102 29.172 8.438 1 79.38 359 GLY B O 1
ATOM 5996 N N . PHE B 1 360 ? -7.535 29.078 10.203 1 75.06 360 PHE B N 1
ATOM 5997 C CA . PHE B 1 360 ? -7.777 27.656 10.016 1 75.06 360 PHE B CA 1
ATOM 5998 C C . PHE B 1 360 ? -9.266 27.375 9.852 1 75.06 360 PHE B C 1
ATOM 6000 O O . PHE B 1 360 ? -9.711 26.234 10.016 1 75.06 360 PHE B O 1
ATOM 6007 N N . GLY B 1 361 ? -9.961 28.391 9.492 1 66.12 361 GLY B N 1
ATOM 6008 C CA . GLY B 1 361 ? -11.352 28.234 9.094 1 66.12 361 GLY B CA 1
ATOM 6009 C C . GLY B 1 361 ? -12.234 27.672 10.203 1 66.12 361 GLY B C 1
ATOM 6010 O O . GLY B 1 361 ? -12.906 26.656 10.023 1 66.12 361 GLY B O 1
ATOM 6011 N N . ALA B 1 362 ? -12.344 28.344 11.289 1 66.62 362 ALA B N 1
ATOM 6012 C CA . ALA B 1 362 ? -13.18 27.906 12.398 1 66.62 362 ALA B CA 1
ATOM 6013 C C . ALA B 1 362 ? -14.594 27.594 11.93 1 66.62 362 ALA B C 1
ATOM 6015 O O . ALA B 1 362 ? -15.234 26.656 12.43 1 66.62 362 ALA B O 1
ATOM 6016 N N . GLY B 1 363 ? -14.992 28.312 10.938 1 69.81 363 GLY B N 1
ATOM 6017 C CA . GLY B 1 363 ? -16.312 28.062 10.383 1 69.81 363 GLY B CA 1
ATOM 6018 C C . GLY B 1 363 ? -16.406 26.75 9.625 1 69.81 363 GLY B C 1
ATOM 6019 O O . GLY B 1 363 ? -17.469 26.109 9.602 1 69.81 363 GLY B O 1
ATOM 6020 N N . ASN B 1 364 ? -15.258 26.391 9.062 1 77.94 364 ASN B N 1
ATOM 6021 C CA . ASN B 1 364 ? -15.234 25.172 8.273 1 77.94 364 ASN B CA 1
ATOM 6022 C C . ASN B 1 364 ? -15.023 23.938 9.148 1 77.94 364 ASN B C 1
ATOM 6024 O O . ASN B 1 364 ? -15.32 22.812 8.734 1 77.94 364 ASN B O 1
ATOM 6028 N N . PHE B 1 365 ? -14.508 24.203 10.305 1 75.25 365 PHE B N 1
ATOM 6029 C CA . PHE B 1 365 ? -14.18 23.094 11.18 1 75.25 365 PHE B CA 1
ATOM 6030 C C . PHE B 1 365 ? -15.422 22.281 11.516 1 75.25 365 PHE B C 1
ATOM 6032 O O . PHE B 1 365 ? -15.375 21.047 11.523 1 75.25 365 PHE B O 1
ATOM 6039 N N . LYS B 1 366 ? -16.406 23.047 11.734 1 73 366 LYS B N 1
ATOM 6040 C CA . LYS B 1 366 ? -17.641 22.375 12.078 1 73 366 LYS B CA 1
ATOM 6041 C C . LYS B 1 366 ? -18.109 21.469 10.938 1 73 366 LYS B C 1
ATOM 6043 O O . LYS B 1 366 ? -18.469 20.312 11.156 1 73 366 LYS B O 1
ATOM 6048 N N . SER B 1 367 ? -18.094 21.984 9.758 1 76 367 SER B N 1
ATOM 6049 C CA . SER B 1 367 ? -18.562 21.219 8.609 1 76 367 SER B CA 1
ATOM 6050 C C . SER B 1 367 ? -17.656 20.016 8.336 1 76 367 SER B C 1
ATOM 6052 O O . SER B 1 367 ? -18.141 18.938 7.98 1 76 367 SER B O 1
ATOM 6054 N N . LEU B 1 368 ? -16.375 20.266 8.453 1 77.88 368 LEU B N 1
ATOM 6055 C CA . LEU B 1 368 ? -15.438 19.156 8.352 1 77.88 368 LEU B CA 1
ATOM 6056 C C . LEU B 1 368 ? -15.758 18.078 9.367 1 77.88 368 LEU B C 1
ATOM 6058 O O . LEU B 1 368 ? -15.836 16.891 9.016 1 77.88 368 LEU B O 1
ATOM 6062 N N . PHE B 1 369 ? -16.031 18.453 10.492 1 77.94 369 PHE B N 1
ATOM 6063 C CA . PHE B 1 369 ? -16.234 17.5 11.57 1 77.94 369 PHE B CA 1
ATOM 6064 C C . PHE B 1 369 ? -17.578 16.781 11.414 1 77.94 369 PHE B C 1
ATOM 6066 O O . PHE B 1 369 ? -17.688 15.602 11.719 1 77.94 369 PHE B O 1
ATOM 6073 N N . GLU B 1 370 ? -18.484 17.531 10.898 1 78.94 370 GLU B N 1
ATOM 6074 C CA . GLU B 1 370 ? -19.766 16.875 10.586 1 78.94 370 GLU B CA 1
ATOM 6075 C C . GLU B 1 370 ? -19.594 15.844 9.477 1 78.94 370 GLU B C 1
ATOM 6077 O O . GLU B 1 370 ? -20.203 14.773 9.523 1 78.94 370 GLU B O 1
ATOM 6082 N N . ALA B 1 371 ? -18.797 16.203 8.531 1 79.62 371 ALA B N 1
ATOM 6083 C CA . ALA B 1 371 ? -18.547 15.281 7.426 1 79.62 371 ALA B CA 1
ATOM 6084 C C . ALA B 1 371 ? -17.828 14.031 7.902 1 79.62 371 ALA B C 1
ATOM 6086 O O . ALA B 1 371 ? -18.172 12.914 7.512 1 79.62 371 ALA B O 1
ATOM 6087 N N . ILE B 1 372 ? -16.859 14.188 8.688 1 81.62 372 ILE B N 1
ATOM 6088 C CA . ILE B 1 372 ? -16.109 13.062 9.227 1 81.62 372 ILE B CA 1
ATOM 6089 C C . ILE B 1 372 ? -17.016 12.211 10.102 1 81.62 372 ILE B C 1
ATOM 6091 O O . ILE B 1 372 ? -16.922 10.977 10.094 1 81.62 372 ILE B O 1
ATOM 6095 N N . GLU B 1 373 ? -17.875 12.891 10.805 1 80.44 373 GLU B N 1
ATOM 6096 C CA . GLU B 1 373 ? -18.812 12.18 11.664 1 80.44 373 GLU B CA 1
ATOM 6097 C C . GLU B 1 373 ? -19.766 11.305 10.852 1 80.44 373 GLU B C 1
ATOM 6099 O O . GLU B 1 373 ? -20.141 10.219 11.281 1 80.44 373 GLU B O 1
ATOM 6104 N N . LEU B 1 374 ? -20.141 11.797 9.781 1 81 374 LEU B N 1
ATOM 6105 C CA . LEU B 1 374 ? -21 11 8.898 1 81 374 LEU B CA 1
ATOM 6106 C C . LEU B 1 374 ? -20.281 9.727 8.461 1 81 374 LEU B C 1
ATOM 6108 O O . LEU B 1 374 ? -20.875 8.648 8.445 1 81 374 LEU B O 1
ATOM 6112 N N . GLU B 1 375 ? -19.078 9.852 8.078 1 84.81 375 GLU B N 1
ATOM 6113 C CA . GLU B 1 375 ? -18.297 8.68 7.699 1 84.81 375 GLU B CA 1
ATOM 6114 C C . GLU B 1 375 ? -18.094 7.746 8.891 1 84.81 375 GLU B C 1
ATOM 6116 O O . GLU B 1 375 ? -18.109 6.523 8.742 1 84.81 375 GLU B O 1
ATOM 6121 N N . GLN B 1 376 ? -17.844 8.383 10 1 85.38 376 GLN B N 1
ATOM 6122 C CA . GLN B 1 376 ? -17.688 7.613 11.227 1 85.38 376 GLN B CA 1
ATOM 6123 C C . GLN B 1 376 ? -18.938 6.781 11.523 1 85.38 376 GLN B C 1
ATOM 6125 O O . GLN B 1 376 ? -18.828 5.629 11.953 1 85.38 376 GLN B O 1
ATOM 6130 N N . ALA B 1 377 ? -20.047 7.371 11.297 1 83.94 377 ALA B N 1
ATOM 6131 C CA . ALA B 1 377 ? -21.312 6.66 11.484 1 83.94 377 ALA B CA 1
ATOM 6132 C C . ALA B 1 377 ? -21.422 5.477 10.531 1 83.94 377 ALA B C 1
ATOM 6134 O O . ALA B 1 377 ? -21.875 4.398 10.914 1 83.94 377 ALA B O 1
ATOM 6135 N N . GLU B 1 378 ? -21.016 5.652 9.312 1 84.38 378 GLU B N 1
ATOM 6136 C CA . GLU B 1 378 ? -21.031 4.582 8.32 1 84.38 378 GLU B CA 1
ATOM 6137 C C . GLU B 1 378 ? -20.141 3.424 8.742 1 84.38 378 GLU B C 1
ATOM 6139 O O . GLU B 1 378 ? -20.422 2.264 8.445 1 84.38 378 GLU B O 1
ATOM 6144 N N . ARG B 1 379 ? -19.188 3.742 9.469 1 86.06 379 ARG B N 1
ATOM 6145 C CA . ARG B 1 379 ? -18.234 2.734 9.938 1 86.06 379 ARG B CA 1
ATOM 6146 C C . ARG B 1 379 ? -18.75 2.053 11.203 1 86.06 379 ARG B C 1
ATOM 6148 O O . ARG B 1 379 ? -18.109 1.142 11.727 1 86.06 379 ARG B O 1
ATOM 6155 N N . GLY B 1 380 ? -19.781 2.547 11.766 1 79.5 380 GLY B N 1
ATOM 6156 C CA . GLY B 1 380 ? -20.344 1.975 12.977 1 79.5 380 GLY B CA 1
ATOM 6157 C C . GLY B 1 380 ? -19.609 2.387 14.234 1 79.5 380 GLY B C 1
ATOM 6158 O O . GLY B 1 380 ? -19.625 1.672 15.234 1 79.5 380 GLY B O 1
ATOM 6159 N N . ASN B 1 381 ? -18.891 3.461 14.164 1 79.69 381 ASN B N 1
ATOM 6160 C CA . ASN B 1 381 ? -18.062 3.859 15.289 1 79.69 381 ASN B CA 1
ATOM 6161 C C . ASN B 1 381 ? -18.656 5.047 16.047 1 79.69 381 ASN B C 1
ATOM 6163 O O . ASN B 1 381 ? -18 5.641 16.906 1 79.69 381 ASN B O 1
ATOM 6167 N N . LEU B 1 382 ? -19.781 5.59 15.594 1 80.56 382 LEU B N 1
ATOM 6168 C CA . LEU B 1 382 ? -20.375 6.758 16.25 1 80.56 382 LEU B CA 1
ATOM 6169 C C . LEU B 1 382 ? -21.188 6.344 17.469 1 80.56 382 LEU B C 1
ATOM 6171 O O . LEU B 1 382 ? -21.938 5.359 17.406 1 80.56 382 LEU B O 1
#